Protein 4RZF (pdb70)

Structure (mmCIF, N/CA/C/O backbone):
data_4RZF
#
_entry.id   4RZF
#
_cell.length_a   74.542
_cell.length_b   76.183
_cell.length_c   128.095
_cell.angle_alpha   90.00
_cell.angle_beta   90.00
_cell.angle_gamma   90.00
#
_symmetry.space_group_name_H-M   'P 21 21 21'
#
loop_
_entity.id
_entity.type
_entity.pdbx_description
1 polymer 'Nuclear receptor subfamily 4 group A member 1'
2 non-polymer GLYCEROL
3 water water
#
loop_
_atom_site.group_PDB
_atom_site.id
_atom_site.type_symbol
_atom_site.label_atom_id
_atom_site.label_alt_id
_atom_site.label_comp_id
_atom_site.label_asym_id
_atom_site.label_entity_id
_atom_site.label_seq_id
_atom_site.pdbx_PDB_ins_code
_atom_site.Cartn_x
_atom_site.Cartn_y
_atom_site.Cartn_z
_atom_site.occupancy
_atom_site.B_iso_or_equiv
_atom_site.auth_seq_id
_atom_site.auth_comp_id
_atom_site.auth_asym_id
_atom_site.auth_atom_id
_atom_site.pdbx_PDB_model_num
ATOM 1 N N . PRO A 1 11 ? 0.627 -4.518 -60.431 1.00 98.30 30 PRO B N 1
ATOM 2 C CA . PRO A 1 11 ? 0.954 -5.510 -61.456 1.00 94.19 30 PRO B CA 1
ATOM 3 C C . PRO A 1 11 ? 1.591 -6.787 -60.911 1.00 86.03 30 PRO B C 1
ATOM 4 O O . PRO A 1 11 ? 2.822 -6.916 -60.924 1.00 88.29 30 PRO B O 1
ATOM 8 N N . ALA A 1 12 ? 0.719 -7.651 -60.387 1.00 67.07 31 ALA B N 1
ATOM 9 C CA . ALA A 1 12 ? 0.883 -9.138 -60.298 1.00 82.82 31 ALA B CA 1
ATOM 10 C C . ALA A 1 12 ? 0.799 -9.978 -61.610 1.00 85.44 31 ALA B C 1
ATOM 11 O O . ALA A 1 12 ? -0.086 -9.747 -62.423 1.00 112.32 31 ALA B O 1
ATOM 13 N N . ASN A 1 13 ? 1.678 -10.949 -61.845 1.00 77.25 32 ASN B N 1
ATOM 14 C CA . ASN A 1 13 ? 3.063 -10.948 -61.452 1.00 61.31 32 ASN B CA 1
ATOM 15 C C . ASN A 1 13 ? 3.478 -10.881 -59.963 1.00 45.30 32 ASN B C 1
ATOM 16 O O . ASN A 1 13 ? 4.382 -11.604 -59.560 1.00 44.09 32 ASN B O 1
ATOM 21 N N . LEU A 1 14 ? 2.946 -9.943 -59.217 1.00 43.91 33 LEU B N 1
ATOM 22 C CA . LEU A 1 14 ? 3.268 -9.852 -57.799 1.00 41.00 33 LEU B CA 1
ATOM 23 C C . LEU A 1 14 ? 2.789 -11.141 -57.119 1.00 41.45 33 LEU B C 1
ATOM 24 O O . LEU A 1 14 ? 3.490 -11.788 -56.387 1.00 41.49 33 LEU B O 1
ATOM 29 N N . LEU A 1 15 ? 1.593 -11.561 -57.462 1.00 40.18 34 LEU B N 1
ATOM 30 C CA . LEU A 1 15 ? 1.042 -12.777 -56.888 1.00 44.64 34 LEU B CA 1
ATOM 31 C C . LEU A 1 15 ? 1.924 -13.983 -57.150 1.00 46.54 34 LEU B C 1
ATOM 32 O O . LEU A 1 15 ? 2.257 -14.755 -56.248 1.00 44.02 34 LEU B O 1
ATOM 37 N N . THR A 1 16 ? 2.368 -14.131 -58.387 1.00 46.39 35 THR B N 1
ATOM 38 C CA . THR A 1 16 ? 3.258 -15.234 -58.742 1.00 43.50 35 THR B CA 1
ATOM 39 C C . THR A 1 16 ? 4.551 -15.152 -58.002 1.00 41.70 35 THR B C 1
ATOM 40 O O . THR A 1 16 ? 5.117 -16.174 -57.567 1.00 36.29 35 THR B O 1
ATOM 44 N N . SER A 1 17 ? 5.089 -13.950 -57.880 1.00 40.58 36 SER B N 1
ATOM 45 C CA . SER A 1 17 ? 6.332 -13.818 -57.145 1.00 40.21 36 SER B CA 1
ATOM 46 C C . SER A 1 17 ? 6.145 -14.176 -55.667 1.00 37.77 36 SER B C 1
ATOM 47 O O . SER A 1 17 ? 7.017 -14.779 -55.030 1.00 36.29 36 SER B O 1
ATOM 50 N N . LEU A 1 18 ? 5.014 -13.787 -55.118 1.00 41.12 37 LEU B N 1
ATOM 51 C CA . LEU A 1 18 ? 4.725 -14.120 -53.680 1.00 40.99 37 LEU B CA 1
ATOM 52 C C . LEU A 1 18 ? 4.574 -15.621 -53.495 1.00 39.96 37 LEU B C 1
ATOM 53 O O . LEU A 1 18 ? 4.999 -16.145 -52.492 1.00 34.39 37 LEU B O 1
ATOM 58 N N . VAL A 1 19 ? 3.915 -16.283 -54.444 1.00 38.48 38 VAL B N 1
ATOM 59 C CA . VAL A 1 19 ? 3.725 -17.730 -54.347 1.00 36.96 38 VAL B CA 1
ATOM 60 C C . VAL A 1 19 ? 5.053 -18.411 -54.416 1.00 39.96 38 VAL B C 1
ATOM 61 O O . VAL A 1 19 ? 5.349 -19.329 -53.635 1.00 38.85 38 VAL B O 1
ATOM 65 N N . ARG A 1 20 ? 5.876 -17.985 -55.351 1.00 38.03 39 ARG B N 1
ATOM 66 C CA . ARG A 1 20 ? 7.163 -18.563 -55.500 1.00 40.29 39 ARG B CA 1
ATOM 67 C C . ARG A 1 20 ? 8.014 -18.410 -54.252 1.00 38.11 39 ARG B C 1
ATOM 68 O O . ARG A 1 20 ? 8.706 -19.325 -53.814 1.00 33.44 39 ARG B O 1
ATOM 76 N N . ALA A 1 21 ? 8.024 -17.209 -53.683 1.00 34.84 40 ALA B N 1
ATOM 77 C CA . ALA A 1 21 ? 8.809 -17.014 -52.474 1.00 34.43 40 ALA B CA 1
ATOM 78 C C . ALA A 1 21 ? 8.329 -17.952 -51.366 1.00 34.93 40 ALA B C 1
ATOM 79 O O . ALA A 1 21 ? 9.107 -18.532 -50.668 1.00 32.74 40 ALA B O 1
ATOM 81 N N . HIS A 1 22 ? 7.017 -18.081 -51.229 1.00 34.93 41 HIS B N 1
ATOM 82 C CA . HIS A 1 22 ? 6.475 -18.979 -50.228 1.00 34.14 41 HIS B CA 1
ATOM 83 C C . HIS A 1 22 ? 6.875 -20.459 -50.454 1.00 33.09 41 HIS B C 1
ATOM 84 O O . HIS A 1 22 ? 7.491 -21.072 -49.611 1.00 32.13 41 HIS B O 1
ATOM 91 N N . LEU A 1 23 ? 6.618 -20.963 -51.640 1.00 33.93 42 LEU B N 1
ATOM 92 C CA . LEU A 1 23 ? 6.964 -22.364 -51.939 1.00 36.96 42 LEU B CA 1
ATOM 93 C C . LEU A 1 23 ? 8.429 -22.691 -51.852 1.00 37.51 42 LEU B C 1
ATOM 94 O O . LEU A 1 23 ? 8.805 -23.717 -51.361 1.00 34.99 42 LEU B O 1
ATOM 99 N N . ASP A 1 24 ? 9.294 -21.759 -52.209 1.00 36.74 43 ASP B N 1
ATOM 100 C CA . ASP A 1 24 ? 10.739 -22.012 -52.067 1.00 33.07 43 ASP B CA 1
ATOM 101 C C . ASP A 1 24 ? 11.227 -21.923 -50.669 1.00 39.98 43 ASP B C 1
ATOM 102 O O . ASP A 1 24 ? 12.401 -22.226 -50.424 1.00 36.08 43 ASP B O 1
ATOM 107 N N . SER A 1 25 ? 10.396 -21.433 -49.721 1.00 34.56 44 SER B N 1
ATOM 108 C CA . SER A 1 25 ? 10.876 -21.216 -48.339 1.00 35.43 44 SER B CA 1
ATOM 109 C C . SER A 1 25 ? 10.499 -22.344 -47.397 1.00 41.35 44 SER B C 1
ATOM 110 O O . SER A 1 25 ? 10.523 -22.170 -46.150 1.00 40.68 44 SER B O 1
ATOM 113 N N . GLY A 1 26 ? 10.063 -23.454 -47.934 1.00 35.77 45 GLY B N 1
ATOM 114 C CA . GLY A 1 26 ? 9.526 -24.501 -47.008 1.00 41.57 45 GLY B CA 1
ATOM 115 C C . GLY A 1 26 ? 9.817 -25.834 -47.603 1.00 37.28 45 GLY B C 1
ATOM 116 O O . GLY A 1 26 ? 10.226 -25.880 -48.748 1.00 38.33 45 GLY B O 1
ATOM 117 N N . PRO A 1 27 ? 9.715 -26.889 -46.811 1.00 33.53 46 PRO B N 1
ATOM 118 C CA . PRO A 1 27 ? 10.220 -28.162 -47.273 1.00 40.94 46 PRO B CA 1
ATOM 119 C C . PRO A 1 27 ? 9.310 -28.733 -48.334 1.00 39.30 46 PRO B C 1
ATOM 120 O O . PRO A 1 27 ? 8.104 -28.568 -48.304 1.00 38.69 46 PRO B O 1
ATOM 124 N N . SER A 1 28 ? 9.910 -29.356 -49.315 1.00 48.93 47 SER B N 1
ATOM 125 C CA . SER A 1 28 ? 9.211 -30.219 -50.230 1.00 55.95 47 SER B CA 1
ATOM 126 C C . SER A 1 28 ? 8.598 -31.428 -49.503 1.00 55.82 47 SER B C 1
ATOM 127 O O . SER A 1 28 ? 9.215 -31.927 -48.580 1.00 48.52 47 SER B O 1
ATOM 130 N N . THR A 1 29 ? 7.421 -31.872 -49.946 1.00 52.53 48 THR B N 1
ATOM 131 C CA . THR A 1 29 ? 6.749 -33.032 -49.376 1.00 57.18 48 THR B CA 1
ATOM 132 C C . THR A 1 29 ? 7.733 -34.180 -49.467 1.00 59.02 48 THR B C 1
ATOM 133 O O . THR A 1 29 ? 7.866 -34.997 -48.558 1.00 53.23 48 THR B O 1
ATOM 137 N N . ALA A 1 30 ? 8.495 -34.209 -50.537 1.00 63.10 49 ALA B N 1
ATOM 138 C CA . ALA A 1 30 ? 9.503 -35.227 -50.671 1.00 66.21 49 ALA B CA 1
ATOM 139 C C . ALA A 1 30 ? 10.559 -35.141 -49.569 1.00 57.63 49 ALA B C 1
ATOM 140 O O . ALA A 1 30 ? 11.148 -36.135 -49.211 1.00 64.98 49 ALA B O 1
ATOM 142 N N . LYS A 1 31 ? 10.812 -33.964 -49.054 1.00 49.83 50 LYS B N 1
ATOM 143 C CA . LYS A 1 31 ? 11.922 -33.752 -48.115 1.00 54.72 50 LYS B CA 1
ATOM 144 C C . LYS A 1 31 ? 11.584 -33.795 -46.588 1.00 46.39 50 LYS B C 1
ATOM 145 O O . LYS A 1 31 ? 12.386 -33.421 -45.694 1.00 49.60 50 LYS B O 1
ATOM 151 N N . LEU A 1 32 ? 10.366 -34.195 -46.305 1.00 44.15 51 LEU B N 1
ATOM 152 C CA . LEU A 1 32 ? 9.968 -34.296 -44.941 1.00 39.11 51 LEU B CA 1
ATOM 153 C C . LEU A 1 32 ? 10.837 -35.330 -44.246 1.00 42.75 51 LEU B C 1
ATOM 154 O O . LEU A 1 32 ? 11.169 -36.359 -44.852 1.00 43.47 51 LEU B O 1
ATOM 159 N N . ASP A 1 33 ? 11.256 -35.044 -43.011 1.00 35.13 52 ASP B N 1
ATOM 160 C CA . ASP A 1 33 ? 12.032 -35.949 -42.218 1.00 39.70 52 ASP B CA 1
ATOM 161 C C . ASP A 1 33 ? 11.212 -36.483 -41.063 1.00 35.44 52 ASP B C 1
ATOM 162 O O . ASP A 1 33 ? 10.956 -35.740 -40.113 1.00 35.12 52 ASP B O 1
ATOM 167 N N . TYR A 1 34 ? 10.880 -37.776 -41.125 1.00 29.65 53 TYR B N 1
ATOM 168 C CA . TYR A 1 34 ? 10.196 -38.458 -40.012 1.00 31.07 53 TYR B CA 1
ATOM 169 C C . TYR A 1 34 ? 11.055 -39.268 -39.097 1.00 33.13 53 TYR B C 1
ATOM 170 O O . TYR A 1 34 ? 10.553 -39.964 -38.269 1.00 30.15 53 TYR B O 1
ATOM 179 N N . SER A 1 35 ? 12.363 -39.138 -39.214 1.00 36.81 54 SER B N 1
ATOM 180 C CA . SER A 1 35 ? 13.295 -39.984 -38.442 1.00 41.28 54 SER B CA 1
ATOM 181 C C . SER A 1 35 ? 13.238 -39.752 -36.936 1.00 39.20 54 SER B C 1
ATOM 182 O O . SER A 1 35 ? 13.664 -40.591 -36.186 1.00 40.34 54 SER B O 1
ATOM 185 N N . LYS A 1 36 ? 12.724 -38.616 -36.479 1.00 36.72 55 LYS B N 1
ATOM 186 C CA . LYS A 1 36 ? 12.653 -38.385 -35.073 1.00 36.46 55 LYS B CA 1
ATOM 187 C C . LYS A 1 36 ? 11.254 -38.472 -34.562 1.00 39.89 55 LYS B C 1
ATOM 188 O O . LYS A 1 36 ? 11.031 -38.311 -33.363 1.00 39.48 55 LYS B O 1
ATOM 194 N N . PHE A 1 37 ? 10.287 -38.574 -35.461 1.00 36.50 56 PHE B N 1
ATOM 195 C CA . PHE A 1 37 ? 8.889 -38.519 -35.087 1.00 35.40 56 PHE B CA 1
ATOM 196 C C . PHE A 1 37 ? 8.461 -39.684 -34.230 1.00 41.39 56 PHE B C 1
ATOM 197 O O . PHE A 1 37 ? 8.727 -40.823 -34.576 1.00 35.89 56 PHE B O 1
ATOM 205 N N . GLN A 1 38 ? 7.822 -39.368 -33.097 1.00 38.02 57 GLN B N 1
ATOM 206 C CA . GLN A 1 38 ? 7.232 -40.397 -32.195 1.00 42.71 57 GLN B CA 1
ATOM 207 C C . GLN A 1 38 ? 5.942 -39.886 -31.584 1.00 45.99 57 GLN B C 1
ATOM 208 O O . GLN A 1 38 ? 5.913 -38.883 -30.884 1.00 45.06 57 GLN B O 1
ATOM 214 N N . GLU A 1 39 ? 4.900 -40.631 -31.797 1.00 43.90 58 GLU B N 1
ATOM 215 C CA . GLU A 1 39 ? 3.585 -40.344 -31.207 1.00 58.35 58 GLU B CA 1
ATOM 216 C C . GLU A 1 39 ? 3.615 -40.579 -29.699 1.00 58.83 58 GLU B C 1
ATOM 217 O O . GLU A 1 39 ? 2.955 -39.888 -28.960 1.00 53.80 58 GLU B O 1
ATOM 223 N N . LEU A 1 40 ? 4.450 -41.510 -29.250 1.00 57.51 59 LEU B N 1
ATOM 224 C CA . LEU A 1 40 ? 4.453 -41.947 -27.896 1.00 54.42 59 LEU B CA 1
ATOM 225 C C . LEU A 1 40 ? 5.692 -41.463 -27.232 1.00 63.29 59 LEU B C 1
ATOM 226 O O . LEU A 1 40 ? 6.771 -41.531 -27.808 1.00 68.26 59 LEU B O 1
ATOM 231 N N . VAL A 1 41 ? 5.548 -40.988 -26.000 1.00 65.18 60 VAL B N 1
ATOM 232 C CA . VAL A 1 41 ? 6.639 -40.385 -25.267 1.00 71.19 60 VAL B CA 1
ATOM 233 C C . VAL A 1 41 ? 6.719 -41.031 -23.877 1.00 81.19 60 VAL B C 1
ATOM 234 O O . VAL A 1 41 ? 5.705 -41.199 -23.209 1.00 70.56 60 VAL B O 1
ATOM 238 N N . LEU A 1 42 ? 7.930 -41.343 -23.417 1.00 89.26 61 LEU B N 1
ATOM 239 C CA . LEU A 1 42 ? 8.079 -42.113 -22.169 1.00 98.61 61 LEU B CA 1
ATOM 240 C C . LEU A 1 42 ? 8.865 -41.430 -21.058 1.00 104.16 61 LEU B C 1
ATOM 241 O O . LEU A 1 42 ? 10.080 -41.356 -21.067 1.00 100.16 61 LEU B O 1
ATOM 246 N N . PRO A 1 43 ? 8.161 -40.940 -20.065 1.00 112.48 62 PRO B N 1
ATOM 247 C CA . PRO A 1 43 ? 6.796 -40.416 -19.936 1.00 115.16 62 PRO B CA 1
ATOM 248 C C . PRO A 1 43 ? 6.831 -38.989 -19.407 1.00 119.52 62 PRO B C 1
ATOM 249 O O . PRO A 1 43 ? 7.802 -38.593 -18.784 1.00 114.48 62 PRO B O 1
ATOM 253 N N . HIS A 1 44 ? 5.731 -38.286 -19.626 1.00 129.93 63 HIS B N 1
ATOM 254 C CA . HIS A 1 44 ? 5.627 -36.808 -19.664 1.00 141.49 63 HIS B CA 1
ATOM 255 C C . HIS A 1 44 ? 5.760 -35.957 -18.391 1.00 145.72 63 HIS B C 1
ATOM 256 O O . HIS A 1 44 ? 6.518 -34.988 -18.319 1.00 143.64 63 HIS B O 1
ATOM 263 N N . PHE A 1 45 ? 4.906 -36.252 -17.437 1.00 135.18 64 PHE B N 1
ATOM 264 C CA . PHE A 1 45 ? 5.029 -35.657 -16.135 1.00 122.20 64 PHE B CA 1
ATOM 265 C C . PHE A 1 45 ? 6.504 -35.940 -15.737 1.00 110.96 64 PHE B C 1
ATOM 266 O O . PHE A 1 45 ? 6.998 -37.049 -15.881 1.00 108.69 64 PHE B O 1
ATOM 274 N N . GLY A 1 46 ? 7.240 -34.932 -15.303 0.50 95.43 65 GLY B N 1
ATOM 275 C CA . GLY A 1 46 ? 6.768 -33.557 -15.148 0.50 89.37 65 GLY B CA 1
ATOM 276 C C . GLY A 1 46 ? 7.464 -32.541 -16.018 0.50 83.77 65 GLY B C 1
ATOM 277 O O . GLY A 1 46 ? 7.259 -32.480 -17.241 0.50 80.36 65 GLY B O 1
ATOM 278 N N . LYS A 1 47 ? 8.347 -31.795 -15.357 1.00 81.09 66 LYS B N 1
ATOM 279 C CA . LYS A 1 47 ? 8.871 -30.503 -15.852 1.00 79.16 66 LYS B CA 1
ATOM 280 C C . LYS A 1 47 ? 9.919 -30.525 -16.983 1.00 67.99 66 LYS B C 1
ATOM 281 O O . LYS A 1 47 ? 10.652 -31.489 -17.164 1.00 75.82 66 LYS B O 1
ATOM 287 N N . GLU A 1 48 ? 9.992 -29.434 -17.728 1.00 61.73 67 GLU B N 1
ATOM 288 C CA . GLU A 1 48 ? 10.906 -29.385 -18.861 1.00 61.09 67 GLU B CA 1
ATOM 289 C C . GLU A 1 48 ? 12.327 -29.544 -18.361 1.00 55.43 67 GLU B C 1
ATOM 290 O O . GLU A 1 48 ? 12.658 -29.118 -17.283 1.00 52.58 67 GLU B O 1
ATOM 296 N N . ASP A 1 49 ? 13.151 -30.184 -19.178 1.00 56.33 68 ASP B N 1
ATOM 297 C CA . ASP A 1 49 ? 14.555 -30.338 -18.892 1.00 50.64 68 ASP B CA 1
ATOM 298 C C . ASP A 1 49 ? 15.327 -29.661 -20.011 1.00 53.55 68 ASP B C 1
ATOM 299 O O . ASP A 1 49 ? 14.731 -29.085 -20.960 1.00 46.78 68 ASP B O 1
ATOM 304 N N . ALA A 1 50 ? 16.653 -29.728 -19.906 1.00 48.24 69 ALA B N 1
ATOM 305 C CA . ALA A 1 50 ? 17.526 -28.954 -20.750 1.00 48.05 69 ALA B CA 1
ATOM 306 C C . ALA A 1 50 ? 17.431 -29.292 -22.253 1.00 49.24 69 ALA B C 1
ATOM 307 O O . ALA A 1 50 ? 17.497 -28.401 -23.085 1.00 42.08 69 ALA B O 1
ATOM 309 N N . GLY A 1 51 ? 17.227 -30.557 -22.577 1.00 44.40 70 GLY B N 1
ATOM 310 C CA . GLY A 1 51 ? 17.040 -30.950 -23.948 1.00 47.77 70 GLY B CA 1
ATOM 311 C C . GLY A 1 51 ? 15.725 -30.420 -24.547 1.00 41.41 70 GLY B C 1
ATOM 312 O O . GLY A 1 51 ? 15.685 -30.017 -25.672 1.00 40.46 70 GLY B O 1
ATOM 313 N N . ASP A 1 52 ? 14.654 -30.379 -23.773 1.00 42.50 71 ASP B N 1
ATOM 314 C CA . ASP A 1 52 ? 13.398 -29.749 -24.247 1.00 41.62 71 ASP B CA 1
ATOM 315 C C . ASP A 1 52 ? 13.596 -28.231 -24.592 1.00 34.88 71 ASP B C 1
ATOM 316 O O . ASP A 1 52 ? 13.079 -27.741 -25.568 1.00 37.34 71 ASP B O 1
ATOM 321 N N . VAL A 1 53 ? 14.314 -27.544 -23.772 1.00 34.85 72 VAL B N 1
ATOM 322 C CA . VAL A 1 53 ? 14.534 -26.129 -23.955 1.00 38.25 72 VAL B CA 1
ATOM 323 C C . VAL A 1 53 ? 15.487 -25.867 -25.109 1.00 37.69 72 VAL B C 1
ATOM 324 O O . VAL A 1 53 ? 15.268 -24.978 -25.892 1.00 34.11 72 VAL B O 1
ATOM 328 N N . GLN A 1 54 ? 16.532 -26.651 -25.230 1.00 36.98 73 GLN B N 1
ATOM 329 C CA . GLN A 1 54 ? 17.445 -26.491 -26.370 1.00 35.28 73 GLN B CA 1
ATOM 330 C C . GLN A 1 54 ? 16.692 -26.725 -27.678 1.00 33.73 73 GLN B C 1
ATOM 331 O O . GLN A 1 54 ? 16.917 -25.996 -28.640 1.00 34.56 73 GLN B O 1
ATOM 337 N N . GLN A 1 55 ? 15.810 -27.734 -27.703 1.00 35.20 74 GLN B N 1
ATOM 338 C CA . GLN A 1 55 ? 15.064 -28.020 -28.877 1.00 37.69 74 GLN B CA 1
ATOM 339 C C . GLN A 1 55 ? 14.135 -26.867 -29.193 1.00 33.97 74 GLN B C 1
ATOM 340 O O . GLN A 1 55 ? 13.985 -26.511 -30.343 1.00 31.06 74 GLN B O 1
ATOM 346 N N . PHE A 1 56 ? 13.474 -26.314 -28.165 1.00 30.71 75 PHE B N 1
ATOM 347 C CA . PHE A 1 56 ? 12.603 -25.130 -28.394 1.00 31.43 75 PHE B CA 1
ATOM 348 C C . PHE A 1 56 ? 13.360 -24.023 -29.142 1.00 33.80 75 PHE B C 1
ATOM 349 O O . PHE A 1 56 ? 12.954 -23.567 -30.208 1.00 29.66 75 PHE B O 1
ATOM 357 N N . TYR A 1 57 ? 14.512 -23.660 -28.633 1.00 32.58 76 TYR B N 1
ATOM 358 C CA . TYR A 1 57 ? 15.266 -22.603 -29.263 1.00 33.71 76 TYR B CA 1
ATOM 359 C C . TYR A 1 57 ? 15.840 -23.004 -30.594 1.00 30.46 76 TYR B C 1
ATOM 360 O O . TYR A 1 57 ? 15.900 -22.180 -31.501 1.00 29.62 76 TYR B O 1
ATOM 369 N N . ASP A 1 58 ? 16.218 -24.251 -30.742 1.00 30.55 77 ASP B N 1
ATOM 370 C CA . ASP A 1 58 ? 16.726 -24.751 -32.035 1.00 35.01 77 ASP B CA 1
ATOM 371 C C . ASP A 1 58 ? 15.645 -24.662 -33.119 1.00 37.14 77 ASP B C 1
ATOM 372 O O . ASP A 1 58 ? 15.927 -24.299 -34.254 1.00 32.71 77 ASP B O 1
ATOM 377 N N . LEU A 1 59 ? 14.413 -24.997 -32.756 1.00 33.35 78 LEU B N 1
ATOM 378 C CA . LEU A 1 59 ? 13.331 -24.978 -33.756 1.00 34.47 78 LEU B CA 1
ATOM 379 C C . LEU A 1 59 ? 13.014 -23.563 -34.131 1.00 37.50 78 LEU B C 1
ATOM 380 O O . LEU A 1 59 ? 12.808 -23.237 -35.296 1.00 36.36 78 LEU B O 1
ATOM 385 N N . LEU A 1 60 ? 12.994 -22.662 -33.140 1.00 35.45 79 LEU B N 1
ATOM 386 C CA . LEU A 1 60 ? 12.811 -21.245 -33.458 1.00 35.64 79 LEU B CA 1
ATOM 387 C C . LEU A 1 60 ? 13.919 -20.758 -34.334 1.00 32.16 79 LEU B C 1
ATOM 388 O O . LEU A 1 60 ? 13.689 -20.017 -35.304 1.00 31.39 79 LEU B O 1
ATOM 393 N N . SER A 1 61 ? 15.138 -21.060 -33.944 1.00 31.61 80 SER B N 1
ATOM 394 C CA . SER A 1 61 ? 16.338 -20.524 -34.658 1.00 33.47 80 SER B CA 1
ATOM 395 C C . SER A 1 61 ? 16.379 -21.057 -36.119 1.00 34.31 80 SER B C 1
ATOM 396 O O . SER A 1 61 ? 16.842 -20.374 -36.993 1.00 34.62 80 SER B O 1
ATOM 399 N N . GLY A 1 62 ? 15.804 -22.233 -36.348 1.00 36.10 81 GLY B N 1
ATOM 400 C CA . GLY A 1 62 ? 15.739 -22.809 -37.701 1.00 36.51 81 GLY B CA 1
ATOM 401 C C . GLY A 1 62 ? 14.962 -21.946 -38.665 1.00 41.21 81 GLY B C 1
ATOM 402 O O . GLY A 1 62 ? 15.214 -21.996 -39.858 1.00 42.27 81 GLY B O 1
ATOM 403 N N . SER A 1 63 ? 13.991 -21.158 -38.177 1.00 32.04 82 SER B N 1
ATOM 404 C CA . SER A 1 63 ? 13.203 -20.336 -39.119 1.00 35.08 82 SER B CA 1
ATOM 405 C C . SER A 1 63 ? 13.829 -18.990 -39.437 1.00 37.96 82 SER B C 1
ATOM 406 O O . SER A 1 63 ? 13.322 -18.280 -40.294 1.00 37.87 82 SER B O 1
ATOM 409 N N . LEU A 1 64 ? 14.978 -18.662 -38.814 1.00 40.34 83 LEU B N 1
ATOM 410 C CA . LEU A 1 64 ? 15.520 -17.304 -38.908 1.00 39.68 83 LEU B CA 1
ATOM 411 C C . LEU A 1 64 ? 15.949 -16.984 -40.280 1.00 41.24 83 LEU B C 1
ATOM 412 O O . LEU A 1 64 ? 15.484 -15.975 -40.905 1.00 32.35 83 LEU B O 1
ATOM 417 N N . GLU A 1 65 ? 16.898 -17.784 -40.748 1.00 33.58 84 GLU B N 1
ATOM 418 C CA . GLU A 1 65 ? 17.435 -17.593 -42.087 1.00 43.51 84 GLU B CA 1
ATOM 419 C C . GLU A 1 65 ? 16.388 -17.798 -43.137 1.00 37.82 84 GLU B C 1
ATOM 420 O O . GLU A 1 65 ? 16.363 -17.060 -44.127 1.00 37.95 84 GLU B O 1
ATOM 426 N N . VAL A 1 66 ? 15.548 -18.791 -42.928 1.00 35.11 85 VAL B N 1
ATOM 427 C CA . VAL A 1 66 ? 14.555 -19.126 -43.911 1.00 35.41 85 VAL B CA 1
ATOM 428 C C . VAL A 1 66 ? 13.595 -17.932 -44.103 1.00 34.12 85 VAL B C 1
ATOM 429 O O . VAL A 1 66 ? 13.228 -17.568 -45.225 1.00 32.25 85 VAL B O 1
ATOM 433 N N . ILE A 1 67 ? 13.139 -17.354 -43.024 1.00 31.38 86 ILE B N 1
ATOM 434 C CA . ILE A 1 67 ? 12.220 -16.244 -43.154 1.00 26.57 86 ILE B CA 1
ATOM 435 C C . ILE A 1 67 ? 12.927 -15.049 -43.739 1.00 30.75 86 ILE B C 1
ATOM 436 O O . ILE A 1 67 ? 12.350 -14.332 -44.557 1.00 34.51 86 ILE B O 1
ATOM 441 N N . ARG A 1 68 ? 14.148 -14.797 -43.356 1.00 28.39 87 ARG B N 1
ATOM 442 C CA . ARG A 1 68 ? 14.857 -13.680 -43.935 1.00 33.36 87 ARG B CA 1
ATOM 443 C C . ARG A 1 68 ? 14.975 -13.848 -45.473 1.00 33.91 87 ARG B C 1
ATOM 444 O O . ARG A 1 68 ? 14.818 -12.885 -46.240 1.00 30.73 87 ARG B O 1
ATOM 452 N N . LYS A 1 69 ? 15.341 -15.032 -45.922 1.00 34.03 88 LYS B N 1
ATOM 453 C CA . LYS A 1 69 ? 15.480 -15.263 -47.373 1.00 31.53 88 LYS B CA 1
ATOM 454 C C . LYS A 1 69 ? 14.150 -15.160 -48.103 1.00 36.46 88 LYS B C 1
ATOM 455 O O . LYS A 1 69 ? 14.110 -14.628 -49.190 1.00 33.66 88 LYS B O 1
ATOM 461 N N . TRP A 1 70 ? 13.049 -15.619 -47.467 1.00 30.48 89 TRP B N 1
ATOM 462 C CA . TRP A 1 70 ? 11.717 -15.451 -47.996 1.00 29.32 89 TRP B CA 1
ATOM 463 C C . TRP A 1 70 ? 11.400 -14.019 -48.168 1.00 31.12 89 TRP B C 1
ATOM 464 O O . TRP A 1 70 ? 11.003 -13.573 -49.229 1.00 29.18 89 TRP B O 1
ATOM 475 N N . ALA A 1 71 ? 11.618 -13.246 -47.131 1.00 30.92 90 ALA B N 1
ATOM 476 C CA . ALA A 1 71 ? 11.287 -11.818 -47.191 1.00 31.76 90 ALA B CA 1
ATOM 477 C C . ALA A 1 71 ? 11.993 -11.104 -48.385 1.00 31.47 90 ALA B C 1
ATOM 478 O O . ALA A 1 71 ? 11.439 -10.278 -49.039 1.00 30.25 90 ALA B O 1
ATOM 480 N N . GLU A 1 72 ? 13.256 -11.446 -48.583 1.00 31.29 91 GLU B N 1
ATOM 481 C CA . GLU A 1 72 ? 14.096 -10.804 -49.605 1.00 33.71 91 GLU B CA 1
ATOM 482 C C . GLU A 1 72 ? 13.549 -11.088 -51.014 1.00 35.17 91 GLU B C 1
ATOM 483 O O . GLU A 1 72 ? 13.764 -10.341 -51.901 1.00 32.18 91 GLU B O 1
ATOM 489 N N . LYS A 1 73 ? 12.712 -12.108 -51.149 1.00 34.73 92 LYS B N 1
ATOM 490 C CA . LYS A 1 73 ? 12.091 -12.395 -52.409 1.00 37.90 92 LYS B CA 1
ATOM 491 C C . LYS A 1 73 ? 10.729 -11.764 -52.568 1.00 38.11 92 LYS B C 1
ATOM 492 O O . LYS A 1 73 ? 10.091 -11.911 -53.578 1.00 33.82 92 LYS B O 1
ATOM 498 N N . ILE A 1 74 ? 10.254 -11.067 -51.551 1.00 34.72 93 ILE B N 1
ATOM 499 C CA . ILE A 1 74 ? 8.982 -10.341 -51.706 1.00 32.56 93 ILE B CA 1
ATOM 500 C C . ILE A 1 74 ? 9.290 -9.084 -52.480 1.00 32.72 93 ILE B C 1
ATOM 501 O O . ILE A 1 74 ? 10.055 -8.277 -52.020 1.00 31.33 93 ILE B O 1
ATOM 506 N N . PRO A 1 75 ? 8.650 -8.907 -53.637 1.00 35.80 94 PRO B N 1
ATOM 507 C CA . PRO A 1 75 ? 9.032 -7.745 -54.452 1.00 40.05 94 PRO B CA 1
ATOM 508 C C . PRO A 1 75 ? 8.756 -6.478 -53.715 1.00 36.88 94 PRO B C 1
ATOM 509 O O . PRO A 1 75 ? 7.635 -6.257 -53.187 1.00 35.62 94 PRO B O 1
ATOM 513 N N . GLY A 1 76 ? 9.758 -5.618 -53.724 1.00 30.03 95 GLY B N 1
ATOM 514 C CA . GLY A 1 76 ? 9.684 -4.395 -53.022 1.00 30.65 95 GLY B CA 1
ATOM 515 C C . GLY A 1 76 ? 10.252 -4.436 -51.632 1.00 27.77 95 GLY B C 1
ATOM 516 O O . GLY A 1 76 ? 10.611 -3.373 -51.069 1.00 31.30 95 GLY B O 1
ATOM 517 N N . PHE A 1 77 ? 10.322 -5.607 -50.997 1.00 30.81 96 PHE B N 1
ATOM 518 C CA . PHE A 1 77 ? 10.832 -5.618 -49.617 1.00 30.87 96 PHE B CA 1
ATOM 519 C C . PHE A 1 77 ? 12.277 -5.150 -49.576 1.00 31.78 96 PHE B C 1
ATOM 520 O O . PHE A 1 77 ? 12.626 -4.357 -48.675 1.00 27.14 96 PHE B O 1
ATOM 528 N N . ALA A 1 78 ? 13.090 -5.599 -50.534 1.00 30.59 97 ALA B N 1
ATOM 529 C CA . ALA A 1 78 ? 14.532 -5.181 -50.540 1.00 31.90 97 ALA B CA 1
ATOM 530 C C . ALA A 1 78 ? 14.722 -3.732 -51.001 1.00 32.36 97 ALA B C 1
ATOM 531 O O . ALA A 1 78 ? 15.828 -3.182 -50.931 1.00 33.32 97 ALA B O 1
ATOM 533 N N . GLU A 1 79 ? 13.633 -3.077 -51.324 1.00 29.24 98 GLU B N 1
ATOM 534 C CA . GLU A 1 79 ? 13.634 -1.633 -51.606 1.00 31.62 98 GLU B CA 1
ATOM 535 C C . GLU A 1 79 ? 13.194 -0.734 -50.454 1.00 33.06 98 GLU B C 1
ATOM 536 O O . GLU A 1 79 ? 13.189 0.485 -50.572 1.00 30.60 98 GLU B O 1
ATOM 542 N N . LEU A 1 80 ? 12.834 -1.348 -49.312 1.00 31.63 99 LEU B N 1
ATOM 543 C CA . LEU A 1 80 ? 12.668 -0.618 -48.093 1.00 28.12 99 LEU B CA 1
ATOM 544 C C . LEU A 1 80 ? 14.053 -0.349 -47.514 1.00 27.77 99 LEU B C 1
ATOM 545 O O . LEU A 1 80 ? 15.026 -1.005 -47.873 1.00 27.13 99 LEU B O 1
ATOM 550 N N . SER A 1 81 ? 14.147 0.593 -46.602 1.00 31.95 100 SER B N 1
ATOM 551 C CA . SER A 1 81 ? 15.480 0.836 -46.009 1.00 34.35 100 SER B CA 1
ATOM 552 C C . SER A 1 81 ? 15.994 -0.380 -45.286 1.00 31.85 100 SER B C 1
ATOM 553 O O . SER A 1 81 ? 15.221 -1.154 -44.752 1.00 34.29 100 SER B O 1
ATOM 556 N N . PRO A 1 82 ? 17.318 -0.574 -45.275 1.00 34.90 101 PRO B N 1
ATOM 557 C CA . PRO A 1 82 ? 17.850 -1.696 -44.542 1.00 31.75 101 PRO B CA 1
ATOM 558 C C . PRO A 1 82 ? 17.428 -1.710 -43.060 1.00 34.86 101 PRO B C 1
ATOM 559 O O . PRO A 1 82 ? 17.109 -2.773 -42.516 1.00 33.15 101 PRO B O 1
ATOM 563 N N . ALA A 1 83 ? 17.346 -0.556 -42.429 1.00 31.75 102 ALA B N 1
ATOM 564 C CA . ALA A 1 83 ? 16.867 -0.551 -41.028 1.00 31.52 102 ALA B CA 1
ATOM 565 C C . ALA A 1 83 ? 15.379 -0.953 -40.930 1.00 34.26 102 ALA B C 1
ATOM 566 O O . ALA A 1 83 ? 15.008 -1.661 -39.983 1.00 29.77 102 ALA B O 1
ATOM 568 N N . ASP A 1 84 ? 14.552 -0.529 -41.896 1.00 28.92 103 ASP B N 1
ATOM 569 C CA . ASP A 1 84 ? 13.174 -0.860 -41.869 1.00 31.15 103 ASP B CA 1
ATOM 570 C C . ASP A 1 84 ? 13.001 -2.361 -42.159 1.00 29.80 103 ASP B C 1
ATOM 571 O O . ASP A 1 84 ? 12.157 -3.021 -41.540 1.00 31.00 103 ASP B O 1
ATOM 576 N N . GLN A 1 85 ? 13.845 -2.919 -43.002 1.00 27.89 104 GLN B N 1
ATOM 577 C CA . GLN A 1 85 ? 13.830 -4.358 -43.276 1.00 29.59 104 GLN B CA 1
ATOM 578 C C . GLN A 1 85 ? 14.097 -5.141 -42.008 1.00 29.64 104 GLN B C 1
ATOM 579 O O . GLN A 1 85 ? 13.368 -6.129 -41.697 1.00 31.57 104 GLN B O 1
ATOM 585 N N . ASP A 1 86 ? 15.174 -4.787 -41.326 1.00 30.97 105 ASP B N 1
ATOM 586 C CA . ASP A 1 86 ? 15.528 -5.477 -40.097 1.00 33.23 105 ASP B CA 1
ATOM 587 C C . ASP A 1 86 ? 14.426 -5.346 -39.015 1.00 34.32 105 ASP B C 1
ATOM 588 O O . ASP A 1 86 ? 14.102 -6.282 -38.334 1.00 29.97 105 ASP B O 1
ATOM 593 N N . LEU A 1 87 ? 13.876 -4.164 -38.878 1.00 31.72 106 LEU B N 1
ATOM 594 C CA . LEU A 1 87 ? 12.829 -3.940 -37.893 1.00 35.90 106 LEU B CA 1
ATOM 595 C C . LEU A 1 87 ? 11.613 -4.819 -38.167 1.00 33.20 106 LEU B C 1
ATOM 596 O O . LEU A 1 87 ? 11.101 -5.452 -37.246 1.00 29.40 106 LEU B O 1
ATOM 601 N N . LEU A 1 88 ? 11.165 -4.823 -39.414 1.00 27.00 107 LEU B N 1
ATOM 602 C CA . LEU A 1 88 ? 9.977 -5.581 -39.835 1.00 28.26 107 LEU B CA 1
ATOM 603 C C . LEU A 1 88 ? 10.146 -7.025 -39.561 1.00 28.43 107 LEU B C 1
ATOM 604 O O . LEU A 1 88 ? 9.238 -7.679 -39.055 1.00 26.75 107 LEU B O 1
ATOM 609 N N . LEU A 1 89 ? 11.327 -7.520 -39.831 1.00 27.83 108 LEU B N 1
ATOM 610 C CA . LEU A 1 89 ? 11.634 -8.930 -39.662 1.00 29.61 108 LEU B CA 1
ATOM 611 C C . LEU A 1 89 ? 11.689 -9.292 -38.175 1.00 32.85 108 LEU B C 1
ATOM 612 O O . LEU A 1 89 ? 11.225 -10.337 -37.776 1.00 32.05 108 LEU B O 1
ATOM 617 N N . GLU A 1 90 ? 12.332 -8.468 -37.356 1.00 32.97 109 GLU B N 1
ATOM 618 C CA . GLU A 1 90 ? 12.363 -8.768 -35.916 1.00 33.89 109 GLU B CA 1
ATOM 619 C C . GLU A 1 90 ? 10.988 -8.778 -35.319 1.00 29.78 109 GLU B C 1
ATOM 620 O O . GLU A 1 90 ? 10.636 -9.706 -34.559 1.00 28.48 109 GLU B O 1
ATOM 626 N N . TRP A 1 91 ? 10.213 -7.738 -35.611 1.00 31.70 110 TRP B N 1
ATOM 627 C CA . TRP A 1 91 ? 8.895 -7.622 -34.979 1.00 30.26 110 TRP B CA 1
ATOM 628 C C . TRP A 1 91 ? 7.899 -8.645 -35.487 1.00 33.02 110 TRP B C 1
ATOM 629 O O . TRP A 1 91 ? 6.919 -8.923 -34.791 1.00 27.90 110 TRP B O 1
ATOM 640 N N . ALA A 1 92 ? 8.088 -9.184 -36.722 1.00 28.67 111 ALA B N 1
ATOM 641 C CA . ALA A 1 92 ? 7.182 -10.161 -37.245 1.00 27.95 111 ALA B CA 1
ATOM 642 C C . ALA A 1 92 ? 7.629 -11.623 -37.051 1.00 28.03 111 ALA B C 1
ATOM 643 O O . ALA A 1 92 ? 6.902 -12.572 -37.405 1.00 29.22 111 ALA B O 1
ATOM 645 N N . PHE A 1 93 ? 8.814 -11.828 -36.584 1.00 29.70 112 PHE B N 1
ATOM 646 C CA . PHE A 1 93 ? 9.403 -13.107 -36.613 1.00 27.52 112 PHE B CA 1
ATOM 647 C C . PHE A 1 93 ? 8.510 -14.180 -35.943 1.00 29.57 112 PHE B C 1
ATOM 648 O O . PHE A 1 93 ? 8.212 -15.195 -36.541 1.00 30.17 112 PHE B O 1
ATOM 656 N N . LEU A 1 94 ? 8.100 -13.946 -34.722 1.00 25.78 113 LEU B N 1
ATOM 657 C CA . LEU A 1 94 ? 7.302 -14.960 -34.024 1.00 28.45 113 LEU B CA 1
ATOM 658 C C . LEU A 1 94 ? 6.001 -15.201 -34.692 1.00 28.80 113 LEU B C 1
ATOM 659 O O . LEU A 1 94 ? 5.542 -16.336 -34.881 1.00 29.81 113 LEU B O 1
ATOM 664 N N . GLU A 1 95 ? 5.354 -14.153 -35.091 1.00 26.51 114 GLU B N 1
ATOM 665 C CA . GLU A 1 95 ? 4.130 -14.271 -35.850 1.00 27.63 114 GLU B CA 1
ATOM 666 C C . GLU A 1 95 ? 4.272 -15.114 -37.131 1.00 30.61 114 GLU B C 1
ATOM 667 O O . GLU A 1 95 ? 3.378 -15.931 -37.470 1.00 26.57 114 GLU B O 1
ATOM 673 N N . LEU A 1 96 ? 5.343 -14.879 -37.851 1.00 29.56 115 LEU B N 1
ATOM 674 C CA . LEU A 1 96 ? 5.544 -15.623 -39.117 1.00 34.25 115 LEU B CA 1
ATOM 675 C C . LEU A 1 96 ? 5.857 -17.085 -38.826 1.00 30.83 115 LEU B C 1
ATOM 676 O O . LEU A 1 96 ? 5.437 -17.990 -39.530 1.00 30.09 115 LEU B O 1
ATOM 681 N N . PHE A 1 97 ? 6.662 -17.309 -37.822 1.00 29.09 116 PHE B N 1
ATOM 682 C CA . PHE A 1 97 ? 6.986 -18.677 -37.379 1.00 31.46 116 PHE B CA 1
ATOM 683 C C . PHE A 1 97 ? 5.694 -19.462 -37.027 1.00 35.57 116 PHE B C 1
ATOM 684 O O . PHE A 1 97 ? 5.431 -20.555 -37.529 1.00 33.44 116 PHE B O 1
ATOM 692 N N . ILE A 1 98 ? 4.852 -18.838 -36.245 1.00 29.99 117 ILE B N 1
ATOM 693 C CA . ILE A 1 98 ? 3.556 -19.402 -35.854 1.00 29.26 117 ILE B CA 1
ATOM 694 C C . ILE A 1 98 ? 2.666 -19.590 -37.072 1.00 28.51 117 ILE B C 1
ATOM 695 O O . ILE A 1 98 ? 2.071 -20.660 -37.243 1.00 27.95 117 ILE B O 1
ATOM 700 N N . LEU A 1 99 ? 2.530 -18.599 -37.899 1.00 29.36 118 LEU B N 1
ATOM 701 C CA . LEU A 1 99 ? 1.560 -18.696 -38.997 1.00 29.87 118 LEU B CA 1
ATOM 702 C C . LEU A 1 99 ? 1.977 -19.792 -39.959 1.00 32.74 118 LEU B C 1
ATOM 703 O O . LEU A 1 99 ? 1.142 -20.608 -40.419 1.00 27.69 118 LEU B O 1
ATOM 708 N N . ARG A 1 100 ? 3.264 -19.786 -40.272 1.00 32.40 119 ARG B N 1
ATOM 709 C CA . ARG A 1 100 ? 3.830 -20.753 -41.219 1.00 33.17 119 ARG B CA 1
ATOM 710 C C . ARG A 1 100 ? 3.793 -22.168 -40.636 1.00 32.69 119 ARG B C 1
ATOM 711 O O . ARG A 1 100 ? 3.530 -23.133 -41.359 1.00 30.68 119 ARG B O 1
ATOM 719 N N . LEU A 1 101 ? 4.020 -22.291 -39.363 1.00 33.65 120 LEU B N 1
ATOM 720 C CA . LEU A 1 101 ? 3.954 -23.571 -38.708 1.00 31.07 120 LEU B CA 1
ATOM 721 C C . LEU A 1 101 ? 2.518 -24.063 -38.677 1.00 36.90 120 LEU B C 1
ATOM 722 O O . LEU A 1 101 ? 2.268 -25.239 -38.981 1.00 37.06 120 LEU B O 1
ATOM 727 N N . ALA A 1 102 ? 1.561 -23.188 -38.369 1.00 34.46 121 ALA B 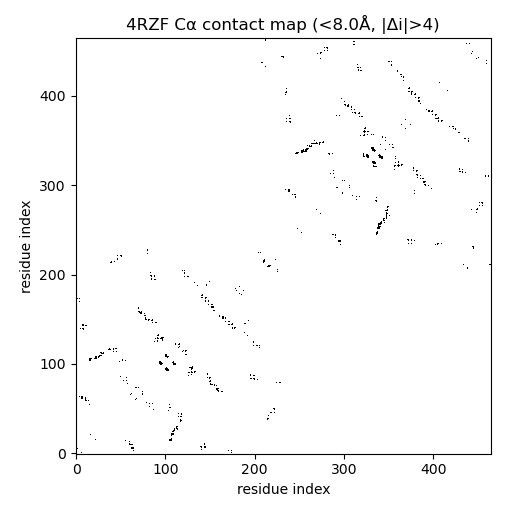N 1
ATOM 728 C CA . ALA A 1 102 ? 0.154 -23.555 -38.323 1.00 34.13 121 ALA B CA 1
ATOM 729 C C . ALA A 1 102 ? -0.381 -24.050 -39.704 1.00 34.62 121 ALA B C 1
ATOM 730 O O . ALA A 1 102 ? -1.083 -25.043 -39.791 1.00 31.09 121 ALA B O 1
ATOM 732 N N . TYR A 1 103 ? 0.016 -23.366 -40.756 1.00 32.43 122 TYR B N 1
ATOM 733 C CA . TYR A 1 103 ? -0.409 -23.709 -42.117 1.00 33.83 122 TYR B CA 1
ATOM 734 C C . TYR A 1 103 ? 0.204 -25.011 -42.636 1.00 36.31 122 TYR B C 1
ATOM 735 O O . TYR A 1 103 ? -0.506 -25.814 -43.261 1.00 40.70 122 TYR B O 1
ATOM 744 N N . ARG A 1 104 ? 1.467 -25.232 -42.280 1.00 36.33 123 ARG B N 1
ATOM 745 C CA . ARG A 1 104 ? 2.253 -26.391 -42.681 1.00 38.37 123 ARG B CA 1
ATOM 746 C C . ARG A 1 104 ? 1.853 -27.648 -41.905 1.00 37.91 123 ARG B C 1
ATOM 747 O O . ARG A 1 104 ? 2.007 -28.744 -42.414 1.00 38.72 123 ARG B O 1
ATOM 755 N N . SER A 1 105 ? 1.372 -27.503 -40.682 1.00 34.92 124 SER B N 1
ATOM 756 C CA . SER A 1 105 ? 1.160 -28.611 -39.788 1.00 33.49 124 SER B CA 1
ATOM 757 C C . SER A 1 105 ? -0.176 -29.337 -39.998 1.00 33.56 124 SER B C 1
ATOM 758 O O . SER A 1 105 ? -1.039 -28.894 -40.754 1.00 35.78 124 SER B O 1
ATOM 761 N N . LYS A 1 106 ? -0.342 -30.450 -39.301 1.00 33.20 125 LYS B N 1
ATOM 762 C CA . LYS A 1 106 ? -1.591 -31.262 -39.425 1.00 38.14 125 LYS B CA 1
ATOM 763 C C . LYS A 1 106 ? -2.135 -31.465 -38.035 1.00 34.72 125 LYS B C 1
ATOM 764 O O . LYS A 1 106 ? -1.853 -32.452 -37.339 1.00 35.92 125 LYS B O 1
ATOM 770 N N . PRO A 1 107 ? -2.960 -30.520 -37.598 1.00 36.12 126 PRO B N 1
ATOM 771 C CA . PRO A 1 107 ? -3.400 -30.526 -36.238 1.00 42.70 126 PRO B CA 1
ATOM 772 C C . PRO A 1 107 ? -4.337 -31.705 -35.930 1.00 45.01 126 PRO B C 1
ATOM 773 O O . PRO A 1 107 ? -4.417 -32.206 -34.755 1.00 37.87 126 PRO B O 1
ATOM 777 N N . GLY A 1 108 ? -5.011 -32.186 -36.978 1.00 48.34 127 GLY B N 1
ATOM 778 C CA . GLY A 1 108 ? -5.904 -33.338 -36.791 1.00 48.00 127 GLY B CA 1
ATOM 779 C C . GLY A 1 108 ? -5.107 -34.514 -36.275 1.00 47.67 127 GLY B C 1
ATOM 780 O O . GLY A 1 108 ? -5.641 -35.327 -35.562 1.00 50.45 127 GLY B O 1
ATOM 781 N N . GLU A 1 109 ? -3.819 -34.599 -36.611 1.00 49.80 128 GLU B N 1
ATOM 782 C CA . GLU A 1 109 ? -2.987 -35.716 -36.150 1.00 46.26 128 GLU B CA 1
ATOM 783 C C . GLU A 1 109 ? -2.000 -35.312 -35.056 1.00 46.38 128 GLU B C 1
ATOM 784 O O . GLU A 1 109 ? -1.128 -36.079 -34.650 1.00 38.35 128 GLU B O 1
ATOM 790 N N . GLY A 1 110 ? -2.087 -34.087 -34.577 1.00 45.47 129 GLY B N 1
ATOM 791 C CA . GLY A 1 110 ? -1.086 -33.634 -33.595 1.00 39.87 129 GLY B CA 1
ATOM 792 C C . GLY A 1 110 ? 0.324 -33.507 -34.224 1.00 42.62 129 GLY B C 1
ATOM 793 O O . GLY A 1 110 ? 1.285 -33.559 -33.507 1.00 43.59 129 GLY B O 1
ATOM 794 N N . LYS A 1 111 ? 0.435 -33.361 -35.553 1.00 42.38 130 LYS B N 1
ATOM 795 C CA . LYS A 1 111 ? 1.739 -33.344 -36.201 1.00 43.98 130 LYS B CA 1
ATOM 796 C C . LYS A 1 111 ? 2.226 -31.936 -36.497 1.00 33.72 130 LYS B C 1
ATOM 797 O O . LYS A 1 111 ? 1.604 -31.249 -37.244 1.00 35.85 130 LYS B O 1
ATOM 803 N N . LEU A 1 112 ? 3.405 -31.595 -35.999 1.00 34.55 131 LEU B N 1
ATOM 804 C CA . LEU A 1 112 ? 4.054 -30.318 -36.298 1.00 32.63 131 LEU B CA 1
ATOM 805 C C . LEU A 1 112 ? 5.067 -30.527 -37.375 1.00 29.71 131 LEU B C 1
ATOM 806 O O . LEU A 1 112 ? 5.918 -31.407 -37.293 1.00 30.24 131 LEU B O 1
ATOM 811 N N . ILE A 1 113 ? 4.973 -29.747 -38.421 1.00 27.72 132 ILE B N 1
ATOM 812 C CA . ILE A 1 113 ? 5.969 -29.826 -39.486 1.00 29.39 132 ILE B CA 1
ATOM 813 C C . ILE A 1 113 ? 6.767 -28.497 -39.525 1.00 27.86 132 ILE B C 1
ATOM 814 O O . ILE A 1 113 ? 6.213 -27.427 -39.821 1.00 29.33 132 ILE B O 1
ATOM 819 N N . PHE A 1 114 ? 8.034 -28.557 -39.201 1.00 33.52 133 PHE B N 1
ATOM 820 C CA . PHE A 1 114 ? 8.879 -27.338 -39.207 1.00 29.17 133 PHE B CA 1
ATOM 821 C C . PHE A 1 114 ? 9.524 -27.007 -40.542 1.00 36.03 133 PHE B C 1
ATOM 822 O O . PHE A 1 114 ? 9.512 -27.827 -41.489 1.00 35.67 133 PHE B O 1
ATOM 830 N N . CYS A 1 115 ? 10.075 -25.788 -40.683 1.00 37.20 134 CYS B N 1
ATOM 831 C CA . CYS A 1 115 ? 10.524 -25.354 -42.006 1.00 34.87 134 CYS B CA 1
ATOM 832 C C . CYS A 1 115 ? 11.695 -26.151 -42.503 1.00 34.81 134 CYS B C 1
ATOM 833 O O . CYS A 1 115 ? 11.886 -26.196 -43.698 1.00 36.77 134 CYS B O 1
ATOM 836 N N . SER A 1 116 ? 12.443 -26.818 -41.645 1.00 38.29 135 SER B N 1
ATOM 837 C CA . SER A 1 116 ? 13.534 -27.708 -42.119 1.00 37.75 135 SER B CA 1
ATOM 838 C C . SER A 1 116 ? 12.986 -28.978 -42.737 1.00 45.41 135 SER B C 1
ATOM 839 O O . SER A 1 116 ? 13.727 -29.690 -43.379 1.00 42.36 135 SER B O 1
ATOM 842 N N . GLY A 1 117 ? 11.695 -29.253 -42.557 1.00 43.31 136 GLY B N 1
ATOM 843 C CA . GLY A 1 117 ? 11.148 -30.532 -42.942 1.00 43.39 136 GLY B CA 1
ATOM 844 C C . GLY A 1 117 ? 11.001 -31.493 -41.772 1.00 41.30 136 GLY B C 1
ATOM 845 O O . GLY A 1 117 ? 10.412 -32.601 -41.898 1.00 38.14 136 GLY B O 1
ATOM 846 N N . LEU A 1 118 ? 11.571 -31.128 -40.635 1.00 36.32 137 LEU B N 1
ATOM 847 C CA . LEU A 1 118 ? 11.516 -31.987 -39.474 1.00 34.72 137 LEU B CA 1
ATOM 848 C C . LEU A 1 118 ? 10.044 -32.128 -39.039 1.00 36.14 137 LEU B C 1
ATOM 849 O O . LEU A 1 118 ? 9.318 -31.109 -38.889 1.00 36.29 137 LEU B O 1
ATOM 854 N N . VAL A 1 119 ? 9.610 -33.360 -38.781 1.00 32.80 138 VAL B N 1
ATOM 855 C CA . VAL A 1 119 ? 8.268 -33.610 -38.282 1.00 28.41 138 VAL B CA 1
ATOM 856 C C . VAL A 1 119 ? 8.289 -34.151 -36.846 1.00 27.65 138 VAL B C 1
ATOM 857 O O . VAL A 1 119 ? 8.972 -35.121 -36.521 1.00 34.70 138 VAL B O 1
ATOM 861 N N . LEU A 1 120 ? 7.605 -33.469 -35.960 1.00 29.13 139 LEU B N 1
ATOM 862 C CA . LEU A 1 120 ? 7.514 -33.871 -34.544 1.00 32.33 139 LEU B CA 1
ATOM 863 C C . LEU A 1 120 ? 6.037 -33.917 -34.126 1.00 33.33 139 LEU B C 1
ATOM 864 O O . LEU A 1 120 ? 5.179 -33.151 -34.593 1.00 31.89 139 LEU B O 1
ATOM 869 N N . HIS A 1 121 ? 5.721 -34.840 -33.214 1.00 33.03 140 HIS B N 1
ATOM 870 C CA . HIS A 1 121 ? 4.412 -34.890 -32.622 1.00 32.14 140 HIS B CA 1
ATOM 871 C C . HIS A 1 121 ? 4.301 -33.844 -31.521 1.00 33.77 140 HIS B C 1
ATOM 872 O O . HIS A 1 121 ? 5.287 -33.508 -30.868 1.00 34.15 140 HIS B O 1
ATOM 879 N N . ARG A 1 122 ? 3.085 -33.368 -31.298 1.00 36.66 141 ARG B N 1
ATOM 880 C CA . ARG A 1 122 ? 2.881 -32.383 -30.249 1.00 43.79 141 ARG B CA 1
ATOM 881 C C . ARG A 1 122 ? 3.412 -32.772 -28.887 1.00 46.29 141 ARG B C 1
ATOM 882 O O . ARG A 1 122 ? 3.996 -31.954 -28.177 1.00 36.65 141 ARG B O 1
ATOM 890 N N . LEU A 1 123 ? 3.315 -34.052 -28.550 1.00 37.03 142 LEU B N 1
ATOM 891 C CA . LEU A 1 123 ? 3.837 -34.520 -27.294 1.00 40.07 142 LEU B CA 1
ATOM 892 C C . LEU A 1 123 ? 5.330 -34.420 -27.240 1.00 36.44 142 LEU B C 1
ATOM 893 O O . LEU A 1 123 ? 5.881 -34.372 -26.190 1.00 42.01 142 LEU B O 1
ATOM 898 N N . GLN A 1 124 ? 6.020 -34.429 -28.372 1.00 33.12 143 GLN B N 1
ATOM 899 C CA . GLN A 1 124 ? 7.458 -34.281 -28.315 1.00 35.71 143 GLN B CA 1
ATOM 900 C C . GLN A 1 124 ? 7.852 -32.803 -28.139 1.00 36.51 143 GLN B C 1
ATOM 901 O O . GLN A 1 124 ? 9.011 -32.497 -27.838 1.00 38.16 143 GLN B O 1
ATOM 907 N N . CYS A 1 125 ? 6.920 -31.906 -28.372 1.00 35.20 144 CYS B N 1
ATOM 908 C CA . CYS A 1 125 ? 7.158 -30.467 -28.248 1.00 40.41 144 CYS B CA 1
ATOM 909 C C . CYS A 1 125 ? 6.623 -29.848 -26.979 1.00 41.75 144 CYS B C 1
ATOM 910 O O . CYS A 1 125 ? 7.063 -28.755 -26.593 1.00 40.80 144 CYS B O 1
ATOM 913 N N . ALA A 1 126 ? 5.682 -30.493 -26.345 1.00 40.79 145 ALA B N 1
ATOM 914 C CA . ALA A 1 126 ? 4.910 -29.828 -25.327 1.00 39.20 145 ALA B CA 1
ATOM 915 C C . ALA A 1 126 ? 5.724 -29.350 -24.145 1.00 37.79 145 ALA B C 1
ATOM 916 O O . ALA A 1 126 ? 5.447 -28.286 -23.575 1.00 34.14 145 ALA B O 1
ATOM 918 N N . ARG A 1 127 ? 6.722 -30.116 -23.760 1.00 39.14 146 ARG B N 1
ATOM 919 C CA . ARG A 1 127 ? 7.537 -29.759 -22.638 1.00 39.36 146 ARG B CA 1
ATOM 920 C C . ARG A 1 127 ? 8.329 -28.499 -22.913 1.00 43.99 146 ARG B C 1
ATOM 921 O O . ARG A 1 127 ? 8.377 -27.603 -22.051 1.00 39.92 146 ARG B O 1
ATOM 929 N N . GLY A 1 128 ? 8.940 -28.393 -24.091 1.00 37.28 147 GLY B N 1
ATOM 930 C CA . GLY A 1 128 ? 9.664 -27.207 -24.445 1.00 37.29 147 GLY B CA 1
ATOM 931 C C . GLY A 1 128 ? 8.786 -25.961 -24.684 1.00 38.76 147 GLY B C 1
ATOM 932 O O . GLY A 1 128 ? 9.100 -24.884 -24.173 1.00 30.71 147 GLY B O 1
ATOM 933 N N . PHE A 1 129 ? 7.708 -26.137 -25.428 1.00 34.14 148 PHE B N 1
ATOM 934 C CA . PHE A 1 129 ? 6.783 -25.055 -25.817 1.00 34.19 148 PHE B CA 1
ATOM 935 C C . PHE A 1 129 ? 5.805 -24.607 -24.765 1.00 36.55 148 PHE B C 1
ATOM 936 O O . PHE A 1 129 ? 5.370 -23.482 -24.803 1.00 31.50 148 PHE B O 1
ATOM 944 N N . GLY A 1 130 ? 5.438 -25.493 -23.837 1.00 36.38 149 GLY B N 1
ATOM 945 C CA . GLY A 1 130 ? 4.326 -25.295 -22.918 1.00 33.39 149 GLY B CA 1
ATOM 946 C C . GLY A 1 130 ? 3.011 -25.275 -23.612 1.00 33.13 149 GLY B C 1
ATOM 947 O O . GLY A 1 130 ? 2.918 -25.721 -24.765 1.00 33.51 149 GLY B O 1
ATOM 948 N N . ASP A 1 131 ? 2.032 -24.623 -22.979 1.00 37.59 150 ASP B N 1
ATOM 949 C CA . ASP A 1 131 ? 0.627 -24.456 -23.490 1.00 43.65 150 ASP B CA 1
ATOM 950 C C . ASP A 1 131 ? 0.597 -23.762 -24.816 1.00 35.25 150 ASP B C 1
ATOM 951 O O . ASP A 1 131 ? -0.315 -23.942 -25.586 1.00 37.73 150 ASP B O 1
ATOM 956 N N . TRP A 1 132 ? 1.639 -23.019 -25.126 1.00 33.61 151 TRP B N 1
ATOM 957 C CA . TRP A 1 132 ? 1.655 -22.298 -26.408 1.00 32.49 151 TRP B CA 1
ATOM 958 C C . TRP A 1 132 ? 1.466 -23.244 -27.600 1.00 29.23 151 TRP B C 1
ATOM 959 O O . TRP A 1 132 ? 0.753 -22.909 -28.559 1.00 33.75 151 TRP B O 1
ATOM 970 N N . ILE A 1 133 ? 2.028 -24.437 -27.550 1.00 34.67 152 ILE B N 1
ATOM 971 C CA . ILE A 1 133 ? 1.909 -25.331 -28.701 1.00 32.56 152 ILE B CA 1
ATOM 972 C C . ILE A 1 133 ? 0.452 -25.768 -28.941 1.00 32.10 152 ILE B C 1
ATOM 973 O O . ILE A 1 133 ? 0.032 -25.899 -30.092 1.00 31.09 152 ILE B O 1
ATOM 978 N N . ASP A 1 134 ? -0.279 -25.924 -27.874 1.00 32.77 153 ASP B N 1
ATOM 979 C CA . ASP A 1 134 ? -1.697 -26.221 -27.999 1.00 37.53 153 ASP B CA 1
ATOM 980 C C . ASP A 1 134 ? -2.425 -25.034 -28.588 1.00 35.28 153 ASP B C 1
ATOM 981 O O . ASP A 1 134 ? -3.323 -25.223 -29.389 1.00 34.66 153 ASP B O 1
ATOM 986 N N . SER A 1 135 ? -2.016 -23.825 -28.186 1.00 34.11 154 SER B N 1
ATOM 987 C CA . SER A 1 135 ? -2.672 -22.662 -28.757 1.00 34.68 154 SER B CA 1
ATOM 988 C C . SER A 1 135 ? -2.361 -22.565 -30.234 1.00 31.86 154 SER B C 1
ATOM 989 O O . SER A 1 135 ? -3.233 -22.202 -31.045 1.00 32.25 154 SER B O 1
ATOM 992 N N . ILE A 1 136 ? -1.129 -22.860 -30.597 1.00 34.21 155 ILE B N 1
ATOM 993 C CA . ILE A 1 136 ? -0.757 -22.831 -31.968 1.00 31.69 155 ILE B CA 1
ATOM 994 C C . ILE A 1 136 ? -1.579 -23.876 -32.751 1.00 31.29 155 ILE B C 1
ATOM 995 O O . ILE A 1 136 ? -1.989 -23.606 -33.835 1.00 29.73 155 ILE B O 1
ATOM 1000 N N . LEU A 1 137 ? -1.767 -25.071 -32.177 1.00 33.72 156 LEU B N 1
ATOM 1001 C CA . LEU A 1 137 ? -2.515 -26.122 -32.867 1.00 33.88 156 LEU B CA 1
ATOM 1002 C C . LEU A 1 137 ? -3.990 -25.754 -32.956 1.00 34.66 156 LEU B C 1
ATOM 1003 O O . LEU A 1 137 ? -4.584 -26.006 -33.958 1.00 34.05 156 LEU B O 1
ATOM 1008 N N . ALA A 1 138 ? -4.535 -25.067 -31.969 1.00 35.18 157 ALA B N 1
ATOM 1009 C CA . ALA A 1 138 ? -5.883 -24.563 -32.102 1.00 39.25 157 ALA B CA 1
ATOM 1010 C C . ALA A 1 138 ? -5.978 -23.569 -33.260 1.00 35.37 157 ALA B C 1
ATOM 1011 O O . ALA A 1 138 ? -6.895 -23.602 -34.046 1.00 35.08 157 ALA B O 1
ATOM 1013 N N . PHE A 1 139 ? -5.002 -22.676 -33.382 1.00 35.51 158 PHE B N 1
ATOM 1014 C CA . PHE A 1 139 ? -4.989 -21.723 -34.488 1.00 28.39 158 PHE B CA 1
ATOM 1015 C C . PHE A 1 139 ? -4.834 -22.444 -35.825 1.00 29.74 158 PHE B C 1
ATOM 1016 O O . PHE A 1 139 ? -5.528 -22.155 -36.780 1.00 31.90 158 PHE B O 1
ATOM 1024 N N . SER A 1 140 ? -3.999 -23.468 -35.847 1.00 30.04 159 SER B N 1
ATOM 1025 C CA . SER A 1 140 ? -3.814 -24.255 -37.046 1.00 34.36 159 SER B CA 1
ATOM 1026 C C . SER A 1 140 ? -5.115 -24.948 -37.519 1.00 37.81 159 SER B C 1
ATOM 1027 O O . SER A 1 140 ? -5.448 -24.958 -38.712 1.00 32.67 159 SER B O 1
ATOM 1030 N N . ARG A 1 141 ? -5.872 -25.462 -36.575 1.00 35.57 160 ARG B N 1
ATOM 1031 C CA . ARG A 1 141 ? -7.159 -26.082 -36.943 1.00 38.72 160 ARG B CA 1
ATOM 1032 C C . ARG A 1 141 ? -8.112 -25.014 -37.480 1.00 40.55 160 ARG B C 1
ATOM 1033 O O . ARG A 1 141 ? -8.767 -25.186 -38.492 1.00 32.50 160 ARG B O 1
ATOM 1041 N N . SER A 1 142 ? -8.116 -23.857 -36.848 1.00 38.44 161 SER B N 1
ATOM 1042 C CA . SER A 1 142 ? -8.951 -22.796 -37.337 1.00 42.82 161 SER B CA 1
ATOM 1043 C C . SER A 1 142 ? -8.549 -22.312 -38.756 1.00 43.88 161 SER B C 1
ATOM 1044 O O . SER A 1 142 ? -9.367 -22.057 -39.628 1.00 40.44 161 SER B O 1
ATOM 1047 N N . LEU A 1 143 ? -7.263 -22.159 -38.960 1.00 37.29 162 LEU B N 1
ATOM 1048 C CA . LEU A 1 143 ? -6.735 -21.691 -40.243 1.00 36.40 162 LEU B CA 1
ATOM 1049 C C . LEU A 1 143 ? -7.108 -22.758 -41.263 1.00 36.82 162 LEU B C 1
ATOM 1050 O O . LEU A 1 143 ? -7.538 -22.441 -42.340 1.00 37.05 162 LEU B O 1
ATOM 1055 N N . HIS A 1 144 ? -6.895 -24.024 -40.930 1.00 39.62 163 HIS B N 1
ATOM 1056 C CA . HIS A 1 144 ? -7.175 -25.092 -41.910 1.00 40.65 163 HIS B CA 1
ATOM 1057 C C . HIS A 1 144 ? -8.646 -25.063 -42.320 1.00 45.45 163 HIS B C 1
ATOM 1058 O O . HIS A 1 144 ? -8.973 -25.245 -43.464 1.00 47.78 163 HIS B O 1
ATOM 1065 N N . SER A 1 145 ? -9.542 -24.769 -41.403 1.00 46.70 164 SER B N 1
ATOM 1066 C CA . SER A 1 145 ? -10.964 -24.817 -41.738 1.00 48.53 164 SER B CA 1
ATOM 1067 C C . SER A 1 145 ? -11.334 -23.743 -42.736 1.00 47.13 164 SER B C 1
ATOM 1068 O O . SER A 1 145 ? -12.370 -23.818 -43.379 1.00 44.61 164 SER B O 1
ATOM 1071 N N . LEU A 1 146 ? -10.546 -22.686 -42.775 1.00 39.81 165 LEU B N 1
ATOM 1072 C CA . LEU A 1 146 ? -10.753 -21.612 -43.750 1.00 40.37 165 LEU B CA 1
ATOM 1073 C C . LEU A 1 146 ? -10.388 -22.049 -45.158 1.00 37.64 165 LEU B C 1
ATOM 1074 O O . LEU A 1 146 ? -10.727 -21.363 -46.105 1.00 41.95 165 LEU B O 1
ATOM 1079 N N . LEU A 1 147 ? -9.640 -23.129 -45.302 1.00 39.20 166 LEU B N 1
ATOM 1080 C CA . LEU A 1 147 ? -9.215 -23.605 -46.566 1.00 46.59 166 LEU B CA 1
ATOM 1081 C C . LEU A 1 147 ? -8.543 -22.488 -47.334 1.00 46.43 166 LEU B C 1
ATOM 1082 O O . LEU A 1 147 ? -8.903 -22.186 -48.455 1.00 40.95 166 LEU B O 1
ATOM 1087 N N . VAL A 1 148 ? -7.501 -21.917 -46.740 1.00 45.43 167 VAL B N 1
ATOM 1088 C CA . VAL A 1 148 ? -6.778 -20.859 -47.382 1.00 40.88 167 VAL B CA 1
ATOM 1089 C C . VAL A 1 148 ? -5.884 -21.462 -48.463 1.00 39.96 167 VAL B C 1
ATOM 1090 O O . VAL A 1 148 ? -5.065 -22.314 -48.151 1.00 37.13 167 VAL B O 1
ATOM 1094 N N . ASP A 1 149 ? -6.010 -20.995 -49.714 1.00 42.29 168 ASP B N 1
ATOM 1095 C CA . ASP A 1 149 ? -5.234 -21.558 -50.800 1.00 40.83 168 ASP B CA 1
ATOM 1096 C C . ASP A 1 149 ? -3.854 -20.941 -50.794 1.00 40.65 168 ASP B C 1
ATOM 1097 O O . ASP A 1 149 ? -3.607 -19.992 -50.063 1.00 41.69 168 ASP B O 1
ATOM 1102 N N . VAL A 1 150 ? -2.937 -21.497 -51.553 1.00 36.13 169 VAL B N 1
ATOM 1103 C CA . VAL A 1 150 ? -1.534 -21.096 -51.457 1.00 39.57 169 VAL B CA 1
ATOM 1104 C C . VAL A 1 150 ? -1.333 -19.649 -51.826 1.00 42.21 169 VAL B C 1
ATOM 1105 O O . VAL A 1 150 ? -0.607 -18.950 -51.159 1.00 38.34 169 VAL B O 1
ATOM 1109 N N . PRO A 1 151 ? -2.009 -19.189 -52.889 1.00 41.73 170 PRO B N 1
ATOM 1110 C CA . PRO A 1 151 ? -1.814 -17.800 -53.237 1.00 41.24 170 PRO B CA 1
ATOM 1111 C C . PRO A 1 151 ? -2.329 -16.854 -52.178 1.00 38.60 170 PRO B C 1
ATOM 1112 O O . PRO A 1 151 ? -1.663 -15.843 -51.881 1.00 36.47 170 PRO B O 1
ATOM 1116 N N . ALA A 1 152 ? -3.484 -17.146 -51.595 1.00 38.22 171 ALA B N 1
ATOM 1117 C CA . ALA A 1 152 ? -3.959 -16.317 -50.510 1.00 34.92 171 ALA B CA 1
ATOM 1118 C C . ALA A 1 152 ? -3.006 -16.326 -49.326 1.00 36.71 171 ALA B C 1
ATOM 1119 O O . ALA A 1 152 ? -2.741 -15.290 -48.740 1.00 35.60 171 ALA B O 1
ATOM 1121 N N . PHE A 1 153 ? -2.473 -17.488 -48.998 1.00 34.36 172 PHE B N 1
ATOM 1122 C CA . PHE A 1 153 ? -1.524 -17.596 -47.889 1.00 39.39 172 PHE B CA 1
ATOM 1123 C C . PHE A 1 153 ? -0.229 -16.865 -48.149 1.00 38.31 172 PHE B C 1
ATOM 1124 O O . PHE A 1 153 ? 0.338 -16.258 -47.257 1.00 30.57 172 PHE B O 1
ATOM 1132 N N . ALA A 1 154 ? 0.230 -16.935 -49.378 1.00 32.66 173 ALA B N 1
ATOM 1133 C CA . ALA A 1 154 ? 1.454 -16.227 -49.788 1.00 33.73 173 ALA B CA 1
ATOM 1134 C C . ALA A 1 154 ? 1.273 -14.764 -49.575 1.00 31.02 173 ALA B C 1
ATOM 1135 O O . ALA A 1 154 ? 2.226 -14.079 -49.201 1.00 36.51 173 ALA B O 1
ATOM 1137 N N . CYS A 1 155 ? 0.080 -14.245 -49.844 1.00 33.99 174 CYS B N 1
ATOM 1138 C CA . CYS A 1 155 ? -0.208 -12.826 -49.559 1.00 35.13 174 CYS B CA 1
ATOM 1139 C C . CYS A 1 155 ? -0.342 -12.548 -48.041 1.00 35.17 174 CYS B C 1
ATOM 1140 O O . CYS A 1 155 ? 0.173 -11.550 -47.522 1.00 29.56 174 CYS B O 1
ATOM 1143 N N . LEU A 1 156 ? -1.108 -13.382 -47.350 1.00 34.06 175 LEU B N 1
ATOM 1144 C CA . LEU A 1 156 ? -1.345 -13.150 -45.918 1.00 35.93 175 LEU B CA 1
ATOM 1145 C C . LEU A 1 156 ? -0.066 -13.063 -45.139 1.00 32.91 175 LEU B C 1
ATOM 1146 O O . LEU A 1 156 ? 0.116 -12.174 -44.329 1.00 33.36 175 LEU B O 1
ATOM 1151 N N . SER A 1 157 ? 0.808 -14.041 -45.352 1.00 30.05 176 SER B N 1
ATOM 1152 C CA . SER A 1 157 ? 2.096 -14.068 -44.662 1.00 28.81 176 SER B CA 1
ATOM 1153 C C . SER A 1 157 ? 2.901 -12.819 -44.938 1.00 30.23 176 SER B C 1
ATOM 1154 O O . SER A 1 157 ? 3.496 -12.234 -44.031 1.00 28.05 176 SER B O 1
ATOM 1157 N N . ALA A 1 158 ? 2.877 -12.347 -46.193 1.00 31.79 177 ALA B N 1
ATOM 1158 C CA . ALA A 1 158 ? 3.602 -11.165 -46.502 1.00 29.20 177 ALA B CA 1
ATOM 1159 C C . ALA A 1 158 ? 3.042 -9.937 -45.772 1.00 34.46 177 ALA B C 1
ATOM 1160 O O . ALA A 1 158 ? 3.803 -9.075 -45.343 1.00 33.65 177 ALA B O 1
ATOM 1162 N N . LEU A 1 159 ? 1.723 -9.928 -45.588 1.00 32.24 178 LEU B N 1
ATOM 1163 C CA . LEU A 1 159 ? 1.057 -8.838 -44.891 1.00 33.52 178 LEU B CA 1
ATOM 1164 C C . LEU A 1 159 ? 1.410 -8.840 -43.416 1.00 32.54 178 LEU B C 1
ATOM 1165 O O . LEU A 1 159 ? 1.397 -7.788 -42.760 1.00 31.68 178 LEU B O 1
ATOM 1170 N N . VAL A 1 160 ? 1.711 -10.023 -42.866 1.00 31.75 179 VAL B N 1
ATOM 1171 C CA . VAL A 1 160 ? 2.160 -10.094 -41.499 1.00 29.37 179 VAL B CA 1
ATOM 1172 C C . VAL A 1 160 ? 3.475 -9.384 -41.333 1.00 29.91 179 VAL B C 1
ATOM 1173 O O . VAL A 1 160 ? 3.688 -8.694 -40.360 1.00 27.10 179 VAL B O 1
ATOM 1177 N N . LEU A 1 161 ? 4.364 -9.521 -42.296 1.00 30.35 180 LEU B N 1
ATOM 1178 C CA . LEU A 1 161 ? 5.666 -8.908 -42.223 1.00 30.41 180 LEU B CA 1
ATOM 1179 C C . LEU A 1 161 ? 5.604 -7.385 -42.548 1.00 29.57 180 LEU B C 1
ATOM 1180 O O . LEU A 1 161 ? 6.277 -6.595 -41.879 1.00 32.83 180 LEU B O 1
ATOM 1185 N N . ILE A 1 162 ? 4.837 -7.018 -43.551 1.00 29.20 181 ILE B N 1
ATOM 1186 C CA . ILE A 1 162 ? 4.888 -5.669 -44.119 1.00 30.95 181 ILE B CA 1
ATOM 1187 C C . ILE A 1 162 ? 3.707 -4.925 -43.535 1.00 28.12 181 ILE B C 1
ATOM 1188 O O . ILE A 1 162 ? 2.556 -5.031 -43.999 1.00 30.51 181 ILE B O 1
ATOM 1193 N N . THR A 1 163 ? 3.976 -4.302 -42.415 1.00 29.94 182 THR B N 1
ATOM 1194 C CA . THR A 1 163 ? 2.930 -3.759 -41.608 1.00 32.78 182 THR B CA 1
ATOM 1195 C C . THR A 1 163 ? 3.481 -2.629 -40.775 1.00 30.14 182 THR B C 1
ATOM 1196 O O . THR A 1 163 ? 4.672 -2.538 -40.549 1.00 27.46 182 THR B O 1
ATOM 1200 N N . ASP A 1 164 ? 2.620 -1.762 -40.303 1.00 32.88 183 ASP B N 1
ATOM 1201 C CA . ASP A 1 164 ? 3.137 -0.660 -39.448 1.00 34.29 183 ASP B CA 1
ATOM 1202 C C . ASP A 1 164 ? 3.777 -1.153 -38.180 1.00 35.59 183 ASP B C 1
ATOM 1203 O O . ASP A 1 164 ? 3.232 -2.081 -37.534 1.00 35.08 183 ASP B O 1
ATOM 1208 N N . ARG A 1 165 ? 4.939 -0.581 -37.847 1.00 34.54 184 ARG B N 1
ATOM 1209 C CA . ARG A 1 165 ? 5.648 -0.820 -36.597 1.00 31.22 184 ARG B CA 1
ATOM 1210 C C . ARG A 1 165 ? 6.144 0.497 -36.116 1.00 34.92 184 ARG B C 1
ATOM 1211 O O . ARG A 1 165 ? 6.510 1.386 -36.921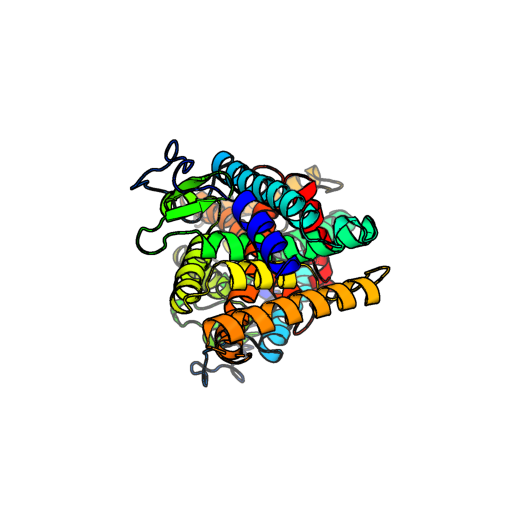 1.00 31.25 184 ARG B O 1
ATOM 1219 N N . HIS A 1 166 ? 6.290 0.587 -34.813 1.00 33.60 185 HIS B N 1
ATOM 1220 C CA . HIS A 1 166 ? 6.825 1.796 -34.218 1.00 39.67 185 HIS B CA 1
ATOM 1221 C C . HIS A 1 166 ? 8.307 1.946 -34.576 1.00 42.82 185 HIS B C 1
ATOM 1222 O O . HIS A 1 166 ? 9.079 1.009 -34.458 1.00 37.66 185 HIS B O 1
ATOM 1229 N N . GLY A 1 167 ? 8.707 3.138 -35.013 1.00 38.80 186 GLY B N 1
ATOM 1230 C CA . GLY A 1 167 ? 10.105 3.366 -35.316 1.00 35.55 186 GLY B CA 1
ATOM 1231 C C . GLY A 1 167 ? 10.541 3.088 -36.764 1.00 34.16 186 GLY B C 1
ATOM 1232 O O . GLY A 1 167 ? 11.731 3.085 -37.077 1.00 35.72 186 GLY B O 1
ATOM 1233 N N . LEU A 1 168 ? 9.614 2.807 -37.652 1.00 32.72 187 LEU B N 1
ATOM 1234 C CA . LEU A 1 168 ? 9.976 2.733 -39.087 1.00 34.59 187 LEU B CA 1
ATOM 1235 C C . LEU A 1 168 ? 10.493 4.110 -39.586 1.00 40.86 187 LEU B C 1
ATOM 1236 O O . LEU A 1 168 ? 10.004 5.148 -39.171 1.00 36.34 187 LEU B O 1
ATOM 1241 N N . GLN A 1 169 ? 11.496 4.083 -40.441 1.00 39.06 188 GLN B N 1
ATOM 1242 C CA . GLN A 1 169 ? 12.011 5.282 -41.107 1.00 35.84 188 GLN B CA 1
ATOM 1243 C C . GLN A 1 169 ? 11.099 5.733 -42.163 1.00 37.85 188 GLN B C 1
ATOM 1244 O O . GLN A 1 169 ? 10.933 6.935 -42.354 1.00 41.03 188 GLN B O 1
ATOM 1250 N N . GLU A 1 170 ? 10.513 4.823 -42.933 1.00 32.47 189 GLU B N 1
ATOM 1251 C CA . GLU A 1 170 ? 9.675 5.203 -44.030 1.00 32.78 189 GLU B CA 1
ATOM 1252 C C . GLU A 1 170 ? 8.332 4.541 -43.959 1.00 31.15 189 GLU B C 1
ATOM 1253 O O . GLU A 1 170 ? 7.961 3.697 -44.791 1.00 33.75 189 GLU B O 1
ATOM 1259 N N . PRO A 1 171 ? 7.538 4.909 -42.949 1.00 39.94 190 PRO B N 1
ATOM 1260 C CA . PRO A 1 171 ? 6.267 4.231 -42.741 1.00 35.38 190 PRO B CA 1
ATOM 1261 C C . PRO A 1 171 ? 5.290 4.297 -43.888 1.00 38.26 190 PRO B C 1
ATOM 1262 O O . PRO A 1 171 ? 4.576 3.328 -44.125 1.00 36.77 190 PRO B O 1
ATOM 1266 N N . ARG A 1 172 ? 5.262 5.378 -44.632 1.00 35.84 191 ARG B N 1
ATOM 1267 C CA . ARG A 1 172 ? 4.404 5.421 -45.795 1.00 36.51 191 ARG B CA 1
ATOM 1268 C C . ARG A 1 172 ? 4.835 4.456 -46.881 1.00 30.36 191 ARG B C 1
ATOM 1269 O O . ARG A 1 172 ? 3.999 3.954 -47.600 1.00 35.90 191 ARG B O 1
ATOM 1277 N N . ARG A 1 173 ? 6.124 4.236 -47.056 1.00 32.64 192 ARG B N 1
ATOM 1278 C CA . ARG A 1 173 ? 6.563 3.247 -48.095 1.00 32.12 192 ARG B CA 1
ATOM 1279 C C . ARG A 1 173 ? 6.194 1.810 -47.644 1.00 34.11 192 ARG B C 1
ATOM 1280 O O . ARG A 1 173 ? 5.828 0.996 -48.444 1.00 29.27 192 ARG B O 1
ATOM 1288 N N . VAL A 1 174 ? 6.237 1.546 -46.333 1.00 32.91 193 VAL B N 1
ATOM 1289 C CA . VAL A 1 174 ? 5.727 0.284 -45.827 1.00 32.46 193 VAL B CA 1
ATOM 1290 C C . VAL A 1 174 ? 4.309 0.146 -46.117 1.00 33.07 193 VAL B C 1
ATOM 1291 O O . VAL A 1 174 ? 3.865 -0.878 -46.656 1.00 33.96 193 VAL B O 1
ATOM 1295 N N . GLU A 1 175 ? 3.575 1.221 -45.852 1.00 35.81 194 GLU B N 1
ATOM 1296 C CA . GLU A 1 175 ? 2.181 1.237 -46.149 1.00 34.13 194 GLU B CA 1
ATOM 1297 C C . GLU A 1 175 ? 1.892 1.082 -47.601 1.00 36.73 194 GLU B C 1
ATOM 1298 O O . GLU A 1 175 ? 0.972 0.357 -47.951 1.00 31.98 194 GLU B O 1
ATOM 1304 N N . GLU A 1 176 ? 2.669 1.668 -48.503 1.00 35.80 195 GLU B N 1
ATOM 1305 C CA . GLU A 1 176 ? 2.393 1.437 -49.941 1.00 35.78 195 GLU B CA 1
ATOM 1306 C C . GLU A 1 176 ? 2.565 0.008 -50.343 1.00 31.84 195 GLU B C 1
ATOM 1307 O O . GLU A 1 176 ? 1.799 -0.536 -51.110 1.00 32.99 195 GLU B O 1
ATOM 1313 N N . LEU A 1 177 ? 3.593 -0.633 -49.860 1.00 34.04 196 LEU B N 1
ATOM 1314 C CA . LEU A 1 177 ? 3.853 -2.009 -50.254 1.00 32.06 196 LEU B CA 1
ATOM 1315 C C . LEU A 1 177 ? 2.786 -2.922 -49.662 1.00 33.00 196 LEU B C 1
ATOM 1316 O O . LEU A 1 177 ? 2.311 -3.849 -50.299 1.00 33.06 196 LEU B O 1
ATOM 1321 N N . GLN A 1 178 ? 2.365 -2.624 -48.438 1.00 34.17 197 GLN B N 1
ATOM 1322 C CA . GLN A 1 178 ? 1.289 -3.415 -47.797 1.00 31.80 197 GLN B CA 1
ATOM 1323 C C . GLN A 1 178 ? 0.022 -3.303 -48.638 1.00 34.87 197 GLN B C 1
ATOM 1324 O O . GLN A 1 178 ? -0.664 -4.273 -48.855 1.00 32.25 197 GLN B O 1
ATOM 1330 N N . ASN A 1 179 ? -0.260 -2.080 -49.089 1.00 39.61 198 ASN B N 1
ATOM 1331 C CA . ASN A 1 179 ? -1.383 -1.765 -49.987 1.00 43.70 198 ASN B CA 1
ATOM 1332 C C . ASN A 1 179 ? -1.397 -2.590 -51.183 1.00 41.51 198 ASN B C 1
ATOM 1333 O O . ASN A 1 179 ? -2.420 -3.164 -51.533 1.00 36.16 198 ASN B O 1
ATOM 1338 N N . ARG A 1 180 ? -0.236 -2.654 -51.784 1.00 40.78 199 ARG B N 1
ATOM 1339 C CA . ARG A 1 180 ? -0.091 -3.422 -52.997 1.00 38.57 199 ARG B CA 1
ATOM 1340 C C . ARG A 1 180 ? -0.400 -4.844 -52.708 1.00 35.72 199 ARG B C 1
ATOM 1341 O O . ARG A 1 180 ? -1.068 -5.534 -53.501 1.00 35.06 199 ARG B O 1
ATOM 1349 N N . ILE A 1 181 ? 0.093 -5.355 -51.581 1.00 31.88 200 ILE B N 1
ATOM 1350 C CA . ILE A 1 181 ? -0.107 -6.753 -51.341 1.00 32.54 200 ILE B CA 1
ATOM 1351 C C . ILE A 1 181 ? -1.544 -7.076 -50.996 1.00 30.99 200 ILE B C 1
ATOM 1352 O O . ILE A 1 181 ? -2.080 -8.119 -51.398 1.00 37.55 200 ILE B O 1
ATOM 1357 N N . ALA A 1 182 ? -2.153 -6.222 -50.205 1.00 40.16 201 ALA B N 1
ATOM 1358 C CA . ALA A 1 182 ? -3.574 -6.374 -49.832 1.00 38.15 201 ALA B CA 1
ATOM 1359 C C . ALA A 1 182 ? -4.435 -6.342 -51.075 1.00 41.87 201 ALA B C 1
ATOM 1360 O O . ALA A 1 182 ? -5.432 -7.099 -51.173 1.00 41.25 201 ALA B O 1
ATOM 1362 N N . SER A 1 183 ? -4.104 -5.462 -52.030 1.00 42.36 202 SER B N 1
ATOM 1363 C CA . SER A 1 183 ? -4.921 -5.396 -53.281 1.00 41.10 202 SER B CA 1
ATOM 1364 C C . SER A 1 183 ? -4.820 -6.655 -54.050 1.00 41.09 202 SER B C 1
ATOM 1365 O O . SER A 1 183 ? -5.807 -7.190 -54.579 1.00 34.90 202 SER B O 1
ATOM 1368 N N . CYS A 1 184 ? -3.589 -7.131 -54.146 1.00 40.97 203 CYS B N 1
ATOM 1369 C CA . CYS A 1 184 ? -3.329 -8.379 -54.800 1.00 45.42 203 CYS B CA 1
ATOM 1370 C C . CYS A 1 184 ? -4.184 -9.500 -54.177 1.00 45.03 203 CYS B C 1
ATOM 137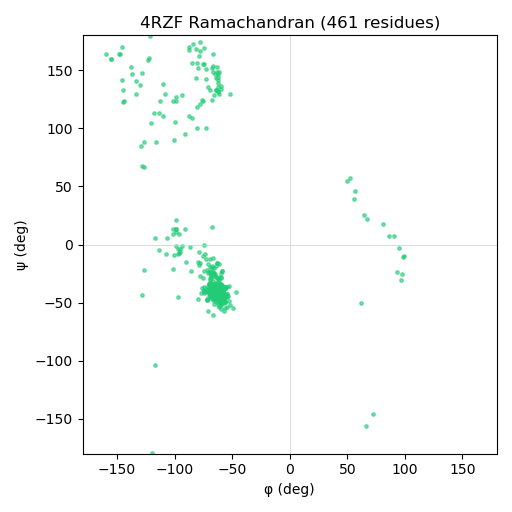1 O O . CYS A 1 184 ? -4.774 -10.308 -54.868 1.00 41.32 203 CYS B O 1
ATOM 1374 N N . LEU A 1 185 ? -4.231 -9.537 -52.852 1.00 45.28 204 LEU B N 1
ATOM 1375 C CA . LEU A 1 185 ? -4.979 -10.546 -52.159 1.00 39.41 204 LEU B CA 1
ATOM 1376 C C . LEU A 1 185 ? -6.490 -10.409 -52.399 1.00 42.72 204 LEU B C 1
ATOM 1377 O O . LEU A 1 185 ? -7.169 -11.392 -52.644 1.00 45.39 204 LEU B O 1
ATOM 1382 N N . LYS A 1 186 ? -7.007 -9.207 -52.264 1.00 43.84 205 LYS B N 1
ATOM 1383 C CA . LYS A 1 186 ? -8.426 -8.969 -52.451 1.00 48.81 205 LYS B CA 1
ATOM 1384 C C . LYS A 1 186 ? -8.885 -9.453 -53.849 1.00 52.84 205 LYS B C 1
ATOM 1385 O O . LYS A 1 186 ? -9.897 -10.088 -53.991 1.00 48.11 205 LYS B O 1
ATOM 1391 N N . GLU A 1 187 ? -8.096 -9.128 -54.855 1.00 53.50 206 GLU B N 1
ATOM 1392 C CA . GLU A 1 187 ? -8.397 -9.460 -56.224 1.00 60.83 206 GLU B CA 1
ATOM 1393 C C . GLU A 1 187 ? -8.351 -10.961 -56.378 1.00 61.65 206 GLU B C 1
ATOM 1394 O O . GLU A 1 187 ? -9.226 -11.524 -57.005 1.00 54.70 206 GLU B O 1
ATOM 1400 N N . HIS A 1 188 ? -7.326 -11.601 -55.812 1.00 50.10 207 HIS B N 1
ATOM 1401 C CA . HIS A 1 188 ? -7.223 -13.024 -55.880 1.00 47.41 207 HIS B CA 1
ATOM 1402 C C . HIS A 1 188 ? -8.441 -13.673 -55.287 1.00 50.02 207 HIS B C 1
ATOM 1403 O O . HIS A 1 188 ? -8.951 -14.656 -55.829 1.00 60.30 207 HIS B O 1
ATOM 1410 N N . VAL A 1 189 ? -8.882 -13.185 -54.152 1.00 48.19 208 VAL B N 1
ATOM 1411 C CA . VAL A 1 189 ? -10.007 -13.801 -53.503 1.00 57.18 208 VAL B CA 1
ATOM 1412 C C . VAL A 1 189 ? -11.286 -13.569 -54.294 1.00 63.46 208 VAL B C 1
ATOM 1413 O O . VAL A 1 189 ? -12.168 -14.418 -54.257 1.00 66.07 208 VAL B O 1
ATOM 1417 N N . ALA A 1 190 ? -11.417 -12.421 -54.957 1.00 60.15 209 ALA B N 1
ATOM 1418 C CA . ALA A 1 190 ? -12.609 -12.198 -55.781 1.00 67.83 209 ALA B CA 1
ATOM 1419 C C . ALA A 1 190 ? -12.600 -13.200 -56.929 1.00 68.71 209 ALA B C 1
ATOM 1420 O O . ALA A 1 190 ? -13.600 -13.858 -57.195 1.00 72.14 209 ALA B O 1
ATOM 1422 N N . ALA A 1 191 ? -11.429 -13.349 -57.547 1.00 66.19 210 ALA B N 1
ATOM 1423 C CA . ALA A 1 191 ? -11.226 -14.181 -58.737 1.00 67.42 210 ALA B CA 1
ATOM 1424 C C . ALA A 1 191 ? -11.590 -15.635 -58.483 1.00 75.96 210 ALA B C 1
ATOM 1425 O O . ALA A 1 191 ? -11.879 -16.384 -59.416 1.00 67.47 210 ALA B O 1
ATOM 1427 N N . VAL A 1 192 ? -11.527 -16.045 -57.222 1.00 83.90 211 VAL B N 1
ATOM 1428 C CA . VAL A 1 192 ? -11.806 -17.424 -56.886 1.00 87.46 211 VAL B CA 1
ATOM 1429 C C . VAL A 1 192 ? -12.865 -17.554 -55.821 1.00 81.70 211 VAL B C 1
ATOM 1430 O O . VAL A 1 192 ? -14.034 -17.625 -56.154 1.00 84.69 211 VAL B O 1
ATOM 1434 N N . ALA A 1 199 ? -15.209 -11.000 -49.785 1.00 85.25 218 ALA B N 1
ATOM 1435 C CA . ALA A 1 199 ? -15.352 -9.937 -48.779 1.00 89.72 218 ALA B CA 1
ATOM 1436 C C . ALA A 1 199 ? -15.688 -10.501 -47.412 1.00 92.47 218 ALA B C 1
ATOM 1437 O O . ALA A 1 199 ? -15.152 -10.048 -46.415 1.00 83.69 218 ALA B O 1
ATOM 1439 N N . SER A 1 200 ? -16.628 -11.438 -47.377 1.00 98.93 219 SER B N 1
ATOM 1440 C CA . SER A 1 200 ? -16.897 -12.212 -46.176 1.00 94.00 219 SER B CA 1
ATOM 1441 C C . SER A 1 200 ? -15.682 -13.102 -45.977 1.00 86.62 219 SER B C 1
ATOM 1442 O O . SER A 1 200 ? -15.179 -13.236 -44.859 1.00 84.89 219 SER B O 1
ATOM 1445 N N . CYS A 1 201 ? -15.207 -13.697 -47.070 1.00 79.38 220 CYS B N 1
ATOM 1446 C CA . CYS A 1 201 ? -14.018 -14.551 -46.982 1.00 78.99 220 CYS B CA 1
ATOM 1447 C C . CYS A 1 201 ? -12.806 -13.705 -46.689 1.00 71.46 220 CYS B C 1
ATOM 1448 O O . CYS A 1 201 ? -11.956 -14.112 -45.922 1.00 74.45 220 CYS B O 1
ATOM 1451 N N . LEU A 1 202 ? -12.724 -12.538 -47.315 1.00 69.39 221 LEU B N 1
ATOM 1452 C CA . LEU A 1 202 ? -11.575 -11.688 -47.118 1.00 65.68 221 LEU B CA 1
ATOM 1453 C C . LEU A 1 202 ? -11.475 -11.252 -45.661 1.00 62.20 221 LEU B C 1
ATOM 1454 O O . LEU A 1 202 ? -10.434 -11.392 -45.012 1.00 60.85 221 LEU B O 1
ATOM 1459 N N . SER A 1 203 ? -12.554 -10.718 -45.140 1.00 56.91 222 SER B N 1
ATOM 1460 C CA . SER A 1 203 ? -12.515 -10.226 -43.776 1.00 65.14 222 SER B CA 1
ATOM 1461 C C . SER A 1 203 ? -12.231 -11.414 -42.858 1.00 54.64 222 SER B C 1
ATOM 1462 O O . SER A 1 203 ? -11.565 -11.263 -41.868 1.00 54.46 222 SER B O 1
ATOM 1465 N N . ARG A 1 204 ? -12.702 -12.588 -43.219 1.00 50.00 223 ARG B N 1
ATOM 1466 C CA . ARG A 1 204 ? -12.423 -13.761 -42.437 1.00 57.00 223 ARG B CA 1
ATOM 1467 C C . ARG A 1 204 ? -10.940 -14.140 -42.435 1.00 53.86 223 ARG B C 1
ATOM 1468 O O . ARG A 1 204 ? -10.387 -14.503 -41.403 1.00 48.74 223 ARG B O 1
ATOM 1476 N N . LEU A 1 205 ? -10.307 -14.084 -43.597 1.00 46.49 224 LEU B N 1
ATOM 1477 C CA . LEU A 1 205 ? -8.883 -14.349 -43.646 1.00 48.56 224 LEU B CA 1
ATOM 1478 C C . LEU A 1 205 ? -8.135 -13.322 -42.821 1.00 53.05 224 LEU B C 1
ATOM 1479 O O . LEU A 1 205 ? -7.269 -13.654 -42.038 1.00 47.35 224 LEU B O 1
ATOM 1484 N N . LEU A 1 206 ? -8.478 -12.061 -43.040 1.00 39.31 225 LEU B N 1
ATOM 1485 C CA . LEU A 1 206 ? -7.813 -10.999 -42.383 1.00 46.24 225 LEU B CA 1
ATOM 1486 C C . LEU A 1 206 ? -8.010 -11.000 -40.873 1.00 41.31 225 LEU B C 1
ATOM 1487 O O . LEU A 1 206 ? -7.169 -10.519 -40.137 1.00 39.87 225 LEU B O 1
ATOM 1492 N N . GLY A 1 207 ? -9.121 -11.547 -40.403 1.00 41.84 226 GLY B N 1
ATOM 1493 C CA . GLY A 1 207 ? -9.387 -11.688 -38.972 1.00 42.44 226 GLY B CA 1
ATOM 1494 C C . GLY A 1 207 ? -8.419 -12.674 -38.305 1.00 47.38 226 GLY B C 1
ATOM 1495 O O . GLY A 1 207 ? -8.264 -12.718 -37.085 1.00 43.01 226 GLY B O 1
ATOM 1496 N N . LYS A 1 208 ? -7.675 -13.423 -39.091 1.00 41.25 227 LYS B N 1
ATOM 1497 C CA . LYS A 1 208 ? -6.649 -14.247 -38.477 1.00 45.88 227 LYS B CA 1
ATOM 1498 C C . LYS A 1 208 ? -5.451 -13.414 -37.960 1.00 41.97 227 LYS B C 1
ATOM 1499 O O . LYS A 1 208 ? -4.711 -13.878 -37.131 1.00 45.02 227 LYS B O 1
ATOM 1505 N N . LEU A 1 209 ? -5.234 -12.216 -38.460 1.00 42.73 228 LEU B N 1
ATOM 1506 C CA . LEU A 1 209 ? -4.041 -11.440 -38.084 1.00 36.87 228 LEU B CA 1
ATOM 1507 C C . LEU A 1 209 ? -4.025 -11.000 -36.583 1.00 37.55 228 LEU B C 1
ATOM 1508 O O . LEU A 1 209 ? -3.021 -11.142 -35.882 1.00 35.30 228 LEU B O 1
ATOM 1513 N N . PRO A 1 210 ? -5.142 -10.524 -36.061 1.00 41.48 229 PRO B N 1
ATOM 1514 C CA . PRO A 1 210 ? -5.159 -10.220 -34.611 1.00 42.25 229 PRO B CA 1
ATOM 1515 C C . PRO A 1 210 ? -4.986 -11.437 -33.742 1.00 38.25 229 PRO B C 1
ATOM 1516 O O . PRO A 1 210 ? -4.438 -11.335 -32.675 1.00 32.48 229 PRO B O 1
ATOM 1520 N N . GLU A 1 211 ? -5.501 -12.565 -34.174 1.00 35.94 230 GLU B N 1
ATOM 1521 C CA . GLU A 1 211 ? -5.352 -13.775 -33.398 1.00 39.22 230 GLU B CA 1
ATOM 1522 C C . GLU A 1 211 ? -3.877 -14.111 -33.379 1.00 30.05 230 GLU B C 1
ATOM 1523 O O . GLU A 1 211 ? -3.325 -14.544 -32.384 1.00 30.66 230 GLU B O 1
ATOM 1529 N N . LEU A 1 212 ? -3.229 -13.899 -34.494 1.00 33.08 231 LEU B N 1
ATOM 1530 C CA . LEU A 1 212 ? -1.822 -14.180 -34.600 1.00 35.37 231 LEU B CA 1
ATOM 1531 C C . LEU A 1 212 ? -0.994 -13.301 -33.648 1.00 29.19 231 LEU B C 1
ATOM 1532 O O . LEU A 1 212 ? -0.017 -13.801 -33.098 1.00 30.95 231 LEU B O 1
ATOM 1537 N N . ARG A 1 213 ? -1.389 -12.040 -33.465 1.00 29.49 232 ARG B N 1
ATOM 1538 C CA . ARG A 1 213 ? -0.640 -11.154 -32.546 1.00 30.85 232 ARG B CA 1
ATOM 1539 C C . ARG A 1 213 ? -0.807 -11.666 -31.113 1.00 28.94 232 ARG B C 1
ATOM 1540 O O . ARG A 1 213 ? 0.120 -11.693 -30.375 1.00 34.35 232 ARG B O 1
ATOM 1548 N N . THR A 1 214 ? -1.997 -12.147 -30.760 1.00 34.55 233 THR B N 1
ATOM 1549 C CA . THR A 1 214 ? -2.190 -12.773 -29.453 1.00 34.47 233 THR B CA 1
ATOM 1550 C C . THR A 1 214 ? -1.330 -13.938 -29.271 1.00 31.75 233 THR B C 1
ATOM 1551 O O . THR A 1 214 ? -0.744 -14.124 -28.224 1.00 30.35 233 THR B O 1
ATOM 1555 N N . LEU A 1 215 ? -1.191 -14.768 -30.300 1.00 31.50 234 LEU B N 1
ATOM 1556 C CA . LEU A 1 215 ? -0.256 -15.895 -30.171 1.00 29.99 234 LEU B CA 1
ATOM 1557 C C . LEU A 1 215 ? 1.228 -15.510 -30.077 1.00 28.37 234 LEU B C 1
ATOM 1558 O O . LEU A 1 215 ? 1.964 -16.124 -29.404 1.00 34.97 234 LEU B O 1
ATOM 1563 N N . CYS A 1 216 ? 1.647 -14.472 -30.741 1.00 25.17 235 CYS B N 1
ATOM 1564 C CA . CYS A 1 216 ? 2.972 -13.974 -30.602 1.00 29.49 235 CYS B CA 1
ATOM 1565 C C . CYS A 1 216 ? 3.220 -13.620 -29.153 1.00 31.58 235 CYS B C 1
ATOM 1566 O O . CYS A 1 216 ? 4.272 -13.913 -28.601 1.00 29.74 235 CYS B O 1
ATOM 1569 N N . THR A 1 217 ? 2.248 -12.964 -28.532 1.00 31.24 236 THR B N 1
ATOM 1570 C CA . THR A 1 217 ? 2.346 -12.621 -27.093 1.00 30.94 236 THR B CA 1
ATOM 1571 C C . THR A 1 217 ? 2.560 -13.816 -26.234 1.00 29.69 236 THR B C 1
ATOM 1572 O O . THR A 1 217 ? 3.384 -13.777 -25.343 1.00 30.92 236 THR B O 1
ATOM 1576 N N . GLN A 1 218 ? 1.834 -14.885 -26.490 1.00 29.35 237 GLN B N 1
ATOM 1577 C CA . GLN A 1 218 ? 2.032 -16.113 -25.717 1.00 31.95 237 GLN B CA 1
ATOM 1578 C C . GLN A 1 218 ? 3.414 -16.715 -25.892 1.00 28.49 237 GLN B C 1
ATOM 1579 O O . GLN A 1 218 ? 3.983 -17.273 -24.956 1.00 28.15 237 GLN B O 1
ATOM 1585 N N . GLY A 1 219 ? 3.986 -16.469 -27.038 1.00 30.11 238 GLY B N 1
ATOM 1586 C CA . GLY A 1 219 ? 5.391 -16.844 -27.335 1.00 29.78 238 GLY B CA 1
ATOM 1587 C C . GLY A 1 219 ? 6.370 -16.064 -26.532 1.00 27.03 238 GLY B C 1
ATOM 1588 O O . GLY A 1 219 ? 7.308 -16.611 -25.967 1.00 27.41 238 GLY B O 1
ATOM 1589 N N . LEU A 1 220 ? 6.152 -14.777 -26.455 1.00 29.10 239 LEU B N 1
ATOM 1590 C CA . LEU A 1 220 ? 7.025 -13.930 -25.639 1.00 30.00 239 LEU B CA 1
ATOM 1591 C C . LEU A 1 220 ? 6.898 -14.348 -24.146 1.00 28.92 239 LEU B C 1
ATOM 1592 O O . LEU A 1 220 ? 7.901 -14.419 -23.441 1.00 25.39 239 LEU B O 1
ATOM 1597 N N . GLN A 1 221 ? 5.686 -14.719 -23.755 1.00 27.40 240 GLN B N 1
ATOM 1598 C CA . GLN A 1 221 ? 5.518 -15.220 -22.378 1.00 31.10 240 GLN B CA 1
ATOM 1599 C C . GLN A 1 221 ? 6.315 -16.456 -22.149 1.00 27.05 240 GLN B C 1
ATOM 1600 O O . GLN A 1 221 ? 6.861 -16.637 -21.055 1.00 28.71 240 GLN B O 1
ATOM 1606 N N . ARG A 1 222 ? 6.313 -17.364 -23.114 1.00 29.28 241 ARG B N 1
ATOM 1607 C CA . ARG A 1 222 ? 7.096 -18.596 -22.958 1.00 28.43 241 ARG B CA 1
ATOM 1608 C C . ARG A 1 222 ? 8.545 -18.352 -22.847 1.00 29.10 241 ARG B C 1
ATOM 1609 O O . ARG A 1 222 ? 9.235 -18.950 -22.021 1.00 29.54 241 ARG B O 1
ATOM 1617 N N . ILE A 1 223 ? 9.060 -17.444 -23.670 1.00 29.30 242 ILE B N 1
ATOM 1618 C CA . ILE A 1 223 ? 10.494 -17.176 -23.634 1.00 25.06 242 ILE B CA 1
ATOM 1619 C C . ILE A 1 223 ? 10.817 -16.508 -22.319 1.00 29.25 242 ILE B C 1
ATOM 1620 O O . ILE A 1 223 ? 11.851 -16.769 -21.734 1.00 32.24 242 ILE B O 1
ATOM 1625 N N . PHE A 1 224 ? 9.945 -15.614 -21.844 1.00 29.61 243 PHE B N 1
ATOM 1626 C CA . PHE A 1 224 ? 10.205 -14.950 -20.567 1.00 29.92 243 PHE B CA 1
ATOM 1627 C C . PHE A 1 224 ? 10.337 -16.001 -19.450 1.00 30.77 243 PHE B C 1
ATOM 1628 O O . PHE A 1 224 ? 11.273 -15.975 -18.672 1.00 33.84 243 PHE B O 1
ATOM 1636 N N . TYR A 1 225 ? 9.430 -16.970 -19.443 1.00 28.41 244 TYR B N 1
ATOM 1637 C CA . TYR A 1 225 ? 9.475 -18.016 -18.437 1.00 30.66 244 TYR B CA 1
ATOM 1638 C C . TYR A 1 225 ? 10.748 -18.844 -18.532 1.00 31.79 244 TYR B C 1
ATOM 1639 O O . TYR A 1 225 ? 11.407 -19.141 -17.527 1.00 32.38 244 TYR B O 1
ATOM 1648 N N . LEU A 1 226 ? 11.105 -19.208 -19.743 1.00 29.31 245 LEU B N 1
ATOM 1649 C CA . LEU A 1 226 ? 12.307 -19.964 -19.921 1.00 31.12 245 LEU B CA 1
ATOM 1650 C C . LEU A 1 226 ? 13.530 -19.172 -19.507 1.00 31.91 245 LEU B C 1
ATOM 1651 O O . LEU A 1 226 ? 14.486 -19.735 -18.955 1.00 34.24 245 LEU B O 1
ATOM 1656 N N . LYS A 1 227 ? 13.548 -17.892 -19.809 1.00 30.16 246 LYS B N 1
ATOM 1657 C CA . LYS A 1 227 ? 14.703 -17.105 -19.409 1.00 31.88 246 LYS B CA 1
ATOM 1658 C C . LYS A 1 227 ? 14.763 -17.037 -17.855 1.00 38.43 246 LYS B C 1
ATOM 1659 O O . LYS A 1 227 ? 15.809 -17.001 -17.270 1.00 36.11 246 LYS B O 1
ATOM 1665 N N . LEU A 1 228 ? 13.611 -16.957 -17.209 1.00 41.72 247 LEU B N 1
ATOM 1666 C CA . LEU A 1 228 ? 13.558 -16.987 -15.769 1.00 42.27 247 LEU B CA 1
ATOM 1667 C C . LEU A 1 228 ? 14.088 -18.279 -15.268 1.00 46.73 247 LEU B C 1
ATOM 1668 O O . LEU A 1 228 ? 14.905 -18.301 -14.374 1.00 50.20 247 LEU B O 1
ATOM 1673 N N . GLU A 1 229 ? 13.616 -19.358 -15.856 1.00 41.33 248 GLU B N 1
ATOM 1674 C CA . GLU A 1 229 ? 14.017 -20.653 -15.384 1.00 49.59 248 GLU B CA 1
ATOM 1675 C C . GLU A 1 229 ? 15.519 -20.845 -15.621 1.00 49.18 248 GLU B C 1
ATOM 1676 O O . GLU A 1 229 ? 16.203 -21.450 -14.823 1.00 38.50 248 GLU B O 1
ATOM 1682 N N . ASP A 1 230 ? 16.006 -20.367 -16.758 1.00 47.39 249 ASP B N 1
ATOM 1683 C CA . ASP A 1 230 ? 17.414 -20.453 -17.137 1.00 48.46 249 ASP B CA 1
ATOM 1684 C C . ASP A 1 230 ? 18.102 -21.849 -17.179 1.00 50.86 249 ASP B C 1
ATOM 1685 O O . ASP A 1 230 ? 19.265 -21.976 -16.854 1.00 46.39 249 ASP B O 1
ATOM 1690 N N . LEU A 1 231 ? 17.419 -22.882 -17.644 1.00 59.34 250 LEU B N 1
ATOM 1691 C CA . LEU A 1 231 ? 18.094 -24.179 -17.874 1.00 54.94 250 LEU B CA 1
ATOM 1692 C C . LEU A 1 231 ? 19.075 -24.080 -19.054 1.00 52.19 250 LEU B C 1
ATOM 1693 O O . LEU A 1 231 ? 20.156 -24.648 -19.042 1.00 45.52 250 LEU B O 1
ATOM 1698 N N . VAL A 1 232 ? 18.641 -23.393 -20.105 1.00 43.76 251 VAL B N 1
ATOM 1699 C CA . VAL A 1 232 ? 19.485 -23.114 -21.236 1.00 47.87 251 VAL B CA 1
ATOM 1700 C C . VAL A 1 232 ? 19.071 -21.731 -21.699 1.00 43.90 251 VAL B C 1
ATOM 1701 O O . VAL A 1 232 ? 17.903 -21.440 -21.800 1.00 35.57 251 VAL B O 1
ATOM 1705 N N . PRO A 1 233 ? 20.031 -20.888 -21.947 1.00 37.39 252 PRO B N 1
ATOM 1706 C CA . PRO A 1 233 ? 19.698 -19.524 -22.255 1.00 41.69 252 PRO B CA 1
ATOM 1707 C C . PRO A 1 233 ? 19.292 -19.476 -23.705 1.00 40.67 252 PRO B C 1
ATOM 1708 O O . PRO A 1 233 ? 19.675 -20.355 -24.488 1.00 40.40 252 PRO B O 1
ATOM 1712 N N . PRO A 1 234 ? 18.507 -18.483 -24.064 1.00 36.02 253 PRO B N 1
ATOM 1713 C CA . PRO A 1 234 ? 18.241 -18.301 -25.447 1.00 37.91 253 PRO B CA 1
ATOM 1714 C C . PRO A 1 234 ? 19.484 -17.927 -26.240 1.00 41.30 253 PRO B C 1
ATOM 1715 O O . PRO A 1 234 ? 20.361 -17.234 -25.735 1.00 38.32 253 PRO B O 1
ATOM 1719 N N . PRO A 1 235 ? 19.558 -18.368 -27.495 1.00 38.61 254 PRO B N 1
ATOM 1720 C CA . PRO A 1 235 ? 20.637 -17.914 -28.352 1.00 41.65 254 PRO B CA 1
ATOM 1721 C C . PRO A 1 235 ? 20.529 -16.433 -28.664 1.00 39.15 254 PRO B C 1
ATOM 1722 O O . PRO A 1 235 ? 19.438 -15.873 -28.652 1.00 37.26 254 PRO B O 1
ATOM 1726 N N . PRO A 1 236 ? 21.667 -15.792 -28.948 1.00 38.18 255 PRO B N 1
ATOM 1727 C CA . PRO A 1 236 ? 21.707 -14.353 -28.974 1.00 37.76 255 PRO B CA 1
ATOM 1728 C C . PRO A 1 236 ? 20.708 -13.729 -29.920 1.00 35.47 255 PRO B C 1
ATOM 1729 O O . PRO A 1 236 ? 20.155 -12.677 -29.588 1.00 33.44 255 PRO B O 1
ATOM 1733 N N . ILE A 1 237 ? 20.486 -14.332 -31.087 1.00 32.68 256 ILE B N 1
ATOM 1734 C CA . ILE A 1 237 ? 19.588 -13.703 -32.030 1.00 31.34 256 ILE B CA 1
ATOM 1735 C C . ILE A 1 237 ? 18.129 -13.733 -31.474 1.00 27.47 256 ILE B C 1
ATOM 1736 O O . ILE A 1 237 ? 17.376 -12.797 -31.677 1.00 29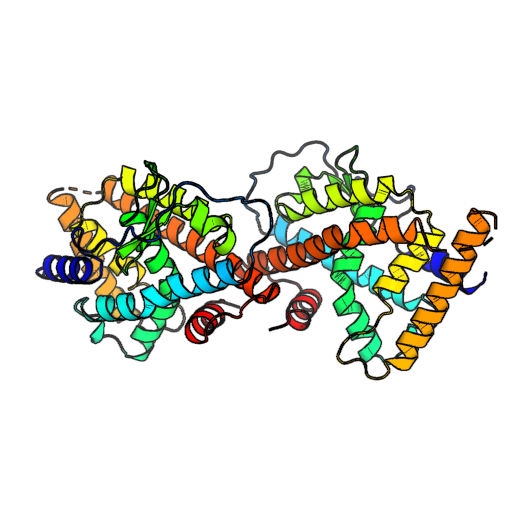.49 256 ILE B O 1
ATOM 1741 N N . ILE A 1 238 ? 17.751 -14.843 -30.911 1.00 30.16 257 ILE B N 1
ATOM 1742 C CA . ILE A 1 238 ? 16.380 -14.968 -30.316 1.00 31.26 257 ILE B CA 1
ATOM 1743 C C . ILE A 1 238 ? 16.265 -14.050 -29.107 1.00 30.19 257 ILE B C 1
ATOM 1744 O O . ILE A 1 238 ? 15.317 -13.319 -28.980 1.00 29.95 257 ILE B O 1
ATOM 1749 N N . ASP A 1 239 ? 17.299 -14.003 -28.296 1.00 33.38 258 ASP B N 1
ATOM 1750 C CA . ASP A 1 239 ? 17.295 -13.053 -27.170 1.00 32.79 258 ASP B CA 1
ATOM 1751 C C . ASP A 1 239 ? 17.158 -11.618 -27.606 1.00 35.75 258 ASP B C 1
ATOM 1752 O O . ASP A 1 239 ? 16.436 -10.820 -27.011 1.00 32.98 258 ASP B O 1
ATOM 1757 N N . LYS A 1 240 ? 17.781 -11.281 -28.729 1.00 35.38 259 LYS B N 1
ATOM 1758 C CA . LYS A 1 240 ? 17.656 -9.942 -29.253 1.00 35.75 259 LYS B CA 1
ATOM 1759 C C . LYS A 1 240 ? 16.271 -9.617 -29.738 1.00 30.60 259 LYS B C 1
ATOM 1760 O O . LYS A 1 240 ? 15.744 -8.512 -29.517 1.00 30.29 259 LYS B O 1
ATOM 1766 N N . ILE A 1 241 ? 15.666 -10.555 -30.444 1.00 32.25 260 ILE B N 1
ATOM 1767 C CA . ILE A 1 241 ? 14.296 -10.321 -30.905 1.00 29.61 260 ILE B CA 1
ATOM 1768 C C . ILE A 1 241 ? 13.410 -10.157 -29.677 1.00 29.81 260 ILE B C 1
ATOM 1769 O O . ILE A 1 241 ? 12.569 -9.264 -29.599 1.00 28.59 260 ILE B O 1
ATOM 1774 N N . PHE A 1 242 ? 13.628 -11.005 -28.691 1.00 28.09 261 PHE B N 1
ATOM 1775 C CA . PHE A 1 242 ? 12.791 -10.891 -27.505 1.00 29.05 261 PHE B CA 1
ATOM 1776 C C . PHE A 1 242 ? 12.946 -9.508 -26.867 1.00 31.73 261 PHE B C 1
ATOM 1777 O O . PHE A 1 242 ? 11.985 -8.820 -26.636 1.00 29.20 261 PHE B O 1
ATOM 1785 N N . MET A 1 243 ? 14.175 -9.089 -26.601 1.00 33.09 262 MET B N 1
ATOM 1786 C CA . MET A 1 243 ? 14.353 -7.799 -25.921 1.00 35.05 262 MET B CA 1
ATOM 1787 C C . MET A 1 243 ? 13.909 -6.663 -26.774 1.00 35.23 262 MET B C 1
ATOM 1788 O O . MET A 1 243 ? 13.252 -5.732 -26.291 1.00 32.81 262 MET B O 1
ATOM 1793 N N . ASP A 1 244 ? 14.195 -6.722 -28.083 1.00 33.40 263 ASP B N 1
ATOM 1794 C CA . ASP A 1 244 ? 13.841 -5.585 -28.934 1.00 34.02 263 ASP B CA 1
ATOM 1795 C C . ASP A 1 244 ? 12.376 -5.425 -29.091 1.00 30.83 263 ASP B C 1
ATOM 1796 O O . ASP A 1 244 ? 11.904 -4.339 -29.357 1.00 28.98 263 ASP B O 1
ATOM 1801 N N . THR A 1 245 ? 11.601 -6.501 -28.958 1.00 31.73 264 THR B N 1
ATOM 1802 C CA . THR A 1 245 ? 10.195 -6.398 -29.219 1.00 27.75 264 THR B CA 1
ATOM 1803 C C . THR A 1 245 ? 9.354 -6.236 -27.948 1.00 33.70 264 THR B C 1
ATOM 1804 O O . THR A 1 245 ? 8.143 -6.314 -27.987 1.00 30.97 264 THR B O 1
ATOM 1808 N N . LEU A 1 246 ? 9.969 -5.939 -26.839 1.00 39.63 265 LEU B N 1
ATOM 1809 C CA . LEU A 1 246 ? 9.142 -5.568 -25.689 1.00 44.96 265 LEU B CA 1
ATOM 1810 C C . LEU A 1 246 ? 8.853 -4.055 -25.712 1.00 52.98 265 LEU B C 1
ATOM 1811 O O . LEU A 1 246 ? 9.737 -3.284 -25.488 1.00 43.00 265 LEU B O 1
ATOM 1816 N N . PRO A 1 247 ? 7.604 -3.662 -25.966 1.00 55.20 266 PRO B N 1
ATOM 1817 C CA . PRO A 1 247 ? 7.278 -2.257 -26.166 1.00 70.27 266 PRO B CA 1
ATOM 1818 C C . PRO A 1 247 ? 7.427 -1.408 -24.917 1.00 75.86 266 PRO B C 1
ATOM 1819 O O . PRO A 1 247 ? 6.946 -0.285 -24.943 1.00 63.45 266 PRO B O 1
ATOM 1823 N N . PHE A 1 248 ? 8.124 -1.959 -23.904 1.00 71.21 267 PHE B N 1
ATOM 1824 C CA . PHE A 1 248 ? 8.440 -1.356 -22.617 1.00 65.22 267 PHE B CA 1
ATOM 1825 C C . PHE A 1 248 ? 9.859 -1.754 -22.183 1.00 58.28 267 PHE B C 1
ATOM 1826 O O . PHE A 1 248 ? 10.751 -1.958 -23.014 1.00 63.74 267 PHE B O 1
ATOM 1834 N N . ALA B 1 12 ? 10.983 -14.604 26.290 1.00 97.23 31 ALA A N 1
ATOM 1835 C CA . ALA B 1 12 ? 11.296 -14.659 24.839 1.00 84.69 31 ALA A CA 1
ATOM 1836 C C . ALA B 1 12 ? 11.094 -13.248 24.233 1.00 73.10 31 ALA A C 1
ATOM 1837 O O . ALA B 1 12 ? 10.067 -12.961 23.610 1.00 56.46 31 ALA A O 1
ATOM 1839 N N . ASN B 1 13 ? 12.068 -12.352 24.447 1.00 62.91 32 ASN A N 1
ATOM 1840 C CA . ASN B 1 13 ? 11.807 -10.987 23.998 1.00 52.51 32 ASN A CA 1
ATOM 1841 C C . ASN B 1 13 ? 11.885 -10.719 22.459 1.00 40.20 32 ASN A C 1
ATOM 1842 O O . ASN B 1 13 ? 11.115 -9.940 21.919 1.00 34.22 32 ASN A O 1
ATOM 1847 N N . LEU B 1 14 ? 12.797 -11.359 21.765 1.00 38.90 33 LEU A N 1
ATOM 1848 C CA . LEU B 1 14 ? 12.768 -11.284 20.269 1.00 37.01 33 LEU A CA 1
ATOM 1849 C C . LEU B 1 14 ? 11.434 -11.920 19.763 1.00 35.71 33 LEU A C 1
ATOM 1850 O O . LEU B 1 14 ? 10.759 -11.361 18.896 1.00 35.13 33 LEU A O 1
ATOM 1855 N N . LEU B 1 15 ? 11.034 -13.029 20.344 1.00 31.40 34 LEU A N 1
ATOM 1856 C CA . LEU B 1 15 ? 9.825 -13.688 19.898 1.00 34.99 34 LEU A CA 1
ATOM 1857 C C . LEU B 1 15 ? 8.630 -12.783 20.036 1.00 43.09 34 LEU A C 1
ATOM 1858 O O . LEU B 1 15 ? 7.828 -12.633 19.108 1.00 35.11 34 LEU A O 1
ATOM 1863 N N . THR B 1 16 ? 8.556 -12.102 21.178 1.00 40.81 35 THR A N 1
ATOM 1864 C CA . THR B 1 16 ? 7.455 -11.230 21.430 1.00 37.19 35 THR A CA 1
ATOM 1865 C C . THR B 1 16 ? 7.429 -10.114 20.450 1.00 33.63 35 THR A C 1
ATOM 1866 O O . THR B 1 16 ? 6.346 -9.688 19.967 1.00 37.60 35 THR A O 1
ATOM 1870 N N . SER B 1 17 ? 8.587 -9.573 20.139 1.00 31.07 36 SER A N 1
ATOM 1871 C CA . SER B 1 17 ? 8.635 -8.477 19.214 1.00 31.68 36 SER A CA 1
ATOM 1872 C C . SER B 1 17 ? 8.205 -8.914 17.788 1.00 29.58 36 SER A C 1
ATOM 1873 O O . SER B 1 17 ? 7.578 -8.173 17.083 1.00 33.49 36 SER A O 1
ATOM 1876 N N . LEU B 1 18 ? 8.641 -10.083 17.406 1.00 34.85 37 LEU A N 1
ATOM 1877 C CA . LEU B 1 18 ? 8.271 -10.652 16.107 1.00 35.45 37 LEU A CA 1
ATOM 1878 C C . LEU B 1 18 ? 6.800 -10.893 16.015 1.00 34.07 37 LEU A C 1
ATOM 1879 O O . LEU B 1 18 ? 6.182 -10.625 14.967 1.00 32.53 37 LEU A O 1
ATOM 1884 N N . VAL B 1 19 ? 6.209 -11.411 17.079 1.00 34.05 38 VAL A N 1
ATOM 1885 C CA . VAL B 1 19 ? 4.770 -11.668 17.085 1.00 28.55 38 VAL A CA 1
ATOM 1886 C C . VAL B 1 19 ? 4.043 -10.389 16.976 1.00 32.20 38 VAL A C 1
ATOM 1887 O O . VAL B 1 19 ? 3.087 -10.260 16.182 1.00 35.64 38 VAL A O 1
ATOM 1891 N N . ARG B 1 20 ? 4.481 -9.395 17.746 1.00 35.10 39 ARG A N 1
ATOM 1892 C CA . ARG B 1 20 ? 3.828 -8.122 17.724 1.00 36.60 39 ARG A CA 1
ATOM 1893 C C . ARG B 1 20 ? 3.919 -7.500 16.337 1.00 37.88 39 ARG A C 1
ATOM 1894 O O . ARG B 1 20 ? 2.962 -6.905 15.818 1.00 37.72 39 ARG A O 1
ATOM 1902 N N . ALA B 1 21 ? 5.087 -7.561 15.740 1.00 36.25 40 ALA A N 1
ATOM 1903 C CA . ALA B 1 21 ? 5.233 -6.986 14.393 1.00 37.60 40 ALA A CA 1
ATOM 1904 C C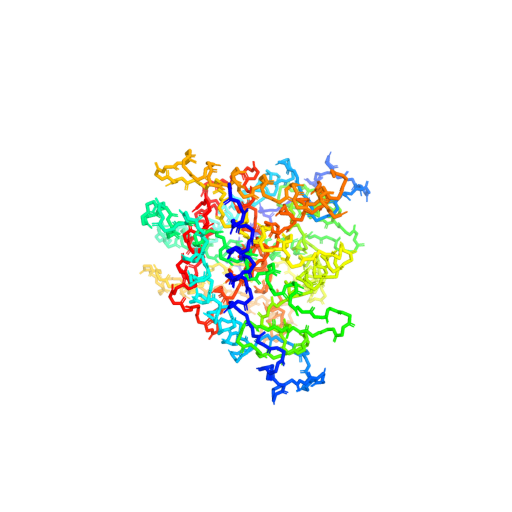 . ALA B 1 21 ? 4.290 -7.686 13.396 1.00 31.84 40 ALA A C 1
ATOM 1905 O O . ALA B 1 21 ? 3.651 -7.061 12.608 1.00 32.57 40 ALA A O 1
ATOM 1907 N N . HIS B 1 22 ? 4.213 -8.979 13.483 1.00 31.88 41 HIS A N 1
ATOM 1908 C CA . HIS B 1 22 ? 3.282 -9.721 12.629 1.00 32.94 41 HIS A CA 1
ATOM 1909 C C . HIS B 1 22 ? 1.803 -9.313 12.821 1.00 36.15 41 HIS A C 1
ATOM 1910 O O . HIS B 1 22 ? 1.115 -8.946 11.874 1.00 36.08 41 HIS A O 1
ATOM 1917 N N . LEU B 1 23 ? 1.323 -9.389 14.049 1.00 39.18 42 LEU A N 1
ATOM 1918 C CA . LEU B 1 23 ? -0.081 -9.055 14.315 1.00 31.14 42 LEU A CA 1
ATOM 1919 C C . LEU B 1 23 ? -0.455 -7.649 13.973 1.00 38.02 42 LEU A C 1
ATOM 1920 O O . LEU B 1 23 ? -1.555 -7.376 13.536 1.00 40.30 42 LEU A O 1
ATOM 1925 N N . ASP B 1 24 ? 0.448 -6.714 14.132 1.00 34.11 43 ASP A N 1
ATOM 1926 C CA . ASP B 1 24 ? 0.139 -5.326 13.797 1.00 34.34 43 ASP A CA 1
ATOM 1927 C C . ASP B 1 24 ? 0.212 -5.072 12.307 1.00 40.54 43 ASP A C 1
ATOM 1928 O O . ASP B 1 24 ? -0.126 -3.990 11.891 1.00 36.20 43 ASP A O 1
ATOM 1933 N N . SER B 1 25 ? 0.658 -6.038 11.500 1.00 39.79 44 SER A N 1
ATOM 1934 C CA . SER B 1 25 ? 0.810 -5.789 10.055 1.00 34.97 44 SER A CA 1
ATOM 1935 C C . SER B 1 25 ? -0.338 -6.369 9.271 1.00 39.53 44 SER A C 1
ATOM 1936 O O . SER B 1 25 ? -0.235 -6.581 8.063 1.00 37.01 44 SER A O 1
ATOM 1939 N N . GLY B 1 26 ? -1.404 -6.740 9.969 1.00 39.19 45 GLY A N 1
ATOM 1940 C CA . GLY B 1 26 ? -2.486 -7.456 9.345 1.00 40.11 45 GLY A CA 1
ATOM 1941 C C . GLY B 1 26 ? -3.790 -7.072 10.024 1.00 42.99 45 GLY A C 1
ATOM 1942 O O . GLY B 1 26 ? -3.786 -6.527 11.111 1.00 43.16 45 GLY A O 1
ATOM 1943 N N . PRO B 1 27 ? -4.908 -7.357 9.403 1.00 44.59 46 PRO A N 1
ATOM 1944 C CA . PRO B 1 27 ? -6.195 -6.995 10.022 1.00 49.00 46 PRO A CA 1
ATOM 1945 C C . PRO B 1 27 ? -6.633 -8.006 11.069 1.00 50.54 46 PRO A C 1
ATOM 1946 O O . PRO B 1 27 ? -6.409 -9.189 10.916 1.00 53.26 46 PRO A O 1
ATOM 1950 N N . SER B 1 28 ? -7.239 -7.538 12.129 1.00 54.60 47 SER A N 1
ATOM 1951 C CA . SER B 1 28 ? -7.977 -8.417 13.050 1.00 60.66 47 SER A CA 1
ATOM 1952 C C . SER B 1 28 ? -9.294 -8.824 12.402 1.00 60.05 47 SER A C 1
ATOM 1953 O O . SER B 1 28 ? -9.742 -8.211 11.422 1.00 54.88 47 SER A O 1
ATOM 1956 N N . THR B 1 29 ? -9.970 -9.785 12.991 1.00 68.52 48 THR A N 1
ATOM 1957 C CA . THR B 1 29 ? -11.316 -10.043 12.542 1.00 80.43 48 THR A CA 1
ATOM 1958 C C . THR B 1 29 ? -12.194 -8.821 12.716 1.00 85.63 48 THR A C 1
ATOM 1959 O O . THR B 1 29 ? -13.119 -8.602 11.952 1.00 91.98 48 THR A O 1
ATOM 1963 N N . ALA B 1 30 ? -11.859 -7.985 13.681 1.00 95.99 49 ALA A N 1
ATOM 1964 C CA . ALA B 1 30 ? -12.669 -6.815 13.882 1.00 95.95 49 ALA A CA 1
ATOM 1965 C C . ALA B 1 30 ? -12.708 -6.003 12.616 1.00 82.76 49 ALA A C 1
ATOM 1966 O O . ALA B 1 30 ? -13.760 -5.599 12.172 1.00 83.34 49 ALA A O 1
ATOM 1968 N N . LYS B 1 31 ? -11.544 -5.780 12.046 1.00 68.19 50 LYS A N 1
ATOM 1969 C CA . LYS B 1 31 ? -11.389 -4.768 11.045 1.00 62.93 50 LYS A CA 1
ATOM 1970 C C . LYS B 1 31 ? -11.412 -5.345 9.595 1.00 59.39 50 LYS A C 1
ATOM 1971 O O . LYS B 1 31 ? -10.901 -4.701 8.638 1.00 58.33 50 LYS A O 1
ATOM 1977 N N . LEU B 1 32 ? -11.978 -6.548 9.423 1.00 62.61 51 LEU A N 1
ATOM 1978 C CA . LEU B 1 32 ? -12.173 -7.143 8.056 1.00 52.23 51 LEU A CA 1
ATOM 1979 C C . LEU B 1 32 ? -13.191 -6.367 7.270 1.00 51.67 51 LEU A C 1
ATOM 1980 O O . LEU B 1 32 ? -14.342 -6.214 7.711 1.00 47.00 51 LEU A O 1
ATOM 1985 N N . ASP B 1 33 ? -12.789 -5.901 6.093 1.00 45.79 52 ASP A N 1
ATOM 1986 C CA . ASP B 1 33 ? -13.613 -5.013 5.271 1.00 40.36 52 ASP A CA 1
ATOM 1987 C C . ASP B 1 33 ? -14.298 -5.810 4.165 1.00 43.54 52 ASP A C 1
ATOM 1988 O O . ASP B 1 33 ? -13.625 -6.253 3.205 1.00 38.06 52 ASP A O 1
ATOM 1993 N N . TYR B 1 34 ? -15.604 -6.029 4.340 1.00 38.33 53 TYR A N 1
ATOM 1994 C CA . TYR B 1 34 ? -16.478 -6.689 3.388 1.00 38.53 53 TYR A CA 1
ATOM 1995 C C . TYR B 1 34 ? -17.140 -5.735 2.438 1.00 38.08 53 TYR A C 1
ATOM 1996 O O . TYR B 1 34 ? -18.034 -6.158 1.689 1.00 40.75 53 TYR A O 1
ATOM 2005 N N . SER B 1 35 ? -16.680 -4.498 2.371 1.00 40.30 54 SER A N 1
ATOM 2006 C CA . SER B 1 35 ? -17.385 -3.478 1.558 1.00 43.80 54 SER A CA 1
ATOM 2007 C C . SER B 1 35 ? -17.311 -3.676 0.034 1.00 48.81 54 SER A C 1
ATOM 2008 O O . SER B 1 35 ? -18.137 -3.138 -0.683 1.00 42.97 54 SER A O 1
ATOM 2011 N N . LYS B 1 36 ? -16.357 -4.451 -0.477 1.00 36.93 55 LYS A N 1
ATOM 2012 C CA . LYS B 1 36 ? -16.346 -4.733 -1.910 1.00 35.25 55 LYS A CA 1
ATOM 2013 C C . LYS B 1 36 ? -16.625 -6.197 -2.204 1.00 34.17 55 LYS A C 1
ATOM 2014 O O . LYS B 1 36 ? -16.608 -6.615 -3.345 1.00 35.56 55 LYS A O 1
ATOM 2020 N N . PHE B 1 37 ? -16.730 -7.008 -1.170 1.00 36.10 56 PHE A N 1
ATOM 2021 C CA . PHE B 1 37 ? -16.877 -8.440 -1.329 1.00 33.04 56 PHE A CA 1
ATOM 2022 C C . PHE B 1 37 ? -18.161 -8.805 -2.019 1.00 38.31 56 PHE A C 1
ATOM 2023 O O . PHE B 1 37 ? -19.220 -8.299 -1.638 1.00 34.98 56 PHE A O 1
ATOM 2031 N N . GLN B 1 38 ? -18.074 -9.686 -3.010 1.00 33.79 57 GLN A N 1
ATOM 2032 C CA . GLN B 1 38 ? -19.239 -10.255 -3.606 1.00 37.45 57 GLN A CA 1
ATOM 2033 C C . GLN B 1 38 ? -19.119 -11.745 -3.752 1.00 39.33 57 GLN A C 1
ATOM 2034 O O . GLN B 1 38 ? -18.159 -12.253 -4.287 1.00 33.46 57 GLN A O 1
ATOM 2040 N N . GLU B 1 39 ? -20.159 -12.430 -3.282 1.00 37.78 58 GLU A N 1
ATOM 2041 C CA . GLU B 1 39 ? -20.164 -13.885 -3.192 1.00 35.47 58 GLU A CA 1
ATOM 2042 C C . GLU B 1 39 ? -20.186 -14.530 -4.550 1.00 29.09 58 GLU A C 1
ATOM 2043 O O . GLU B 1 39 ? -19.607 -15.615 -4.709 1.00 35.19 58 GLU A O 1
ATOM 2049 N N . LEU B 1 40 ? -20.764 -13.865 -5.532 1.00 32.79 59 LEU A N 1
ATOM 2050 C CA . LEU B 1 40 ? -20.743 -14.365 -6.854 1.00 31.60 59 LEU A CA 1
ATOM 2051 C C . LEU B 1 40 ? -20.631 -13.199 -7.789 1.00 33.54 59 LEU A C 1
ATOM 2052 O O . LEU B 1 40 ? -21.492 -12.323 -7.815 1.00 37.40 59 LEU A O 1
ATOM 2057 N N . VAL B 1 41 ? -19.602 -13.209 -8.614 1.00 29.26 60 VAL A N 1
ATOM 2058 C CA . VAL B 1 41 ? -19.530 -12.311 -9.757 1.00 32.61 60 VAL A CA 1
ATOM 2059 C C . VAL B 1 41 ? -19.355 -13.190 -11.025 1.00 36.56 60 VAL A C 1
ATOM 2060 O O . VAL B 1 41 ? -18.978 -14.356 -10.933 1.00 36.05 60 VAL A O 1
ATOM 2064 N N . LEU B 1 42 ? -19.683 -12.664 -12.205 1.00 35.82 61 LEU A N 1
ATOM 2065 C CA . LEU B 1 42 ? -19.630 -13.467 -13.405 1.00 33.48 61 LEU A CA 1
ATOM 2066 C C . LEU B 1 42 ? -18.579 -12.855 -14.296 1.00 39.84 61 LEU A C 1
ATOM 2067 O O . LEU B 1 42 ? -18.904 -12.042 -15.165 1.00 36.05 61 LEU A O 1
ATOM 2072 N N . PRO B 1 43 ? -17.320 -13.263 -14.135 1.00 37.08 62 PRO A N 1
ATOM 2073 C CA . PRO B 1 43 ? -16.321 -12.564 -14.954 1.00 42.09 62 PRO A CA 1
ATOM 2074 C C . PRO B 1 43 ? -16.163 -13.136 -16.355 1.00 41.59 62 PRO A C 1
ATOM 2075 O O . PRO B 1 43 ? -16.446 -14.305 -16.586 1.00 37.69 62 PRO A O 1
ATOM 2079 N N . HIS B 1 44 ? -15.690 -12.321 -17.280 1.00 40.24 63 HIS A N 1
ATOM 2080 C CA . HIS B 1 44 ? -15.179 -12.869 -18.507 1.00 44.02 63 HIS A CA 1
ATOM 2081 C C . HIS B 1 44 ? -13.730 -13.370 -18.254 1.00 41.13 63 HIS A C 1
ATOM 2082 O O . HIS B 1 44 ? -12.760 -12.568 -18.228 1.00 38.54 63 HIS A O 1
ATOM 2089 N N . PHE B 1 45 ? -13.558 -14.673 -18.056 1.00 36.42 64 PHE A N 1
ATOM 2090 C CA . PHE B 1 45 ? -12.225 -15.207 -17.736 1.00 34.85 64 PHE A CA 1
ATOM 2091 C C . PHE B 1 45 ? -11.210 -14.990 -18.870 1.00 34.48 64 PHE A C 1
ATOM 2092 O O . PHE B 1 45 ? -11.621 -15.039 -20.024 1.00 39.75 64 PHE A O 1
ATOM 2100 N N . GLY B 1 46 ? -9.932 -14.811 -18.533 0.50 26.34 65 GLY A N 1
ATOM 2101 C CA . GLY B 1 46 ? -8.866 -14.772 -19.556 0.50 26.71 65 GLY A CA 1
ATOM 2102 C C . GLY B 1 46 ? -8.657 -13.379 -20.156 0.50 27.74 65 GLY A C 1
ATOM 2103 O O . GLY B 1 46 ? -7.886 -13.204 -21.061 0.50 22.26 65 GLY A O 1
ATOM 2104 N N . LYS B 1 47 ? -9.322 -12.377 -19.600 1.00 34.40 66 LYS A N 1
ATOM 2105 C CA . LYS B 1 47 ? -9.167 -11.036 -19.991 1.00 38.05 66 LYS A CA 1
ATOM 2106 C C . LYS B 1 47 ? -9.333 -10.149 -18.756 1.00 37.44 66 LYS A C 1
ATOM 2107 O O . LYS B 1 47 ? -9.715 -10.583 -17.667 1.00 36.62 66 LYS A O 1
ATOM 2113 N N . GLU B 1 48 ? -9.007 -8.888 -18.957 1.00 31.89 67 GLU A N 1
ATOM 2114 C CA . GLU B 1 48 ? -9.044 -7.913 -17.872 1.00 31.85 67 GLU A CA 1
ATOM 2115 C C . GLU B 1 48 ? -9.227 -6.531 -18.452 1.00 33.66 67 GLU A C 1
ATOM 2116 O O . GLU B 1 48 ? -8.929 -6.313 -19.612 1.00 31.10 67 GLU A O 1
ATOM 2122 N N . ASP B 1 49 ? -9.690 -5.628 -17.631 1.00 32.25 68 ASP A N 1
ATOM 2123 C CA . ASP B 1 49 ? -9.792 -4.245 -17.987 1.00 35.10 68 ASP A CA 1
ATOM 2124 C C . ASP B 1 49 ? -8.968 -3.385 -17.019 1.00 33.83 68 ASP A C 1
ATOM 2125 O O . ASP B 1 49 ? -8.331 -3.891 -16.031 1.00 28.68 68 ASP A O 1
ATOM 2130 N N . ALA B 1 50 ? -8.979 -2.087 -17.274 1.00 29.31 69 ALA A N 1
ATOM 2131 C CA . ALA B 1 50 ? -8.070 -1.208 -16.583 1.00 31.63 69 ALA A CA 1
ATOM 2132 C C . ALA B 1 50 ? -8.288 -1.223 -15.083 1.00 31.48 69 ALA A C 1
ATOM 2133 O O . ALA B 1 50 ? -7.327 -1.147 -14.316 1.00 28.10 69 ALA A O 1
ATOM 2135 N N . GLY B 1 51 ? -9.519 -1.334 -14.665 1.00 28.57 70 GLY A N 1
ATOM 2136 C CA . GLY B 1 51 ? -9.830 -1.317 -13.245 1.00 33.10 70 GLY A CA 1
ATOM 2137 C C . GLY B 1 51 ? -9.367 -2.626 -12.579 1.00 31.85 70 GLY A C 1
ATOM 2138 O O . GLY B 1 51 ? -8.863 -2.590 -11.496 1.00 32.09 70 GLY A O 1
ATOM 2139 N N . ASP B 1 52 ? -9.468 -3.749 -13.254 1.00 32.52 71 ASP A N 1
ATOM 2140 C CA . ASP B 1 52 ? -8.919 -4.985 -12.708 1.00 27.77 71 ASP A CA 1
ATOM 2141 C C . ASP B 1 52 ? -7.408 -4.825 -12.518 1.00 29.40 71 ASP A C 1
ATOM 2142 O O . ASP B 1 52 ? -6.838 -5.263 -11.505 1.00 29.54 71 ASP A O 1
ATOM 2147 N N . VAL B 1 53 ? -6.720 -4.269 -13.500 1.00 27.78 72 VAL A N 1
ATOM 2148 C CA . VAL B 1 53 ? -5.255 -4.174 -13.472 1.00 27.72 72 VAL A CA 1
ATOM 2149 C C . VAL B 1 53 ? -4.800 -3.175 -12.414 1.00 28.94 72 VAL A C 1
ATOM 2150 O O . VAL B 1 53 ? -3.858 -3.428 -11.647 1.00 25.09 72 VAL A O 1
ATOM 2154 N N . GLN B 1 54 ? -5.519 -2.071 -12.290 1.00 28.72 73 GLN A N 1
ATOM 2155 C CA . GLN B 1 54 ? -5.122 -1.064 -11.297 1.00 30.28 73 GLN A CA 1
ATOM 2156 C C . GLN B 1 54 ? -5.275 -1.647 -9.892 1.00 28.09 73 GLN A C 1
ATOM 2157 O O . GLN B 1 54 ? -4.509 -1.328 -8.984 1.00 27.50 73 GLN A O 1
ATOM 2163 N N . GLN B 1 55 ? -6.377 -2.394 -9.690 1.00 30.09 74 GLN A N 1
ATOM 2164 C CA . GLN B 1 55 ? -6.612 -2.995 -8.385 1.00 28.70 74 GLN A CA 1
ATOM 2165 C C . GLN B 1 55 ? -5.525 -4.032 -8.056 1.00 27.03 74 GLN A C 1
ATOM 2166 O O . GLN B 1 55 ? -5.088 -4.128 -6.929 1.00 30.83 74 GLN A O 1
ATOM 2172 N N . PHE B 1 56 ? -5.138 -4.853 -9.043 1.00 27.66 75 PHE A N 1
ATOM 2173 C CA . PHE B 1 56 ? -4.024 -5.732 -8.915 1.00 24.39 75 PHE A CA 1
ATOM 2174 C C . PHE B 1 56 ? -2.818 -5.002 -8.392 1.00 26.84 75 PHE A C 1
ATOM 2175 O O . PHE B 1 56 ? -2.248 -5.352 -7.345 1.00 27.62 75 PHE A O 1
ATOM 2183 N N . TYR B 1 57 ? -2.434 -3.942 -9.058 1.00 25.72 76 TYR A N 1
ATOM 2184 C CA . TYR B 1 57 ? -1.308 -3.181 -8.598 1.00 26.90 76 TYR A CA 1
ATOM 2185 C C . TYR B 1 57 ? -1.467 -2.463 -7.274 1.00 27.81 76 TYR A C 1
ATOM 2186 O O . TYR B 1 57 ? -0.511 -2.393 -6.512 1.00 31.67 76 TYR A O 1
ATOM 2195 N N . ASP B 1 58 ? -2.638 -1.944 -6.989 1.00 26.19 77 ASP A N 1
ATOM 2196 C CA . ASP B 1 58 ? -2.936 -1.321 -5.748 1.00 27.73 77 ASP A CA 1
ATOM 2197 C C . ASP B 1 58 ? -2.785 -2.287 -4.587 1.00 29.02 77 ASP A C 1
ATOM 2198 O O . ASP B 1 58 ? -2.285 -1.934 -3.536 1.00 31.21 77 ASP A O 1
ATOM 2203 N N . LEU B 1 59 ? -3.216 -3.510 -4.789 1.00 26.45 78 LEU A N 1
ATOM 2204 C CA . LEU B 1 59 ? -3.090 -4.526 -3.758 1.00 24.99 78 LEU A CA 1
ATOM 2205 C C . LEU B 1 59 ? -1.612 -4.892 -3.567 1.00 27.36 78 LEU A C 1
ATOM 2206 O O . LEU B 1 59 ? -1.182 -5.070 -2.439 1.00 26.51 78 LEU A O 1
ATOM 2211 N N . LEU B 1 60 ? -0.851 -5.027 -4.632 1.00 27.11 79 LEU A N 1
ATOM 2212 C CA . LEU B 1 60 ? 0.575 -5.237 -4.462 1.00 30.53 79 LEU A CA 1
ATOM 2213 C C . LEU B 1 60 ? 1.232 -4.053 -3.765 1.00 28.19 79 LEU A C 1
ATOM 2214 O O . LEU B 1 60 ? 2.022 -4.267 -2.822 1.00 26.94 79 LEU A O 1
ATOM 2219 N N . SER B 1 61 ? 0.880 -2.838 -4.187 1.00 28.52 80 SER A N 1
ATOM 2220 C CA . SER B 1 61 ? 1.465 -1.638 -3.575 1.00 29.51 80 SER A CA 1
ATOM 2221 C C . SER B 1 61 ? 1.158 -1.563 -2.086 1.00 29.60 80 SER A C 1
ATOM 2222 O O . SER B 1 61 ? 2.012 -1.221 -1.270 1.00 29.65 80 SER A O 1
ATOM 2225 N N . GLY B 1 62 ? -0.088 -1.762 -1.757 1.00 29.09 81 GLY A N 1
ATOM 2226 C CA . GLY B 1 62 ? -0.514 -1.710 -0.363 1.00 31.22 81 GLY A CA 1
ATOM 2227 C C . GLY B 1 62 ? 0.178 -2.740 0.518 1.00 31.86 81 GLY A C 1
ATOM 2228 O O . GLY B 1 62 ? 0.552 -2.444 1.662 1.00 30.10 81 GLY A O 1
ATOM 2229 N N . SER B 1 63 ? 0.412 -3.929 -0.014 1.00 28.11 82 SER A N 1
ATOM 2230 C CA . SER B 1 63 ? 1.149 -4.932 0.701 1.00 29.40 82 SER A CA 1
ATOM 2231 C C . SER B 1 63 ? 2.611 -4.575 0.927 1.00 29.67 82 SER A C 1
ATOM 2232 O O . SER B 1 63 ? 3.170 -4.831 1.995 1.00 28.56 82 SER A O 1
ATOM 2235 N N . LEU B 1 64 ? 3.244 -4.024 -0.078 1.00 27.77 83 LEU A N 1
ATOM 2236 C CA . LEU B 1 64 ? 4.662 -3.629 0.067 1.00 27.07 83 LEU A CA 1
ATOM 2237 C C . LEU B 1 64 ? 4.812 -2.592 1.186 1.00 29.83 83 LEU A C 1
ATOM 2238 O O . LEU B 1 64 ? 5.691 -2.709 1.990 1.00 29.11 83 LEU A O 1
ATOM 2243 N N . GLU B 1 65 ? 3.892 -1.652 1.278 1.00 29.74 84 GLU A N 1
ATOM 2244 C CA . GLU B 1 65 ? 3.956 -0.630 2.351 1.00 34.71 84 GLU A CA 1
ATOM 2245 C C . GLU B 1 65 ? 3.795 -1.208 3.738 1.00 31.75 84 GLU A C 1
ATOM 2246 O O . GLU B 1 65 ? 4.542 -0.868 4.644 1.00 29.70 84 GLU A O 1
ATOM 2252 N N . VAL B 1 66 ? 2.868 -2.130 3.896 1.00 27.72 85 VAL A N 1
ATOM 2253 C CA . VAL B 1 66 ? 2.702 -2.845 5.083 1.00 26.35 85 VAL A CA 1
ATOM 2254 C C . VAL B 1 66 ? 3.900 -3.732 5.447 1.00 34.43 85 VAL A C 1
ATOM 2255 O O . VAL B 1 66 ? 4.316 -3.810 6.604 1.00 28.69 85 VAL A O 1
ATOM 2259 N N . ILE B 1 67 ? 4.448 -4.396 4.481 1.00 29.26 86 ILE A N 1
ATOM 2260 C CA . ILE B 1 67 ? 5.591 -5.225 4.722 1.00 25.92 86 ILE A CA 1
ATOM 2261 C C . ILE B 1 67 ? 6.770 -4.368 5.127 1.00 30.35 86 ILE A C 1
ATOM 2262 O O . ILE B 1 67 ? 7.514 -4.756 5.942 1.00 30.28 86 ILE A O 1
ATOM 2267 N N . ARG B 1 68 ? 6.952 -3.227 4.532 1.00 32.58 87 ARG A N 1
ATOM 2268 C CA . ARG B 1 68 ? 8.076 -2.353 4.866 1.00 33.92 87 ARG A CA 1
ATOM 2269 C C . ARG B 1 68 ? 7.919 -1.899 6.322 1.00 33.53 87 ARG A C 1
ATOM 2270 O O . ARG B 1 68 ? 8.843 -1.959 7.075 1.00 30.25 87 ARG A O 1
ATOM 2278 N N . LYS B 1 69 ? 6.710 -1.544 6.741 1.00 33.89 88 LYS A N 1
ATOM 2279 C CA . LYS B 1 69 ? 6.490 -1.233 8.150 1.00 31.22 88 LYS A CA 1
ATOM 2280 C C . LYS B 1 69 ? 6.676 -2.392 9.132 1.00 33.14 88 LYS A C 1
ATOM 2281 O O . LYS B 1 69 ? 7.201 -2.242 10.281 1.00 32.20 88 LYS A O 1
ATOM 2287 N N . TRP B 1 70 ? 6.274 -3.566 8.710 1.00 27.88 89 TRP A N 1
ATOM 2288 C CA . TRP B 1 70 ? 6.504 -4.794 9.469 1.00 32.21 89 TRP A CA 1
ATOM 2289 C C . TRP B 1 70 ? 8.011 -5.008 9.637 1.00 30.97 89 TRP A C 1
ATOM 2290 O O . TRP B 1 70 ? 8.512 -5.254 10.723 1.00 30.18 89 TRP A O 1
ATOM 2301 N N . ALA B 1 71 ? 8.743 -4.907 8.545 1.00 29.28 90 ALA A N 1
ATOM 2302 C CA . ALA B 1 71 ? 10.155 -5.194 8.559 1.00 31.02 90 ALA A CA 1
ATOM 2303 C C . ALA B 1 71 ? 10.885 -4.249 9.558 1.00 35.76 90 ALA A C 1
ATOM 2304 O O . ALA B 1 71 ? 11.796 -4.692 10.276 1.00 26.27 90 ALA A O 1
ATOM 2306 N N . GLU B 1 72 ? 10.455 -2.988 9.576 1.00 29.35 91 GLU A N 1
ATOM 2307 C CA . GLU B 1 72 ? 11.057 -1.929 10.422 1.00 30.24 91 GLU A CA 1
ATOM 2308 C C . GLU B 1 72 ? 10.874 -2.272 11.905 1.00 28.81 91 GLU A C 1
ATOM 2309 O O . GLU B 1 72 ? 11.610 -1.836 12.712 1.00 30.96 91 GLU A O 1
ATOM 2315 N N . LYS B 1 73 ? 10.004 -3.194 12.234 1.00 27.94 92 LYS A N 1
ATOM 2316 C CA . LYS B 1 73 ? 9.771 -3.639 13.558 1.00 29.51 92 LYS A CA 1
ATOM 2317 C C . LYS B 1 73 ? 10.530 -4.858 13.942 1.00 31.77 92 LYS A C 1
ATOM 2318 O O . LYS B 1 73 ? 10.501 -5.267 15.095 1.00 32.89 92 LYS A O 1
ATOM 2324 N N . ILE B 1 74 ? 11.225 -5.480 13.004 1.00 30.37 93 ILE A N 1
ATOM 2325 C CA . ILE B 1 74 ? 12.000 -6.672 13.333 1.00 28.69 93 ILE A CA 1
ATOM 2326 C C . ILE B 1 74 ? 13.295 -6.183 13.945 1.00 30.68 93 ILE A C 1
ATOM 2327 O O . ILE B 1 74 ? 14.032 -5.466 13.305 1.00 32.56 93 ILE A O 1
ATOM 2332 N N . PRO B 1 75 ? 13.552 -6.536 15.194 1.00 30.63 94 PRO A N 1
ATOM 2333 C CA . PRO B 1 75 ? 14.669 -5.866 15.881 1.00 30.76 94 PRO A CA 1
ATOM 2334 C C . PRO B 1 75 ? 15.960 -6.166 15.146 1.00 31.68 94 PRO A C 1
ATOM 2335 O O . PRO B 1 75 ? 16.180 -7.309 14.736 1.00 34.10 94 PRO A O 1
ATOM 2339 N N . GLY B 1 76 ? 16.724 -5.116 14.885 1.00 30.92 95 GLY A N 1
ATOM 2340 C CA . GLY B 1 76 ? 17.944 -5.193 14.138 1.00 29.60 95 GLY A CA 1
ATOM 2341 C C . GLY B 1 76 ? 17.807 -4.829 12.689 1.00 29.11 95 GLY A C 1
ATOM 2342 O O . GLY B 1 76 ? 18.746 -4.345 12.076 1.00 30.77 95 GLY A O 1
ATOM 2343 N N . PHE B 1 77 ? 16.611 -4.979 12.121 1.00 29.38 96 PHE A N 1
ATOM 2344 C CA . PHE B 1 77 ? 16.472 -4.651 10.703 1.00 28.55 96 PHE A CA 1
ATOM 2345 C C . PHE B 1 77 ? 16.694 -3.198 10.336 1.00 32.54 96 PHE A C 1
ATOM 2346 O O . PHE B 1 77 ? 17.397 -2.897 9.337 1.00 30.56 96 PHE A O 1
ATOM 2354 N N . ALA B 1 78 ? 16.126 -2.286 11.136 1.00 33.54 97 ALA A N 1
ATOM 2355 C CA . ALA B 1 78 ? 16.222 -0.878 10.825 1.00 32.82 97 ALA A CA 1
ATOM 2356 C C . ALA B 1 78 ? 17.603 -0.326 10.971 1.00 32.65 97 ALA A C 1
ATOM 2357 O O . ALA B 1 78 ? 17.867 0.726 10.451 1.00 31.06 97 ALA A O 1
ATOM 2359 N N . GLU B 1 79 ? 18.510 -1.060 11.585 1.00 30.13 98 GLU A N 1
ATOM 2360 C CA . GLU B 1 79 ? 19.877 -0.646 11.648 1.00 31.45 98 GLU A CA 1
ATOM 2361 C C . GLU B 1 79 ? 20.796 -1.193 10.596 1.00 33.53 98 GLU A C 1
ATOM 2362 O O . GLU B 1 79 ? 21.988 -0.807 10.522 1.00 30.91 98 GLU A O 1
ATOM 2368 N N . LEU B 1 80 ? 20.293 -2.076 9.740 1.00 32.16 99 LEU A N 1
ATOM 2369 C CA . LEU B 1 80 ? 21.046 -2.479 8.559 1.00 29.55 99 LEU A CA 1
ATOM 2370 C C . LEU B 1 80 ? 21.182 -1.291 7.633 1.00 30.03 99 LEU A C 1
ATOM 2371 O O . LEU B 1 80 ? 20.447 -0.304 7.769 1.00 29.02 99 LEU A O 1
ATOM 2376 N N . SER B 1 81 ? 22.095 -1.342 6.676 1.00 37.04 100 SER A N 1
ATOM 2377 C CA . SER B 1 81 ? 22.241 -0.197 5.767 1.00 33.23 100 SER A CA 1
ATOM 2378 C C . SER B 1 81 ? 20.978 0.010 4.974 1.00 40.39 100 SER A C 1
ATOM 2379 O O . SER B 1 81 ? 20.231 -0.951 4.710 1.00 30.59 100 SER A O 1
ATOM 2382 N N . PRO B 1 82 ? 20.736 1.254 4.554 1.00 37.85 101 PRO A N 1
ATOM 2383 C CA . PRO B 1 82 ? 19.530 1.483 3.829 1.00 39.38 101 PRO A CA 1
ATOM 2384 C C . PRO B 1 82 ? 19.524 0.704 2.547 1.00 34.67 101 PRO A C 1
ATOM 2385 O O . PRO B 1 82 ? 18.484 0.140 2.171 1.00 31.33 101 PRO A O 1
ATOM 2389 N N . ALA B 1 83 ? 20.672 0.571 1.920 1.00 31.85 102 ALA A N 1
ATOM 2390 C CA . ALA B 1 83 ? 20.681 -0.227 0.742 1.00 31.47 102 ALA A CA 1
ATOM 2391 C C . ALA B 1 83 ? 20.297 -1.680 1.060 1.00 28.07 102 ALA A C 1
ATOM 2392 O O . ALA B 1 83 ? 19.617 -2.339 0.240 1.00 29.01 102 ALA A O 1
ATOM 2394 N N . ASP B 1 84 ? 20.828 -2.223 2.150 1.00 30.58 103 ASP A N 1
ATOM 2395 C CA . ASP B 1 84 ? 20.598 -3.650 2.462 1.00 28.03 103 ASP A CA 1
ATOM 2396 C C . ASP B 1 84 ? 19.137 -3.850 2.825 1.00 29.89 103 ASP A C 1
ATOM 2397 O O . ASP B 1 84 ? 18.538 -4.855 2.462 1.00 28.32 103 ASP A O 1
ATOM 2402 N N . GLN B 1 85 ? 18.553 -2.904 3.528 1.00 28.44 104 GLN A N 1
ATOM 2403 C CA . GLN B 1 85 ? 17.136 -2.977 3.835 1.00 28.77 104 GLN A CA 1
ATOM 2404 C C . GLN B 1 85 ? 16.305 -3.055 2.545 1.00 27.77 104 GLN A C 1
ATOM 2405 O O . GLN B 1 85 ? 15.398 -3.913 2.420 1.00 26.64 104 GLN A O 1
ATOM 2411 N N . ASP B 1 86 ? 16.595 -2.179 1.597 1.00 27.13 105 ASP A N 1
ATOM 2412 C CA . ASP B 1 86 ? 15.899 -2.150 0.347 1.00 28.56 105 ASP A CA 1
ATOM 2413 C C . ASP B 1 86 ? 16.089 -3.429 -0.486 1.00 25.83 105 ASP A C 1
ATOM 2414 O O . ASP B 1 86 ? 15.123 -3.983 -1.025 1.00 26.46 105 ASP A O 1
ATOM 2419 N N . LEU B 1 87 ? 17.313 -3.941 -0.512 1.00 27.46 106 LEU A N 1
ATOM 2420 C CA . LEU B 1 87 ? 17.578 -5.133 -1.227 1.00 28.09 106 LEU A CA 1
ATOM 2421 C C . LEU B 1 87 ? 16.818 -6.315 -0.680 1.00 30.16 106 LEU A C 1
ATOM 2422 O O . LEU B 1 87 ? 16.223 -7.099 -1.466 1.00 27.15 106 LEU A O 1
ATOM 2427 N N . LEU B 1 88 ? 16.823 -6.463 0.639 1.00 27.97 107 LEU A N 1
ATOM 2428 C CA . LEU B 1 88 ? 16.116 -7.598 1.285 1.00 26.22 107 LEU A CA 1
ATOM 2429 C C . LEU B 1 88 ? 14.659 -7.529 0.990 1.00 25.98 107 LEU A C 1
ATOM 2430 O O . LEU B 1 88 ? 14.007 -8.537 0.690 1.00 24.46 107 LEU A O 1
ATOM 2435 N N . LEU B 1 89 ? 14.114 -6.347 1.089 1.00 26.07 108 LEU A N 1
ATOM 2436 C CA . LEU B 1 89 ? 12.704 -6.158 0.918 1.00 27.35 108 LEU A CA 1
ATOM 2437 C C . LEU B 1 89 ? 12.294 -6.453 -0.522 1.00 26.14 108 LEU A C 1
ATOM 2438 O O . LEU B 1 89 ? 11.301 -7.130 -0.775 1.00 28.94 108 LEU A O 1
ATOM 2443 N N . GLU B 1 90 ? 13.053 -5.969 -1.482 1.00 28.18 109 GLU A N 1
ATOM 2444 C CA . GLU B 1 90 ? 12.675 -6.239 -2.851 1.00 28.57 109 GLU A CA 1
ATOM 2445 C C . GLU B 1 90 ? 12.760 -7.698 -3.244 1.00 29.80 109 GLU A C 1
ATOM 2446 O O . GLU B 1 90 ? 11.849 -8.177 -3.896 1.00 26.15 109 GLU A O 1
ATOM 2452 N N . TRP B 1 91 ? 13.811 -8.415 -2.800 1.00 29.95 110 TRP A N 1
ATOM 2453 C CA . TRP B 1 91 ? 13.969 -9.783 -3.179 1.00 30.37 110 TRP A CA 1
ATOM 2454 C C . TRP B 1 91 ? 12.976 -10.682 -2.421 1.00 29.56 110 TRP A C 1
ATOM 2455 O O . TRP B 1 91 ? 12.736 -11.774 -2.858 1.00 27.41 110 TRP A O 1
ATOM 2466 N N . ALA B 1 92 ? 12.477 -10.265 -1.269 1.00 24.34 111 ALA A N 1
ATOM 2467 C CA . ALA B 1 92 ? 11.514 -11.044 -0.533 1.00 24.68 111 ALA A CA 1
ATOM 2468 C C . ALA B 1 92 ? 10.045 -10.644 -0.756 1.00 24.87 111 ALA A C 1
ATOM 2469 O O . ALA B 1 92 ? 9.128 -11.323 -0.303 1.00 26.67 111 ALA A O 1
ATOM 2471 N N . PHE B 1 93 ? 9.801 -9.538 -1.460 1.00 25.35 112 PHE A N 1
ATOM 2472 C CA . PHE B 1 93 ? 8.487 -8.987 -1.480 1.00 25.81 112 PHE A CA 1
ATOM 2473 C C . PHE B 1 93 ? 7.397 -9.956 -1.980 1.00 28.42 112 PHE A C 1
ATOM 2474 O O . PHE B 1 93 ? 6.439 -10.202 -1.300 1.00 28.37 112 PHE A O 1
ATOM 2482 N N . LEU B 1 94 ? 7.550 -10.478 -3.169 1.00 27.23 113 LEU A N 1
ATOM 2483 C CA . LEU B 1 94 ? 6.511 -11.314 -3.717 1.00 27.22 113 LEU A CA 1
ATOM 2484 C C . LEU B 1 94 ? 6.303 -12.564 -2.907 1.00 26.71 113 LEU A C 1
ATOM 2485 O O . LEU B 1 94 ? 5.183 -12.970 -2.625 1.00 27.83 113 LEU A O 1
ATOM 2490 N N . GLU B 1 95 ? 7.393 -13.159 -2.453 1.00 25.83 114 GLU A N 1
ATOM 2491 C CA . GLU B 1 95 ? 7.267 -14.307 -1.506 1.00 25.47 114 GLU A CA 1
ATOM 2492 C C . GLU B 1 95 ? 6.522 -14.016 -0.244 1.00 24.87 114 GLU A C 1
ATOM 2493 O O . GLU B 1 95 ? 5.657 -14.825 0.192 1.00 27.49 114 GLU A O 1
ATOM 2499 N N . LEU B 1 96 ? 6.761 -12.873 0.324 1.00 26.32 115 LEU A N 1
ATOM 2500 C CA . LEU B 1 96 ? 6.048 -12.479 1.527 1.00 26.07 115 LEU A CA 1
ATOM 2501 C C . LEU B 1 96 ? 4.582 -12.134 1.231 1.00 30.87 115 LEU A C 1
ATOM 2502 O O . LEU B 1 96 ? 3.681 -12.419 1.994 1.00 25.24 115 LEU A O 1
ATOM 2507 N N . PHE B 1 97 ? 4.361 -11.487 0.126 1.00 28.33 116 PHE A N 1
ATOM 2508 C CA . PHE B 1 97 ? 2.966 -11.146 -0.241 1.00 27.21 116 PHE A CA 1
ATOM 2509 C C . PHE B 1 97 ? 2.141 -12.458 -0.356 1.00 26.67 116 PHE A C 1
ATOM 2510 O O . PHE B 1 97 ? 1.082 -12.628 0.241 1.00 27.11 116 PHE A O 1
ATOM 2518 N N . ILE B 1 98 ? 2.706 -13.427 -1.027 1.00 25.38 117 ILE A N 1
ATOM 2519 C CA . ILE B 1 98 ? 2.072 -14.705 -1.214 1.00 23.59 117 ILE A CA 1
ATOM 2520 C C . ILE B 1 98 ? 1.905 -15.453 0.108 1.00 27.05 117 ILE A C 1
ATOM 2521 O O . ILE B 1 98 ? 0.865 -15.984 0.403 1.00 26.08 117 ILE A O 1
ATOM 2526 N N . LEU B 1 99 ? 2.989 -15.567 0.863 1.00 26.38 118 LEU A N 1
ATOM 2527 C CA . LEU B 1 99 ? 2.965 -16.346 2.094 1.00 28.37 118 LEU A CA 1
ATOM 2528 C C . LEU B 1 99 ? 1.972 -15.782 3.104 1.00 25.22 118 LEU A C 1
ATOM 2529 O O . LEU B 1 99 ? 1.202 -16.526 3.654 1.00 28.22 118 LEU A O 1
ATOM 2534 N N . ARG B 1 100 ? 2.037 -14.468 3.350 1.00 27.14 119 ARG A N 1
ATOM 2535 C CA . ARG B 1 100 ? 1.088 -13.786 4.199 1.00 24.85 119 ARG A CA 1
ATOM 2536 C C . ARG B 1 100 ? -0.354 -13.866 3.712 1.00 31.17 119 ARG A C 1
ATOM 2537 O O . ARG B 1 100 ? -1.276 -14.030 4.500 1.00 29.71 119 ARG A O 1
ATOM 2545 N N . LEU B 1 101 ? -0.585 -13.714 2.413 1.00 28.52 120 LEU A N 1
ATOM 2546 C CA . LEU B 1 101 ? -1.908 -13.779 1.879 1.00 28.48 120 LEU A CA 1
ATOM 2547 C C . LEU B 1 101 ? -2.493 -15.195 2.031 1.00 29.28 120 LEU A C 1
ATOM 2548 O O . LEU B 1 101 ? -3.598 -15.361 2.436 1.00 26.51 120 LEU A O 1
ATOM 2553 N N . ALA B 1 102 ? -1.684 -16.197 1.768 1.00 26.61 121 ALA A N 1
ATOM 2554 C CA . ALA B 1 102 ? -2.066 -17.549 1.949 1.00 29.05 121 ALA A CA 1
ATOM 2555 C C . ALA B 1 102 ? -2.359 -17.871 3.403 1.00 31.41 121 ALA A C 1
ATOM 2556 O O . ALA B 1 102 ? -3.332 -18.590 3.696 1.00 30.09 121 ALA A O 1
ATOM 2558 N N . TYR B 1 103 ? -1.545 -17.380 4.321 1.00 31.52 122 TYR A N 1
ATOM 2559 C CA . TYR B 1 103 ? -1.729 -17.689 5.740 1.00 29.47 122 TYR A CA 1
ATOM 2560 C C . TYR B 1 103 ? -3.021 -17.061 6.235 1.00 32.80 122 TYR A C 1
ATOM 2561 O O . TYR B 1 103 ? -3.725 -17.658 7.048 1.00 27.60 122 TYR A O 1
ATOM 2570 N N . ARG B 1 104 ? -3.354 -15.888 5.751 1.00 32.90 123 ARG A N 1
ATOM 2571 C CA . ARG B 1 104 ? -4.557 -15.281 6.236 1.00 33.14 123 ARG A CA 1
ATOM 2572 C C . ARG B 1 104 ? -5.872 -15.556 5.528 1.00 34.52 123 ARG A C 1
ATOM 2573 O O . ARG B 1 104 ? -6.910 -15.213 6.045 1.00 29.76 123 ARG A O 1
ATOM 2581 N N . SER B 1 105 ? -5.821 -16.103 4.320 1.00 29.10 124 SER A N 1
ATOM 2582 C CA . SER B 1 105 ? -7.000 -16.271 3.522 1.00 31.40 124 SER A CA 1
ATOM 2583 C C . SER B 1 105 ? -7.841 -17.488 4.004 1.00 30.37 124 SER A C 1
ATOM 2584 O O . SER B 1 105 ? -7.423 -18.259 4.890 1.00 27.43 124 SER A O 1
ATOM 2587 N N . LYS B 1 106 ? -9.017 -17.649 3.407 1.00 28.62 125 LYS A N 1
ATOM 2588 C CA . LYS B 1 106 ? -9.931 -18.760 3.809 1.00 28.59 125 LYS A CA 1
ATOM 2589 C C . LYS B 1 106 ? -10.367 -19.519 2.577 1.00 27.10 125 LYS A C 1
ATOM 2590 O O . LYS B 1 106 ? -11.398 -19.217 1.922 1.00 26.59 125 LYS A O 1
ATOM 2596 N N . PRO B 1 107 ? -9.541 -20.444 2.177 1.00 27.28 126 PRO A N 1
ATOM 2597 C CA . PRO B 1 107 ? -9.720 -21.090 0.906 1.00 30.11 126 PRO A CA 1
ATOM 2598 C C . PRO B 1 107 ? -10.950 -21.986 0.882 1.00 29.82 126 PRO A C 1
ATOM 2599 O O . PRO B 1 107 ? -11.516 -22.296 -0.209 1.00 30.42 126 PRO A O 1
ATOM 2603 N N . GLY B 1 108 ? -11.356 -22.428 2.056 1.00 26.80 127 GLY A N 1
ATOM 2604 C CA . GLY B 1 108 ? -12.590 -23.177 2.196 1.00 27.03 127 GLY A CA 1
ATOM 2605 C C . GLY B 1 108 ? -13.849 -22.336 1.809 1.00 30.47 127 GLY A C 1
ATOM 2606 O O . GLY B 1 108 ? -14.976 -22.864 1.664 1.00 28.68 127 GLY A O 1
ATOM 2607 N N . GLU B 1 109 ? -13.700 -21.030 1.725 1.00 28.49 128 GLU A N 1
ATOM 2608 C CA . GLU B 1 109 ? -14.795 -20.153 1.289 1.00 31.08 128 GLU A CA 1
ATOM 2609 C C . GLU B 1 109 ? -14.496 -19.394 -0.012 1.00 28.71 128 GLU A C 1
ATOM 2610 O O . GLU B 1 109 ? -15.213 -18.490 -0.411 1.00 29.57 128 GLU A O 1
ATOM 2616 N N . GLY B 1 110 ? -13.398 -19.696 -0.599 1.00 28.23 129 GLY A N 1
ATOM 2617 C CA . GLY B 1 110 ? -12.915 -18.912 -1.727 1.00 31.59 129 GLY A CA 1
ATOM 2618 C C . GLY B 1 110 ? -12.565 -17.479 -1.416 1.00 27.67 129 GLY A C 1
ATOM 2619 O O . GLY B 1 110 ? -12.604 -16.630 -2.308 1.00 28.04 129 GLY A O 1
ATOM 2620 N N . LYS B 1 111 ? -12.228 -17.191 -0.169 1.00 28.60 130 LYS A N 1
ATOM 2621 C CA . LYS B 1 111 ? -11.986 -15.826 0.241 1.00 26.82 130 LYS A CA 1
ATOM 2622 C C . LYS B 1 111 ? -10.512 -15.463 0.359 1.00 27.85 130 LYS A C 1
ATOM 2623 O O . LYS B 1 111 ? -9.755 -16.099 1.114 1.00 26.26 130 LYS A O 1
ATOM 2629 N N . LEU B 1 112 ? -10.116 -14.433 -0.367 1.00 26.79 131 LEU A N 1
ATOM 2630 C CA . LEU B 1 112 ? -8.760 -13.831 -0.232 1.00 24.48 131 LEU A CA 1
ATOM 2631 C C . LEU B 1 112 ? -8.877 -12.679 0.750 1.00 27.47 131 LEU A C 1
ATOM 2632 O O . LEU B 1 112 ? -9.806 -11.826 0.634 1.00 26.16 131 LEU A O 1
ATOM 2637 N N . ILE B 1 113 ? -8.023 -12.669 1.744 1.00 28.23 132 ILE A N 1
ATOM 2638 C CA . ILE B 1 113 ? -8.035 -11.562 2.714 1.00 27.33 132 ILE A CA 1
ATOM 2639 C C . ILE B 1 113 ? -6.698 -10.842 2.657 1.00 28.57 132 ILE A C 1
ATOM 2640 O O . ILE B 1 113 ? -5.644 -11.437 2.969 1.00 29.04 132 ILE A O 1
ATOM 2645 N N . PHE B 1 114 ? -6.728 -9.612 2.201 1.00 30.18 133 PHE A N 1
ATOM 2646 C CA . PHE B 1 114 ? -5.507 -8.829 2.006 1.00 31.51 133 PHE A CA 1
ATOM 2647 C C . PHE B 1 114 ? -5.106 -8.086 3.276 1.00 35.52 133 PHE A C 1
ATOM 2648 O O . PHE B 1 114 ? -5.890 -7.980 4.243 1.00 31.89 133 PHE A O 1
ATOM 2656 N N . CYS B 1 115 ? -3.900 -7.500 3.275 1.00 37.37 134 CYS A N 1
ATOM 2657 C CA . CYS B 1 115 ? -3.406 -6.915 4.516 1.00 31.57 134 CYS A CA 1
ATOM 2658 C C . CYS B 1 115 ? -4.183 -5.731 5.058 1.00 34.64 134 CYS A C 1
ATOM 2659 O O . CYS B 1 115 ? -4.154 -5.504 6.242 1.00 36.15 134 CYS A O 1
ATOM 2662 N N . SER B 1 116 ? -4.873 -4.988 4.215 1.00 38.88 135 SER A N 1
ATOM 2663 C CA . SER B 1 116 ? -5.755 -3.902 4.654 1.00 36.85 135 SER A CA 1
ATOM 2664 C C . SER B 1 116 ? -7.040 -4.371 5.288 1.00 45.33 135 SER A C 1
ATOM 2665 O O . SER B 1 116 ? -7.801 -3.549 5.771 1.00 47.74 135 SER A O 1
ATOM 2668 N N . GLY B 1 117 ? -7.332 -5.676 5.250 1.00 38.33 136 GLY A N 1
ATOM 2669 C CA . GLY B 1 117 ? -8.612 -6.186 5.727 1.00 37.80 136 GLY A CA 1
ATOM 2670 C C . GLY B 1 117 ? -9.614 -6.425 4.600 1.00 34.20 136 GLY A C 1
ATOM 2671 O O . GLY B 1 117 ? -10.654 -7.037 4.800 1.00 34.09 136 GLY A O 1
ATOM 2672 N N . LEU B 1 118 ? -9.298 -5.946 3.417 1.00 33.13 137 LEU A N 1
ATOM 2673 C CA . LEU B 1 118 ? -10.168 -6.124 2.308 1.00 34.75 137 LEU A CA 1
ATOM 2674 C C . LEU B 1 118 ? -10.351 -7.625 2.003 1.00 33.12 137 LEU A C 1
ATOM 2675 O O . LEU B 1 118 ? -9.349 -8.364 1.869 1.00 31.38 137 LEU A O 1
ATOM 2680 N N . VAL B 1 119 ? -11.605 -8.043 1.886 1.00 30.28 138 VAL A N 1
ATOM 2681 C CA . VAL B 1 119 ? -11.948 -9.363 1.505 1.00 29.03 138 VAL A CA 1
ATOM 2682 C C . VAL B 1 119 ? -12.517 -9.372 0.085 1.00 31.66 138 VAL A C 1
ATOM 2683 O O . VAL B 1 119 ? -13.456 -8.642 -0.237 1.00 28.75 138 VAL A O 1
ATOM 2687 N N . LEU B 1 120 ? -11.976 -10.249 -0.753 1.00 29.03 139 LEU A N 1
ATOM 2688 C CA . LEU B 1 120 ? -12.452 -10.439 -2.122 1.00 27.54 139 LEU A CA 1
ATOM 2689 C C . LEU B 1 120 ? -12.596 -11.883 -2.400 1.00 25.79 139 LEU A C 1
ATOM 2690 O O . LEU B 1 120 ? -11.779 -12.693 -1.940 1.00 29.13 139 LEU A O 1
ATOM 2695 N N . HIS B 1 121 ? -13.658 -12.238 -3.122 1.00 26.35 140 HIS A N 1
ATOM 2696 C CA . HIS B 1 121 ? -13.862 -13.620 -3.539 1.00 27.68 140 HIS A CA 1
ATOM 2697 C C . HIS B 1 121 ? -12.876 -13.990 -4.640 1.00 28.09 140 HIS A C 1
ATOM 2698 O O . HIS B 1 121 ? -12.466 -13.105 -5.389 1.00 30.07 140 HIS A O 1
ATOM 2705 N N . ARG B 1 122 ? -12.494 -15.270 -4.728 1.00 25.07 141 ARG A N 1
ATOM 2706 C CA . ARG B 1 122 ? -11.663 -15.723 -5.823 1.00 27.16 141 ARG A CA 1
ATOM 2707 C C . ARG B 1 122 ? -12.115 -15.234 -7.222 1.00 27.73 141 ARG A C 1
ATOM 2708 O O . ARG B 1 122 ? -11.327 -14.798 -8.034 1.00 27.22 141 ARG A O 1
ATOM 2716 N N . LEU B 1 123 ? -13.419 -15.245 -7.459 1.00 28.65 142 LEU A N 1
ATOM 2717 C CA . LEU B 1 123 ? -13.984 -14.810 -8.753 1.00 26.93 142 LEU A CA 1
ATOM 2718 C C . LEU B 1 123 ? -13.784 -13.343 -9.013 1.00 25.98 142 LEU A C 1
ATOM 2719 O O . LEU B 1 123 ? -13.541 -12.966 -10.130 1.00 28.39 142 LEU A O 1
ATOM 2724 N N . GLN B 1 124 ? -13.677 -12.565 -7.959 1.00 29.02 143 GLN A N 1
ATOM 2725 C CA . GLN B 1 124 ? -13.407 -11.164 -8.051 1.00 27.80 143 GLN A CA 1
ATOM 2726 C C . GLN B 1 124 ? -11.927 -10.843 -8.314 1.00 30.19 143 GLN A C 1
ATOM 2727 O O . GLN B 1 124 ? -11.596 -9.740 -8.794 1.00 29.25 143 GLN A O 1
ATOM 2733 N N . CYS B 1 125 ? -11.053 -11.795 -8.070 1.00 30.28 144 CYS A N 1
ATOM 2734 C CA . CYS B 1 125 ? -9.621 -11.620 -8.299 1.00 29.02 144 CYS A CA 1
ATOM 2735 C C . CYS B 1 125 ? -9.170 -12.259 -9.600 1.00 32.47 144 CYS A C 1
ATOM 2736 O O . CYS B 1 125 ? -8.053 -12.038 -10.054 1.00 27.72 144 CYS A O 1
ATOM 2739 N N . ALA B 1 126 ? -10.053 -13.027 -10.236 1.00 27.53 145 ALA A N 1
ATOM 2740 C CA . ALA B 1 126 ? -9.656 -13.803 -11.379 1.00 30.27 145 ALA A CA 1
ATOM 2741 C C . ALA B 1 126 ? -9.160 -12.948 -12.546 1.00 31.89 145 ALA A C 1
ATOM 2742 O O . ALA B 1 126 ? -8.173 -13.290 -13.190 1.00 25.95 145 ALA A O 1
ATOM 2744 N N . ARG B 1 127 ? -9.825 -11.849 -12.795 1.00 27.62 146 ARG A N 1
ATOM 2745 C CA . ARG B 1 127 ? -9.452 -11.051 -13.971 1.00 30.60 146 ARG A CA 1
ATOM 2746 C C . ARG B 1 127 ? -8.111 -10.330 -13.783 1.00 31.77 146 ARG A C 1
ATOM 2747 O O . ARG B 1 127 ? -7.269 -10.407 -14.645 1.00 32.07 146 ARG A O 1
ATOM 2755 N N . GLY B 1 128 ? -7.923 -9.682 -12.666 1.00 28.32 147 GLY A N 1
ATOM 2756 C CA . GLY B 1 128 ? -6.656 -9.027 -12.373 1.00 31.89 147 GLY A CA 1
ATOM 2757 C C . GLY B 1 128 ? -5.490 -9.971 -12.221 1.00 30.80 147 GLY A C 1
ATOM 2758 O O . GLY B 1 128 ? -4.430 -9.732 -12.806 1.00 27.25 147 GLY A O 1
ATOM 2759 N N . PHE B 1 129 ? -5.680 -11.015 -11.417 1.00 27.73 148 PHE A N 1
ATOM 2760 C CA . PHE B 1 129 ? -4.576 -11.912 -11.025 1.00 28.83 148 PHE A CA 1
ATOM 2761 C C . PHE B 1 129 ? -4.301 -13.053 -12.012 1.00 31.36 148 PHE A C 1
ATOM 2762 O O . PHE B 1 129 ? -3.193 -13.538 -12.052 1.00 32.42 148 PHE A O 1
ATOM 2770 N N . GLY B 1 130 ? -5.286 -13.422 -12.810 1.00 28.60 149 GLY A N 1
ATOM 2771 C CA . GLY B 1 130 ? -5.219 -14.612 -13.684 1.00 32.99 149 GLY A CA 1
ATOM 2772 C C . GLY B 1 130 ? -5.329 -15.878 -12.813 1.00 36.70 149 GLY A C 1
ATOM 2773 O O . GLY B 1 130 ? -5.871 -15.856 -11.694 1.00 38.76 149 GLY A O 1
ATOM 2774 N N . ASP B 1 131 ? -4.630 -16.904 -13.254 1.00 31.42 150 ASP A N 1
ATOM 2775 C CA . ASP B 1 131 ? -4.548 -18.236 -12.562 1.00 34.85 150 ASP A CA 1
ATOM 2776 C C . ASP B 1 131 ? -3.832 -18.131 -11.272 1.00 31.48 150 ASP A C 1
ATOM 2777 O O . ASP B 1 131 ? -3.986 -18.997 -10.428 1.00 30.60 150 ASP A O 1
ATOM 2782 N N . TRP B 1 132 ? -2.979 -17.134 -11.132 1.00 32.27 151 TRP A N 1
ATOM 2783 C CA . TRP B 1 132 ? -2.117 -16.990 -9.981 1.00 31.21 151 TRP A CA 1
ATOM 2784 C C . TRP B 1 132 ? -2.864 -17.026 -8.640 1.00 28.32 151 TRP A C 1
ATOM 2785 O O . TRP B 1 132 ? -2.459 -17.706 -7.702 1.00 25.84 151 TRP A O 1
ATOM 2796 N N . ILE B 1 133 ? -3.980 -16.312 -8.587 1.00 27.28 152 ILE A N 1
ATOM 2797 C CA . ILE B 1 133 ? -4.795 -16.336 -7.379 1.00 27.61 152 ILE A CA 1
ATOM 2798 C C . ILE B 1 133 ? -5.384 -17.679 -7.048 1.00 26.60 152 ILE A C 1
ATOM 2799 O O . ILE B 1 133 ? -5.481 -18.044 -5.862 1.00 25.80 152 ILE A O 1
ATOM 2804 N N . ASP B 1 134 ? -5.775 -18.460 -8.048 1.00 30.00 153 ASP A N 1
ATOM 2805 C CA . ASP B 1 134 ? -6.304 -19.820 -7.747 1.00 30.25 153 ASP A CA 1
ATOM 2806 C C . ASP B 1 134 ? -5.144 -20.660 -7.200 1.00 30.09 153 ASP A C 1
ATOM 2807 O O . ASP B 1 134 ? -5.307 -21.459 -6.286 1.00 28.44 153 ASP A O 1
ATOM 2812 N N . SER B 1 135 ? -3.958 -20.442 -7.739 1.00 29.86 154 SER A N 1
ATOM 2813 C CA . SER B 1 135 ? -2.732 -21.158 -7.219 1.00 25.30 154 SER A CA 1
ATOM 2814 C C . SER B 1 135 ? -2.348 -20.738 -5.806 1.00 28.23 154 SER A C 1
ATOM 2815 O O . SER B 1 135 ? -1.928 -21.563 -5.003 1.00 27.58 154 SER A O 1
ATOM 2818 N N . ILE B 1 136 ? -2.525 -19.475 -5.480 1.00 28.44 155 ILE A N 1
ATOM 2819 C CA . ILE B 1 136 ? -2.229 -18.994 -4.133 1.00 24.90 155 ILE A CA 1
ATOM 2820 C C . ILE B 1 136 ? -3.224 -19.597 -3.173 1.00 28.39 155 ILE A C 1
ATOM 2821 O O . ILE B 1 136 ? -2.822 -20.010 -2.104 1.00 29.91 155 ILE A O 1
ATOM 2826 N N . LEU B 1 137 ? -4.498 -19.707 -3.543 1.00 24.92 156 LEU A N 1
ATOM 2827 C CA . LEU B 1 137 ? -5.450 -20.340 -2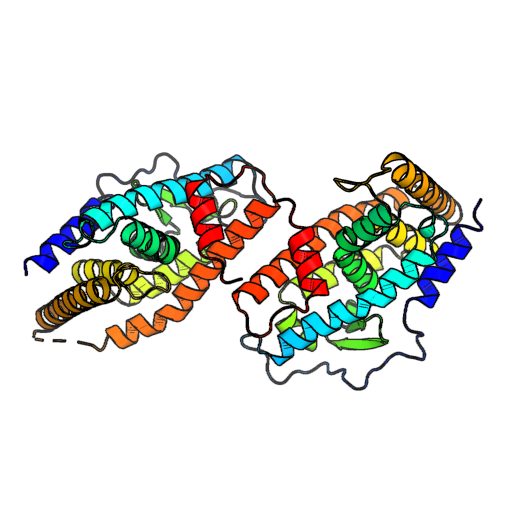.676 1.00 30.49 156 LEU A CA 1
ATOM 2828 C C . LEU B 1 137 ? -5.136 -21.841 -2.455 1.00 27.35 156 LEU A C 1
ATOM 2829 O O . LEU B 1 137 ? -5.311 -22.363 -1.358 1.00 29.64 156 LEU A O 1
ATOM 2834 N N . ALA B 1 138 ? -4.652 -22.527 -3.463 1.00 27.42 157 ALA A N 1
ATOM 2835 C CA . ALA B 1 138 ? -4.207 -23.925 -3.283 1.00 26.25 157 ALA A CA 1
ATOM 2836 C C . ALA B 1 138 ? -3.051 -24.001 -2.279 1.00 31.10 157 ALA A C 1
ATOM 2837 O O . ALA B 1 138 ? -3.001 -24.861 -1.405 1.00 26.45 157 ALA A O 1
ATOM 2839 N N . PHE B 1 139 ? -2.114 -23.062 -2.384 1.00 26.77 158 PHE A N 1
ATOM 2840 C CA . PHE B 1 139 ? -1.013 -23.049 -1.394 1.00 24.77 158 PHE A CA 1
ATOM 2841 C C . PHE B 1 139 ? -1.568 -22.698 0.012 1.00 32.19 158 PHE A C 1
ATOM 2842 O O . PHE B 1 139 ? -1.100 -23.225 1.006 1.00 28.14 158 PHE A O 1
ATOM 2850 N N . SER B 1 140 ? -2.574 -21.828 0.095 1.00 26.60 159 SER A N 1
ATOM 2851 C CA . SER B 1 140 ? -3.212 -21.531 1.343 1.00 29.28 159 SER A CA 1
ATOM 2852 C C . SER B 1 140 ? -3.699 -22.800 2.003 1.00 29.33 159 SER A C 1
ATOM 2853 O O . SER B 1 140 ? -3.516 -22.963 3.210 1.00 26.97 159 SER A O 1
ATOM 2856 N N . ARG B 1 141 ? -4.289 -23.708 1.220 1.00 25.78 160 ARG A N 1
ATOM 2857 C CA . ARG B 1 141 ? -4.791 -24.961 1.805 1.00 26.25 160 ARG A CA 1
ATOM 2858 C C . ARG B 1 141 ? -3.607 -25.807 2.206 1.00 32.44 160 ARG A C 1
ATOM 2859 O O . ARG B 1 141 ? -3.559 -26.386 3.297 1.00 29.04 160 ARG A O 1
ATOM 2867 N N . SER B 1 142 ? -2.590 -25.839 1.372 1.00 29.13 161 SER A N 1
ATOM 2868 C CA . SER B 1 142 ? -1.394 -26.583 1.722 1.00 33.35 161 SER A CA 1
ATOM 2869 C C . SER B 1 142 ? -0.745 -26.083 3.037 1.00 36.06 161 SER A C 1
ATOM 2870 O O . SER B 1 142 ? -0.428 -26.856 3.942 1.00 35.03 161 SER A O 1
ATOM 2873 N N . LEU B 1 143 ? -0.627 -24.789 3.191 1.00 29.78 162 LEU A N 1
ATOM 2874 C CA . LEU B 1 143 ? -0.014 -24.158 4.369 1.00 32.05 162 LEU A CA 1
ATOM 2875 C C . LEU B 1 143 ? -0.852 -24.388 5.574 1.00 33.37 162 LEU A C 1
ATOM 2876 O O . LEU B 1 143 ? -0.328 -24.721 6.629 1.00 31.60 162 LEU A O 1
ATOM 2881 N N . HIS B 1 144 ? -2.171 -24.193 5.440 1.00 32.50 163 HIS A N 1
ATOM 2882 C CA . HIS B 1 144 ? -3.063 -24.363 6.542 1.00 30.81 163 HIS A CA 1
ATOM 2883 C C . HIS B 1 144 ? -3.005 -25.853 7.110 1.00 34.33 163 HIS A C 1
ATOM 2884 O O . HIS B 1 144 ? -3.167 -26.063 8.311 1.00 39.28 163 HIS A O 1
ATOM 2891 N N . SER B 1 145 ? -2.824 -26.836 6.261 1.00 33.32 164 SER A N 1
ATOM 2892 C CA . SER B 1 145 ? -2.838 -28.233 6.695 1.00 32.49 164 SER A CA 1
ATOM 2893 C C . SER B 1 145 ? -1.604 -28.541 7.612 1.00 39.02 164 SER A C 1
ATOM 2894 O O . SER B 1 145 ? -1.604 -29.507 8.345 1.00 35.57 164 SER A O 1
ATOM 2897 N N . LEU B 1 146 ? -0.589 -27.694 7.563 1.00 38.71 165 LEU A N 1
ATOM 2898 C CA . LEU B 1 146 ? 0.581 -27.761 8.449 1.00 43.22 165 LEU A CA 1
ATOM 2899 C C . LEU B 1 146 ? 0.330 -27.222 9.857 1.00 43.79 165 LEU A C 1
ATOM 2900 O O . LEU B 1 146 ? 1.117 -27.469 10.763 1.00 38.63 165 LEU A O 1
ATOM 2905 N N . LEU B 1 147 ? -0.752 -26.472 10.020 1.00 36.40 166 LEU A N 1
ATOM 2906 C CA . LEU B 1 147 ? -1.104 -25.864 11.268 1.00 35.50 166 LEU A CA 1
ATOM 2907 C C . LEU B 1 147 ? 0.062 -25.093 11.927 1.00 39.02 166 LEU A C 1
ATOM 2908 O O . LEU B 1 147 ? 0.399 -25.301 13.061 1.00 33.46 166 LEU A O 1
ATOM 2913 N N . VAL B 1 148 ? 0.649 -24.161 11.207 1.00 35.47 167 VAL A N 1
ATOM 2914 C CA . VAL B 1 148 ? 1.711 -23.341 11.722 1.00 34.73 167 VAL A CA 1
ATOM 2915 C C . VAL B 1 148 ? 1.151 -22.320 12.650 1.00 35.30 167 VAL A C 1
ATOM 2916 O O . VAL B 1 148 ? 0.314 -21.513 12.230 1.00 35.59 167 VAL A O 1
ATOM 2920 N N . ASP B 1 149 ? 1.632 -22.284 13.900 1.00 34.78 168 ASP A N 1
ATOM 2921 C CA . ASP B 1 149 ? 1.081 -21.316 14.865 1.00 35.16 168 ASP A CA 1
ATOM 2922 C C . ASP B 1 149 ? 1.646 -19.914 14.633 1.00 35.18 168 ASP A C 1
ATOM 2923 O O . ASP B 1 149 ? 2.595 -19.766 13.876 1.00 33.10 168 ASP A O 1
ATOM 2928 N N . VAL B 1 150 ? 1.053 -18.905 15.232 1.00 31.49 169 VAL A N 1
ATOM 2929 C CA . VAL B 1 150 ? 1.388 -17.543 14.950 1.00 34.40 169 VAL A CA 1
ATOM 2930 C C . VAL B 1 150 ? 2.841 -17.222 15.244 1.00 33.53 169 VAL A C 1
ATOM 2931 O O . VAL B 1 150 ? 3.520 -16.613 14.435 1.00 34.23 169 VAL A O 1
ATOM 2935 N N . PRO B 1 151 ? 3.329 -17.625 16.400 1.00 34.87 170 PRO A N 1
ATOM 2936 C CA . PRO B 1 151 ? 4.742 -17.291 16.707 1.00 33.88 170 PRO A CA 1
ATOM 2937 C C . PRO B 1 151 ? 5.710 -17.946 15.741 1.00 30.29 170 PRO A C 1
ATOM 2938 O O . PRO B 1 151 ? 6.697 -17.315 15.372 1.00 31.65 170 PRO A O 1
ATOM 2942 N N . ALA B 1 152 ? 5.464 -19.201 15.369 1.00 32.04 171 ALA A N 1
ATOM 2943 C CA . ALA B 1 152 ? 6.313 -19.864 14.363 1.00 29.58 171 ALA A CA 1
ATOM 2944 C C . ALA B 1 152 ? 6.239 -19.124 13.005 1.00 29.62 171 ALA A C 1
ATOM 2945 O O . ALA B 1 152 ? 7.281 -18.888 12.372 1.00 31.14 171 ALA A O 1
ATOM 2947 N N . PHE B 1 153 ? 5.061 -18.666 12.642 1.00 29.39 172 PHE A N 1
ATOM 2948 C CA . PHE B 1 153 ? 4.870 -17.931 11.406 1.00 32.30 172 PHE A CA 1
ATOM 2949 C C . PHE B 1 153 ? 5.595 -16.604 11.464 1.00 30.70 172 PHE A C 1
ATOM 2950 O O . PHE B 1 153 ? 6.121 -16.158 10.455 1.00 30.23 172 PHE A O 1
ATOM 2958 N N . ALA B 1 154 ? 5.516 -15.926 12.598 1.00 28.57 173 ALA A N 1
ATOM 2959 C CA . ALA B 1 154 ? 6.151 -14.648 12.813 1.00 28.97 173 ALA A CA 1
ATOM 2960 C C . ALA B 1 154 ? 7.625 -14.801 12.592 1.00 24.51 173 ALA A C 1
ATOM 2961 O O . ALA B 1 154 ? 8.244 -13.914 12.015 1.00 28.36 173 ALA A O 1
ATOM 2963 N N . CYS B 1 155 ? 8.181 -15.885 13.052 1.00 26.02 174 CYS A N 1
ATOM 2964 C CA . CYS B 1 155 ? 9.595 -16.165 12.826 1.00 26.24 174 CYS A CA 1
ATOM 2965 C C . CYS B 1 155 ? 9.897 -16.549 11.359 1.00 29.73 174 CYS A C 1
ATOM 2966 O O . CYS B 1 155 ? 10.884 -16.107 10.789 1.00 25.94 174 CYS A O 1
ATOM 2969 N N . LEU B 1 156 ? 9.102 -17.443 10.781 1.00 28.36 175 LEU A N 1
ATOM 2970 C CA . LEU B 1 156 ? 9.381 -17.992 9.481 1.00 26.56 175 LEU A CA 1
ATOM 2971 C C . LEU B 1 156 ? 9.290 -16.908 8.416 1.00 28.16 175 LEU A C 1
ATOM 2972 O O . LEU B 1 156 ? 10.169 -16.814 7.613 1.00 28.48 175 LEU A O 1
ATOM 2977 N N . SER B 1 157 ? 8.285 -16.049 8.511 1.00 26.93 176 SER A N 1
ATOM 2978 C CA . SER B 1 157 ? 8.155 -14.888 7.655 1.00 28.34 176 SER A CA 1
ATOM 2979 C C . SER B 1 157 ? 9.346 -13.957 7.764 1.00 29.81 176 SER A C 1
ATOM 2980 O O . SER B 1 157 ? 9.892 -13.490 6.758 1.00 28.40 176 SER A O 1
ATOM 2983 N N . ALA B 1 158 ? 9.809 -13.706 8.969 1.00 26.18 177 ALA A N 1
ATOM 2984 C CA . ALA B 1 158 ? 11.006 -12.872 9.143 1.00 25.19 177 ALA A CA 1
ATOM 2985 C C . ALA B 1 158 ? 12.236 -13.499 8.506 1.00 21.92 177 ALA A C 1
ATOM 2986 O O . ALA B 1 158 ? 13.017 -12.785 7.886 1.00 28.06 177 ALA A O 1
ATOM 2988 N N . LEU B 1 159 ? 12.351 -14.795 8.578 1.00 23.60 178 LEU A N 1
ATOM 2989 C CA . LEU B 1 159 ? 13.451 -15.525 7.947 1.00 27.13 178 LEU A CA 1
ATOM 2990 C C . LEU B 1 159 ? 13.388 -15.552 6.407 1.00 30.14 178 LEU A C 1
ATOM 2991 O O . LEU B 1 159 ? 14.438 -15.687 5.711 1.00 25.95 178 LEU A O 1
ATOM 2996 N N . VAL B 1 160 ? 12.189 -15.380 5.884 1.00 27.31 179 VAL A N 1
ATOM 2997 C CA . VAL B 1 160 ? 12.035 -15.203 4.433 1.00 27.30 179 VAL A CA 1
ATOM 2998 C C . VAL B 1 160 ? 12.731 -13.934 3.985 1.00 26.68 179 VAL A C 1
ATOM 2999 O O . VAL B 1 160 ? 13.407 -13.915 2.965 1.00 25.91 179 VAL A O 1
ATOM 3003 N N . LEU B 1 161 ? 12.602 -12.895 4.763 1.00 26.14 180 LEU A N 1
ATOM 3004 C CA . LEU B 1 161 ? 13.188 -11.614 4.486 1.00 24.19 180 LEU A CA 1
ATOM 3005 C C . LEU B 1 161 ? 14.678 -11.563 4.860 1.00 24.85 180 LEU A C 1
ATOM 3006 O O . LEU B 1 161 ? 15.457 -11.010 4.106 1.00 23.92 180 LEU A O 1
ATOM 3011 N N . ILE B 1 162 ? 15.050 -12.044 6.058 1.00 27.38 181 ILE A N 1
ATOM 3012 C CA . ILE B 1 162 ? 16.442 -11.875 6.560 1.00 26.74 181 ILE A CA 1
ATOM 3013 C C . ILE B 1 162 ? 17.222 -13.109 6.096 1.00 27.44 181 ILE A C 1
ATOM 3014 O O . ILE B 1 162 ? 17.197 -14.204 6.729 1.00 29.83 181 ILE A O 1
ATOM 3019 N N . THR B 1 163 ? 17.886 -12.953 4.984 1.00 27.89 182 THR A N 1
ATOM 3020 C CA . THR B 1 163 ? 18.512 -14.088 4.344 1.00 26.84 182 THR A CA 1
ATOM 3021 C C . THR B 1 163 ? 19.575 -13.586 3.419 1.00 28.76 182 THR A C 1
ATOM 3022 O O . THR B 1 163 ? 19.541 -12.432 3.055 1.00 27.06 182 THR A O 1
ATOM 3026 N N . ASP B 1 164 ? 20.491 -14.481 2.983 1.00 27.76 183 ASP A N 1
ATOM 3027 C CA . ASP B 1 164 ? 21.551 -14.066 2.132 1.00 31.41 183 ASP A CA 1
ATOM 3028 C C . ASP B 1 164 ? 20.955 -13.569 0.791 1.00 29.83 183 ASP A C 1
ATOM 3029 O O . ASP B 1 164 ? 20.013 -14.179 0.266 1.00 27.36 183 ASP A O 1
ATOM 3034 N N . ARG B 1 165 ? 21.573 -12.531 0.225 1.00 28.58 184 ARG A N 1
ATOM 3035 C CA . ARG B 1 165 ? 21.254 -12.081 -1.137 1.00 28.67 184 ARG A CA 1
ATOM 3036 C C . ARG B 1 165 ? 22.518 -11.566 -1.798 1.00 31.19 184 ARG A C 1
ATOM 3037 O O . ARG B 1 165 ? 23.355 -10.929 -1.129 1.00 30.08 184 ARG A O 1
ATOM 3045 N N . HIS B 1 166 ? 22.671 -11.849 -3.087 1.00 28.78 185 HIS A N 1
ATOM 3046 C CA . HIS B 1 166 ? 23.804 -11.260 -3.828 1.00 32.52 185 HIS A CA 1
ATOM 3047 C C . HIS B 1 166 ? 23.697 -9.770 -3.784 1.00 30.81 185 HIS A C 1
ATOM 3048 O O . HIS B 1 166 ? 22.612 -9.210 -4.010 1.00 33.11 185 HIS A O 1
ATOM 3055 N N . GLY B 1 167 ? 24.802 -9.077 -3.487 1.00 33.29 186 GLY A N 1
ATOM 3056 C CA . GLY B 1 167 ? 24.756 -7.581 -3.449 1.00 33.80 186 GLY A CA 1
ATOM 3057 C C . GLY B 1 167 ? 24.522 -6.935 -2.082 1.00 33.43 186 GLY A C 1
ATOM 3058 O O . GLY B 1 167 ? 24.547 -5.712 -1.947 1.00 32.68 186 GLY A O 1
ATOM 3059 N N . LEU B 1 168 ? 24.318 -7.728 -1.039 1.00 29.66 187 LEU A N 1
ATOM 3060 C CA . LEU B 1 168 ? 24.351 -7.176 0.304 1.00 29.34 187 LEU A CA 1
ATOM 3061 C C . LEU B 1 168 ? 25.717 -6.526 0.621 1.00 31.44 187 LEU A C 1
ATOM 3062 O O . LEU B 1 168 ? 26.768 -7.114 0.318 1.00 30.89 187 LEU A O 1
ATOM 3067 N N . GLN B 1 169 ? 25.666 -5.359 1.243 1.00 32.45 188 GLN A N 1
ATOM 3068 C CA . GLN B 1 169 ? 26.874 -4.673 1.728 1.00 32.61 188 GLN A CA 1
ATOM 3069 C C . GLN B 1 169 ? 27.392 -5.347 3.012 1.00 34.23 188 GLN A C 1
ATOM 3070 O O . GLN B 1 169 ? 28.587 -5.502 3.187 1.00 34.12 188 GLN A O 1
ATOM 3076 N N . GLU B 1 170 ? 26.492 -5.798 3.869 1.00 29.45 189 GLU A N 1
ATOM 3077 C CA . GLU B 1 170 ? 26.888 -6.419 5.148 1.00 30.36 189 GLU A CA 1
ATOM 3078 C C . GLU B 1 170 ? 26.235 -7.778 5.370 1.00 29.45 189 GLU A C 1
ATOM 3079 O O . GLU B 1 170 ? 25.358 -7.959 6.253 1.00 28.51 189 GLU A O 1
ATOM 3085 N N . PRO B 1 171 ? 26.622 -8.748 4.542 1.00 29.93 190 PRO A N 1
ATOM 3086 C CA . PRO B 1 171 ? 26.013 -10.034 4.607 1.00 31.94 190 PRO A CA 1
ATOM 3087 C C . PRO B 1 171 ? 26.206 -10.730 5.927 1.00 33.06 190 PRO A C 1
ATOM 3088 O O . PRO B 1 171 ? 25.294 -11.467 6.340 1.00 29.68 190 PRO A O 1
ATOM 3092 N N . ARG B 1 172 ? 27.319 -10.482 6.623 1.00 30.63 191 ARG A N 1
ATOM 3093 C CA . ARG B 1 172 ? 27.482 -11.107 7.948 1.00 33.11 191 ARG A CA 1
ATOM 3094 C C . ARG B 1 172 ? 26.504 -10.571 8.952 1.00 33.87 191 ARG A C 1
ATOM 3095 O O . ARG B 1 172 ? 26.107 -11.321 9.852 1.00 30.17 191 ARG A O 1
ATOM 3103 N N . ARG B 1 173 ? 26.157 -9.272 8.877 1.00 30.18 192 ARG A N 1
ATOM 3104 C CA . ARG B 1 173 ? 25.170 -8.761 9.846 1.00 28.83 192 ARG A CA 1
ATOM 3105 C C . ARG B 1 173 ? 23.786 -9.371 9.543 1.00 26.04 192 ARG A C 1
ATOM 3106 O O . ARG B 1 173 ? 23.044 -9.671 10.429 1.00 24.42 192 ARG A O 1
ATOM 3114 N N . VAL B 1 174 ? 23.494 -9.613 8.285 1.00 26.39 193 VAL A N 1
ATOM 3115 C CA . VAL B 1 174 ? 22.224 -10.299 7.951 1.00 26.90 193 VAL A CA 1
ATOM 3116 C C . VAL B 1 174 ? 22.205 -11.733 8.428 1.00 26.57 193 VAL A C 1
ATOM 3117 O O . VAL B 1 174 ? 21.266 -12.182 9.062 1.00 29.93 193 VAL A O 1
ATOM 3121 N N . GLU B 1 175 ? 23.310 -12.452 8.204 1.00 27.12 194 GLU A N 1
ATOM 3122 C CA . GLU B 1 175 ? 23.472 -13.783 8.699 1.00 23.51 194 GLU A CA 1
ATOM 3123 C C . GLU B 1 175 ? 23.377 -13.860 10.225 1.00 25.03 194 GLU A C 1
ATOM 3124 O O . GLU B 1 175 ? 22.810 -14.751 10.776 1.00 26.34 194 GLU A O 1
ATOM 3130 N N . GLU B 1 176 ? 23.918 -12.881 10.935 1.00 28.12 195 GLU A N 1
ATOM 3131 C CA . GLU B 1 176 ? 23.784 -12.891 12.413 1.00 29.72 195 GLU A CA 1
ATOM 3132 C C . GLU B 1 176 ? 22.300 -12.761 12.830 1.00 28.46 195 GLU A C 1
ATOM 3133 O O . GLU B 1 176 ? 21.840 -13.434 13.685 1.00 29.23 195 GLU A O 1
ATOM 3139 N N . LEU B 1 177 ? 21.568 -11.887 12.166 1.00 28.68 196 LEU A N 1
ATOM 3140 C CA . LEU B 1 177 ? 20.200 -11.684 12.482 1.00 27.90 196 LEU A CA 1
ATOM 3141 C C . LEU B 1 177 ? 19.407 -12.958 12.109 1.00 32.60 196 LEU A C 1
ATOM 3142 O O . LEU B 1 177 ? 18.524 -13.364 12.849 1.00 31.17 196 LEU A O 1
ATOM 3147 N N . GLN B 1 178 ? 19.775 -13.609 11.001 1.00 28.64 197 GLN A N 1
ATOM 3148 C CA . GLN B 1 178 ? 19.157 -14.857 10.588 1.00 29.56 197 GLN A CA 1
ATOM 3149 C C . GLN B 1 178 ? 19.439 -15.901 11.653 1.00 30.96 197 GLN A C 1
ATOM 3150 O O . GLN B 1 178 ? 18.509 -16.616 12.033 1.00 29.75 197 GLN A O 1
ATOM 3156 N N . ASN B 1 179 ? 20.670 -15.968 12.164 1.00 27.22 198 ASN A N 1
ATOM 3157 C CA . ASN B 1 179 ? 20.997 -16.918 13.265 1.00 30.03 198 ASN A CA 1
ATOM 3158 C C . ASN B 1 179 ? 20.066 -16.640 14.433 1.00 28.95 198 ASN A C 1
ATOM 3159 O O . ASN B 1 179 ? 19.485 -17.538 15.019 1.00 30.19 198 ASN A O 1
ATOM 3164 N N . ARG B 1 180 ? 19.949 -15.375 14.813 1.00 33.37 199 ARG A N 1
ATOM 3165 C CA . ARG B 1 180 ? 19.152 -15.000 16.005 1.00 33.92 199 ARG A CA 1
ATOM 3166 C C . ARG B 1 180 ? 17.693 -15.405 15.901 1.00 35.85 199 ARG A C 1
ATOM 3167 O O . ARG B 1 180 ? 17.101 -15.931 16.868 1.00 27.42 199 ARG A O 1
ATOM 3175 N N . ILE B 1 181 ? 17.128 -15.242 14.700 1.00 32.45 200 ILE A N 1
ATOM 3176 C CA . ILE B 1 181 ? 15.742 -15.566 14.507 1.00 32.80 200 ILE A CA 1
ATOM 3177 C C . ILE B 1 181 ? 15.499 -17.054 14.452 1.00 31.69 200 ILE A C 1
ATOM 3178 O O . ILE B 1 181 ? 14.489 -17.543 14.948 1.00 29.48 200 ILE A O 1
ATOM 3183 N N . ALA B 1 182 ? 16.403 -17.760 13.817 1.00 30.52 201 ALA A N 1
ATOM 3184 C CA . ALA B 1 182 ? 16.331 -19.213 13.780 1.00 31.97 201 ALA A CA 1
ATOM 3185 C C . ALA B 1 182 ? 16.438 -19.796 15.202 1.00 33.60 201 ALA A C 1
ATOM 3186 O O . ALA B 1 182 ? 15.701 -20.721 15.544 1.00 32.53 201 ALA A O 1
ATOM 3188 N N . SER B 1 183 ? 17.328 -19.265 16.030 1.00 30.07 202 SER A N 1
ATOM 3189 C CA . SER B 1 183 ? 17.350 -19.710 17.484 1.00 32.63 202 SER A CA 1
ATOM 3190 C C . SER B 1 183 ? 16.046 -19.418 18.233 1.00 36.73 202 SER A C 1
ATOM 3191 O O . SER B 1 183 ? 15.555 -20.231 18.992 1.00 37.06 202 SER A O 1
ATOM 3194 N N . CYS B 1 184 ? 15.475 -18.245 18.008 1.00 32.78 203 CYS A N 1
ATOM 3195 C CA . CYS B 1 184 ? 14.204 -17.877 18.598 1.00 33.25 203 CYS A CA 1
ATOM 3196 C C . CYS B 1 184 ? 13.132 -18.872 18.181 1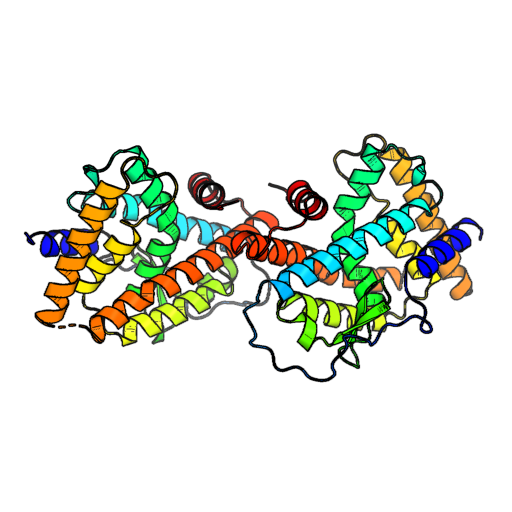.00 36.22 203 CYS A C 1
ATOM 3197 O O . CYS B 1 184 ? 12.378 -19.397 19.010 1.00 31.12 203 CYS A O 1
ATOM 3200 N N . LEU B 1 185 ? 13.103 -19.213 16.889 1.00 35.49 204 LEU A N 1
ATOM 3201 C CA . LEU B 1 185 ? 12.114 -20.163 16.399 1.00 36.32 204 LEU A CA 1
ATOM 3202 C C . LEU B 1 185 ? 12.354 -21.535 17.039 1.00 36.31 204 LEU A C 1
ATOM 3203 O O . LEU B 1 185 ? 11.393 -22.229 17.383 1.00 35.85 204 LEU A O 1
ATOM 3208 N N . LYS B 1 186 ? 13.601 -21.983 17.077 1.00 34.76 205 LYS A N 1
ATOM 3209 C CA . LYS B 1 186 ? 13.899 -23.288 17.645 1.00 37.90 205 LYS A CA 1
ATOM 3210 C C . LYS B 1 186 ? 13.372 -23.364 19.096 1.00 41.71 205 LYS A C 1
ATOM 3211 O O . LYS B 1 186 ? 12.768 -24.320 19.458 1.00 42.86 205 LYS A O 1
ATOM 3217 N N . GLU B 1 187 ? 13.619 -22.332 19.881 1.00 35.90 206 GLU A N 1
ATOM 3218 C CA . GLU B 1 187 ? 13.210 -22.275 21.277 1.00 43.32 206 GLU A CA 1
ATOM 3219 C C . GLU B 1 187 ? 11.684 -22.281 21.385 1.00 43.35 206 GLU A C 1
ATOM 3220 O O . GLU B 1 187 ? 11.126 -22.979 22.216 1.00 39.54 206 GLU A O 1
ATOM 3226 N N . HIS B 1 188 ? 10.993 -21.564 20.497 1.00 36.33 207 HIS A N 1
ATOM 3227 C CA . HIS B 1 188 ? 9.539 -21.658 20.403 1.00 40.14 207 HIS A CA 1
ATOM 3228 C C . HIS B 1 188 ? 8.993 -23.059 20.094 1.00 41.26 207 HIS A C 1
ATOM 3229 O O . HIS B 1 188 ? 8.080 -23.537 20.814 1.00 39.68 207 HIS A O 1
ATOM 3236 N N . VAL B 1 189 ? 9.513 -23.724 19.074 1.00 39.02 208 VAL A N 1
ATOM 3237 C CA . VAL B 1 189 ? 8.945 -25.020 18.740 1.00 46.09 208 VAL A CA 1
ATOM 3238 C C . VAL B 1 189 ? 9.252 -26.036 19.881 1.00 51.24 208 VAL A C 1
ATOM 3239 O O . VAL B 1 189 ? 8.432 -26.893 20.166 1.00 54.05 208 VAL A O 1
ATOM 3243 N N . ALA B 1 190 ? 10.400 -25.944 20.520 1.00 48.06 209 ALA A N 1
ATOM 3244 C CA . ALA B 1 190 ? 10.639 -26.773 21.736 1.00 53.19 209 ALA A CA 1
ATOM 3245 C C . ALA B 1 190 ? 9.564 -26.513 22.822 1.00 48.24 209 ALA A C 1
ATOM 3246 O O . ALA B 1 190 ? 9.016 -27.438 23.390 1.00 54.88 209 ALA A O 1
ATOM 3248 N N . ALA B 1 191 ? 9.289 -25.255 23.080 1.00 44.95 210 ALA A N 1
ATOM 3249 C CA . ALA B 1 191 ? 8.393 -24.875 24.141 1.00 48.95 210 ALA A CA 1
ATOM 3250 C C . ALA B 1 191 ? 6.990 -25.357 23.893 1.00 57.36 210 ALA A C 1
ATOM 3251 O O . ALA B 1 191 ? 6.282 -25.706 24.828 1.00 55.92 210 ALA A O 1
ATOM 3253 N N . VAL B 1 192 ? 6.585 -25.407 22.635 1.00 57.76 211 VAL A N 1
ATOM 3254 C CA . VAL B 1 192 ? 5.299 -25.974 22.296 1.00 58.06 211 VAL A CA 1
ATOM 3255 C C . VAL B 1 192 ? 5.360 -27.492 22.402 1.00 61.68 211 VAL A C 1
ATOM 3256 O O . VAL B 1 192 ? 4.412 -28.145 22.846 1.00 58.39 211 VAL A O 1
ATOM 3260 N N . ALA B 1 193 ? 6.463 -28.063 21.964 1.00 57.59 212 ALA A N 1
ATOM 3261 C CA . ALA B 1 193 ? 6.615 -29.512 22.010 1.00 63.55 212 ALA A CA 1
ATOM 3262 C C . ALA B 1 193 ? 6.753 -29.955 23.464 1.00 72.46 212 ALA A C 1
ATOM 3263 O O . ALA B 1 193 ? 6.197 -30.958 23.855 1.00 73.65 212 ALA A O 1
ATOM 3265 N N . GLY B 1 194 ? 7.513 -29.204 24.253 1.00 79.70 213 GLY A N 1
ATOM 3266 C CA . GLY B 1 194 ? 7.743 -29.547 25.656 1.00 79.61 213 GLY A CA 1
ATOM 3267 C C . GLY B 1 194 ? 8.827 -30.605 25.843 1.00 78.72 213 GLY A C 1
ATOM 3268 O O . GLY B 1 194 ? 9.729 -30.760 25.009 1.00 77.41 213 GLY A O 1
ATOM 3269 N N . ALA B 1 199 ? 12.730 -27.931 14.087 1.00 44.15 218 ALA A N 1
ATOM 3270 C CA . ALA B 1 199 ? 13.597 -29.052 13.543 1.00 68.07 218 ALA A CA 1
ATOM 3271 C C . ALA B 1 199 ? 12.991 -30.184 12.622 1.00 69.24 218 ALA A C 1
ATOM 3272 O O . ALA B 1 199 ? 13.726 -30.704 11.765 1.00 69.19 218 ALA A O 1
ATOM 3274 N N . SER B 1 200 ? 11.714 -30.580 12.765 1.00 91.09 219 SER A N 1
ATOM 3275 C CA . SER B 1 200 ? 11.116 -31.691 11.915 1.00 101.42 219 SER A CA 1
ATOM 3276 C C . SER B 1 200 ? 9.765 -31.482 11.139 1.00 102.21 219 SER A C 1
ATOM 3277 O O . SER B 1 200 ? 9.628 -31.904 9.971 1.00 87.26 219 SER A O 1
ATOM 3280 N N . CYS B 1 201 ? 8.756 -30.871 11.760 1.00 98.36 220 CYS A N 1
ATOM 3281 C CA . CYS B 1 201 ? 7.634 -30.313 10.976 1.00 94.88 220 CYS A CA 1
ATOM 3282 C C . CYS B 1 201 ? 8.255 -29.300 10.028 1.00 81.71 220 CYS A C 1
ATOM 3283 O O . CYS B 1 201 ? 7.654 -28.911 9.044 1.00 59.57 220 CYS A O 1
ATOM 3286 N N . LEU B 1 202 ? 9.436 -28.822 10.430 1.00 81.44 221 LEU A N 1
ATOM 3287 C CA . LEU B 1 202 ? 10.235 -27.943 9.629 1.00 65.51 221 LEU A CA 1
ATOM 3288 C C . LEU B 1 202 ? 10.520 -28.614 8.322 1.00 55.34 221 LEU A C 1
ATOM 3289 O O . LEU B 1 202 ? 10.260 -28.060 7.257 1.00 45.19 221 LEU A O 1
ATOM 3294 N N . SER B 1 203 ? 10.993 -29.852 8.394 1.00 48.80 222 SER A N 1
ATOM 3295 C CA . SER B 1 203 ? 11.186 -30.593 7.183 1.00 49.79 222 SER A CA 1
ATOM 3296 C C . SER B 1 203 ? 9.879 -30.615 6.408 1.00 49.54 222 SER A C 1
ATOM 3297 O O . SER B 1 203 ? 9.889 -30.483 5.187 1.00 50.26 222 SER A O 1
ATOM 3300 N N . ARG B 1 204 ? 8.766 -30.820 7.108 1.00 46.71 223 ARG A N 1
ATOM 3301 C CA . ARG B 1 204 ? 7.473 -30.941 6.429 1.00 52.54 223 ARG A CA 1
ATOM 3302 C C . ARG B 1 204 ? 7.091 -29.599 5.765 1.00 47.02 223 ARG A C 1
ATOM 3303 O O . ARG B 1 204 ? 6.727 -29.521 4.590 1.00 45.33 223 ARG A O 1
ATOM 3311 N N . LEU B 1 205 ? 7.329 -28.525 6.484 1.00 40.01 224 LEU A N 1
ATOM 3312 C CA . LEU B 1 205 ? 7.050 -27.240 5.933 1.00 41.51 224 LEU A CA 1
ATOM 3313 C C . LEU B 1 205 ? 7.971 -26.889 4.765 1.00 42.38 224 LEU A C 1
ATOM 3314 O O . LEU B 1 205 ? 7.509 -26.304 3.753 1.00 39.56 224 LEU A O 1
ATOM 3319 N N . LEU B 1 206 ? 9.235 -27.254 4.851 1.00 34.12 225 LEU A N 1
ATOM 3320 C CA . LEU B 1 206 ? 10.161 -26.976 3.785 1.00 37.60 225 LEU A CA 1
ATOM 3321 C C . LEU B 1 206 ? 9.785 -27.756 2.525 1.00 40.44 225 LEU A C 1
ATOM 3322 O O . LEU B 1 206 ? 10.083 -27.339 1.405 1.00 38.02 225 LEU A O 1
ATOM 3327 N N . GLY B 1 207 ? 9.090 -28.856 2.718 1.00 39.56 226 GLY A N 1
ATOM 3328 C CA . GLY B 1 207 ? 8.535 -29.614 1.579 1.00 44.89 226 GLY A CA 1
ATOM 3329 C C . GLY B 1 207 ? 7.528 -28.801 0.730 1.00 43.07 226 GLY A C 1
ATOM 3330 O O . GLY B 1 207 ? 7.139 -29.189 -0.335 1.00 37.88 226 GLY A O 1
ATOM 3331 N N . LYS B 1 208 ? 7.023 -27.712 1.260 1.00 41.26 227 LYS A N 1
ATOM 3332 C CA . LYS B 1 208 ? 6.019 -26.910 0.545 1.00 41.06 227 LYS A CA 1
ATOM 3333 C C . LYS B 1 208 ? 6.715 -25.761 -0.163 1.00 39.66 227 LYS A C 1
ATOM 3334 O O . LYS B 1 208 ? 6.095 -24.935 -0.793 1.00 40.27 227 LYS A O 1
ATOM 3340 N N . LEU B 1 209 ? 8.003 -25.632 0.035 1.00 37.87 228 LEU A N 1
ATOM 3341 C CA . LEU B 1 209 ? 8.718 -24.474 -0.501 1.00 32.22 228 LEU A CA 1
ATOM 3342 C C . LEU B 1 209 ? 8.698 -24.474 -2.047 1.00 34.71 228 LEU A C 1
ATOM 3343 O O . LEU B 1 209 ? 8.669 -23.430 -2.658 1.00 35.65 228 LEU A O 1
ATOM 3348 N N . PRO B 1 210 ? 8.757 -25.643 -2.678 1.00 41.13 229 PRO A N 1
ATOM 3349 C CA . PRO B 1 210 ? 8.779 -25.597 -4.166 1.00 42.11 229 PRO A CA 1
ATOM 3350 C C . PRO B 1 210 ? 7.470 -25.032 -4.697 1.00 38.95 229 PRO A C 1
ATOM 3351 O O . PRO B 1 210 ? 7.512 -24.297 -5.663 1.00 39.04 229 PRO A O 1
ATOM 3355 N N . GLU B 1 211 ? 6.362 -25.314 -4.040 1.00 38.36 230 GLU A N 1
ATOM 3356 C CA . GLU B 1 211 ? 5.066 -24.749 -4.438 1.00 34.49 230 GLU A CA 1
ATOM 3357 C C . GLU B 1 211 ? 5.137 -23.211 -4.298 1.00 35.51 230 GLU A C 1
ATOM 3358 O O . GLU B 1 211 ? 4.714 -22.481 -5.147 1.00 35.15 230 GLU A O 1
ATOM 3364 N N . LEU B 1 212 ? 5.695 -22.744 -3.186 1.00 38.41 231 LEU A N 1
ATOM 3365 C CA . LEU B 1 212 ? 5.864 -21.302 -2.965 1.00 35.42 231 LEU A CA 1
ATOM 3366 C C . LEU B 1 212 ? 6.757 -20.614 -3.995 1.00 36.08 231 LEU A C 1
ATOM 3367 O O . LEU B 1 212 ? 6.461 -19.490 -4.504 1.00 30.86 231 LEU A O 1
ATOM 3372 N N . ARG B 1 213 ? 7.829 -21.269 -4.352 1.00 33.47 232 ARG A N 1
ATOM 3373 C CA . ARG B 1 213 ? 8.754 -20.711 -5.344 1.00 34.73 232 ARG A CA 1
ATOM 3374 C C . ARG B 1 213 ? 8.089 -20.621 -6.669 1.00 29.51 232 ARG A C 1
ATOM 3375 O O . ARG B 1 213 ? 8.275 -19.692 -7.408 1.00 30.10 232 ARG A O 1
ATOM 3383 N N . THR B 1 214 ? 7.371 -21.687 -7.039 1.00 29.27 233 THR A N 1
ATOM 3384 C CA . THR B 1 214 ? 6.635 -21.646 -8.250 1.00 34.17 233 THR A CA 1
ATOM 3385 C C . THR B 1 214 ? 5.679 -20.461 -8.243 1.00 32.16 233 THR A C 1
ATOM 3386 O O . THR B 1 214 ? 5.523 -19.800 -9.282 1.00 28.34 233 THR A O 1
ATOM 3390 N N . LEU B 1 215 ? 5.106 -20.167 -7.080 1.00 28.59 234 LEU A N 1
ATOM 3391 C CA . LEU B 1 215 ? 4.187 -19.044 -6.977 1.00 29.72 234 LEU A CA 1
ATOM 3392 C C . LEU B 1 215 ? 4.887 -17.719 -7.140 1.00 28.11 234 LEU A C 1
ATOM 3393 O O . LEU B 1 215 ? 4.320 -16.777 -7.703 1.00 27.09 234 LEU A O 1
ATOM 3398 N N . CYS B 1 216 ? 6.091 -17.588 -6.669 1.00 27.02 235 CYS A N 1
ATOM 3399 C CA . CYS B 1 216 ? 6.830 -16.336 -6.896 1.00 28.48 235 CYS A CA 1
ATOM 3400 C C . CYS B 1 216 ? 7.067 -16.092 -8.372 1.00 30.76 235 CYS A C 1
ATOM 3401 O O . CYS B 1 216 ? 6.782 -14.988 -8.868 1.00 29.55 235 CYS A O 1
ATOM 3404 N N . THR B 1 217 ? 7.470 -17.166 -9.063 1.00 28.95 236 THR A N 1
ATOM 3405 C CA . THR B 1 217 ? 7.616 -17.130 -10.480 1.00 31.55 236 THR A CA 1
ATOM 3406 C C . THR B 1 217 ? 6.343 -16.738 -11.200 1.00 30.88 236 THR A C 1
ATOM 3407 O O . THR B 1 217 ? 6.438 -15.898 -12.103 1.00 28.25 236 THR A O 1
ATOM 3411 N N . GLN B 1 218 ? 5.209 -17.344 -10.840 1.00 28.19 237 GLN A N 1
ATOM 3412 C CA . GLN B 1 218 ? 3.970 -17.032 -11.428 1.00 30.77 237 GLN A CA 1
ATOM 3413 C C . GLN B 1 218 ? 3.594 -15.564 -11.260 1.00 27.11 237 GLN A C 1
ATOM 3414 O O . GLN B 1 218 ? 3.012 -15.007 -12.141 1.00 31.72 237 GLN A O 1
ATOM 3420 N N . GLY B 1 219 ? 3.964 -14.975 -10.125 1.00 31.34 238 GLY A N 1
ATOM 3421 C CA . GLY B 1 219 ? 3.716 -13.561 -9.888 1.00 28.26 238 GLY A CA 1
ATOM 3422 C C . GLY B 1 219 ? 4.497 -12.704 -10.883 1.00 33.11 238 GLY A C 1
ATOM 3423 O O . GLY B 1 219 ? 3.960 -11.796 -11.470 1.00 25.08 238 GLY A O 1
ATOM 3424 N N . LEU B 1 220 ? 5.760 -13.029 -11.082 1.00 30.41 239 LEU A N 1
ATOM 3425 C CA . LEU B 1 220 ? 6.578 -12.302 -12.070 1.00 31.22 239 LEU A CA 1
ATOM 3426 C C . LEU B 1 220 ? 5.984 -12.529 -13.469 1.00 29.83 239 LEU A C 1
ATOM 3427 O O . LEU B 1 220 ? 5.984 -11.590 -14.280 1.00 27.68 239 LEU A O 1
ATOM 3432 N N . GLN B 1 221 ? 5.516 -13.730 -13.757 1.00 25.69 240 GLN A N 1
ATOM 3433 C CA . GLN B 1 221 ? 4.915 -14.029 -15.063 1.00 28.64 240 GLN A CA 1
ATOM 3434 C C . GLN B 1 221 ? 3.659 -13.182 -15.276 1.00 30.08 240 GLN A C 1
ATOM 3435 O O . GLN B 1 221 ? 3.452 -12.664 -16.370 1.00 28.43 240 GLN A O 1
ATOM 3441 N N . ARG B 1 222 ? 2.854 -13.022 -14.230 1.00 27.52 241 ARG A N 1
ATOM 3442 C CA . ARG B 1 222 ? 1.668 -12.179 -14.333 1.00 28.93 241 ARG A CA 1
ATOM 3443 C C . ARG B 1 222 ? 1.987 -10.745 -14.559 1.00 26.24 241 ARG A C 1
ATOM 3444 O O . ARG B 1 222 ? 1.370 -10.095 -15.388 1.00 26.30 241 ARG A O 1
ATOM 3452 N N . ILE B 1 223 ? 2.965 -10.229 -13.851 1.00 26.77 242 ILE A N 1
ATOM 3453 C CA . ILE B 1 223 ? 3.371 -8.853 -14.005 1.00 27.11 242 ILE A CA 1
ATOM 3454 C C . ILE B 1 223 ? 3.996 -8.605 -15.374 1.00 26.30 242 ILE A C 1
ATOM 3455 O O . ILE B 1 223 ? 3.655 -7.606 -16.020 1.00 29.19 242 ILE A O 1
ATOM 3460 N N . PHE B 1 224 ? 4.766 -9.571 -15.872 1.00 25.26 243 PHE A N 1
ATOM 3461 C CA . PHE B 1 224 ? 5.268 -9.509 -17.257 1.00 26.27 243 PHE A CA 1
ATOM 3462 C C . PHE B 1 224 ? 4.136 -9.376 -18.267 1.00 28.69 243 PHE A C 1
ATOM 3463 O O . PHE B 1 224 ? 4.119 -8.512 -19.120 1.00 27.53 243 PHE A O 1
ATOM 3471 N N . TYR B 1 225 ? 3.132 -10.231 -18.139 1.00 28.51 244 TYR A N 1
ATOM 3472 C CA . TYR B 1 225 ? 2.025 -10.162 -19.042 1.00 29.66 244 TYR A CA 1
ATOM 3473 C C . TYR B 1 225 ? 1.273 -8.846 -18.958 1.00 30.39 244 TYR A C 1
ATOM 3474 O O . TYR B 1 225 ? 0.927 -8.229 -19.994 1.00 26.27 244 TYR A O 1
ATOM 3483 N N . LEU B 1 226 ? 1.022 -8.383 -17.747 1.00 23.22 245 LEU A N 1
ATOM 3484 C CA . LEU B 1 226 ? 0.336 -7.157 -17.637 1.00 25.81 245 LEU A CA 1
ATOM 3485 C C . LEU B 1 226 ? 1.152 -5.980 -18.157 1.00 28.27 245 LEU A C 1
ATOM 3486 O O . LEU B 1 226 ? 0.587 -4.996 -18.664 1.00 29.41 245 LEU A O 1
ATOM 3491 N N . LYS B 1 227 ? 2.468 -6.053 -18.037 1.00 27.97 246 LYS A N 1
ATOM 3492 C CA . LYS B 1 227 ? 3.304 -4.980 -18.583 1.00 30.17 246 LYS A CA 1
ATOM 3493 C C . LYS B 1 227 ? 3.284 -5.001 -20.097 1.00 32.79 246 LYS A C 1
ATOM 3494 O O . LYS B 1 227 ? 3.237 -3.948 -20.747 1.00 34.49 246 LYS A O 1
ATOM 3500 N N . LEU B 1 228 ? 3.270 -6.182 -20.673 1.00 31.94 247 LEU A N 1
ATOM 3501 C CA . LEU B 1 228 ? 3.123 -6.336 -22.116 1.00 36.33 247 LEU A CA 1
ATOM 3502 C C . LEU B 1 228 ? 1.856 -5.726 -22.603 1.00 36.48 247 LEU A C 1
ATOM 3503 O O . LEU B 1 228 ? 1.842 -5.031 -23.588 1.00 33.20 247 LEU A O 1
ATOM 3508 N N . GLU B 1 229 ? 0.784 -6.005 -21.881 1.00 37.29 248 GLU A N 1
ATOM 3509 C CA . GLU B 1 229 ? -0.502 -5.549 -22.276 1.00 34.90 248 GLU A CA 1
ATOM 3510 C C . GLU B 1 229 ? -0.630 -4.027 -21.997 1.00 36.69 248 GLU A C 1
ATOM 3511 O O . GLU B 1 229 ? -1.185 -3.283 -22.787 1.00 35.33 248 GLU A O 1
ATOM 3517 N N . ASP B 1 230 ? -0.130 -3.591 -20.862 1.00 29.06 249 ASP A N 1
ATOM 3518 C CA . ASP B 1 230 ? -0.021 -2.217 -20.461 1.00 28.94 249 ASP A CA 1
ATOM 3519 C C . ASP B 1 230 ? -1.341 -1.431 -20.462 1.00 38.42 249 ASP A C 1
ATOM 3520 O O . ASP B 1 230 ? -1.385 -0.320 -20.971 1.00 33.79 249 ASP A O 1
ATOM 3525 N N . LEU B 1 231 ? -2.425 -1.984 -19.916 1.00 30.66 250 LEU A N 1
ATOM 3526 C CA . LEU B 1 231 ? -3.632 -1.217 -19.807 1.00 31.97 250 LEU A CA 1
ATOM 3527 C C . LEU B 1 231 ? -3.380 -0.051 -18.907 1.00 34.56 250 LEU A C 1
ATOM 3528 O O . LEU B 1 231 ? -3.818 1.039 -19.194 1.00 34.21 250 LEU A O 1
ATOM 3533 N N . VAL B 1 232 ? -2.713 -0.282 -17.780 1.00 34.03 251 VAL A N 1
ATOM 3534 C CA . VAL B 1 232 ? -2.169 0.789 -16.933 1.00 33.03 251 VAL A CA 1
ATOM 3535 C C . VAL B 1 232 ? -0.789 0.330 -16.538 1.00 36.73 251 VAL A C 1
ATOM 3536 O O . VAL B 1 232 ? -0.547 -0.867 -16.397 1.00 40.20 251 VAL A O 1
ATOM 3540 N N . PRO B 1 233 ? 0.132 1.266 -16.381 1.00 36.55 252 PRO A N 1
ATOM 3541 C CA . PRO B 1 233 ? 1.481 0.894 -16.072 1.00 41.53 252 PRO A CA 1
ATOM 3542 C C . PRO B 1 233 ? 1.613 0.447 -14.607 1.00 38.03 252 PRO A C 1
ATOM 3543 O O . PRO B 1 233 ? 0.871 0.899 -13.750 1.00 31.91 252 PRO A O 1
ATOM 3547 N N . PRO B 1 234 ? 2.610 -0.374 -14.302 1.00 38.41 253 PRO A N 1
ATOM 3548 C CA . PRO B 1 234 ? 2.791 -0.707 -12.906 1.00 37.29 253 PRO A CA 1
ATOM 3549 C C . PRO B 1 234 ? 3.226 0.548 -12.197 1.00 36.36 253 PRO A C 1
ATOM 3550 O O . PRO B 1 234 ? 3.841 1.383 -12.807 1.00 36.38 253 PRO A O 1
ATOM 3554 N N . PRO B 1 235 ? 2.918 0.681 -10.905 1.00 31.55 254 PRO A N 1
ATOM 3555 C CA . PRO B 1 235 ? 3.487 1.778 -10.172 1.00 36.79 254 PRO A CA 1
ATOM 3556 C C . PRO B 1 235 ? 5.013 1.605 -10.035 1.00 34.62 254 PRO A C 1
ATOM 3557 O O . PRO B 1 235 ? 5.524 0.503 -10.058 1.00 33.42 254 PRO A O 1
ATOM 3561 N N . PRO B 1 236 ? 5.734 2.711 -9.990 1.00 33.80 255 PRO A N 1
ATOM 3562 C CA . PRO B 1 236 ? 7.191 2.675 -10.143 1.00 32.47 255 PRO A CA 1
ATOM 3563 C C . PRO B 1 236 ? 7.871 1.792 -9.141 1.00 29.78 255 PRO A C 1
ATOM 3564 O O . PRO B 1 236 ? 8.814 1.108 -9.500 1.00 34.68 255 PRO A O 1
ATOM 3568 N N . ILE B 1 237 ? 7.386 1.753 -7.909 1.00 34.21 256 ILE A N 1
ATOM 3569 C CA . ILE B 1 237 ? 8.085 0.979 -6.926 1.00 34.79 256 ILE A CA 1
ATOM 3570 C C . ILE B 1 237 ? 7.942 -0.499 -7.219 1.00 31.28 256 ILE A C 1
ATOM 3571 O O . ILE B 1 237 ? 8.876 -1.274 -7.059 1.00 31.78 256 ILE A O 1
ATOM 3576 N N . ILE B 1 238 ? 6.750 -0.913 -7.661 1.00 34.36 257 ILE A N 1
ATOM 3577 C CA . ILE B 1 238 ? 6.555 -2.329 -8.057 1.00 32.13 257 ILE A CA 1
ATOM 3578 C C . ILE B 1 238 ? 7.377 -2.662 -9.282 1.00 29.27 257 ILE A C 1
ATOM 3579 O O . ILE B 1 238 ? 7.995 -3.737 -9.383 1.00 30.10 257 ILE A O 1
ATOM 3584 N N . ASP B 1 239 ? 7.294 -1.770 -10.281 1.00 29.07 258 ASP A N 1
ATOM 3585 C CA . ASP B 1 239 ? 8.093 -1.967 -11.487 1.00 28.79 258 ASP A CA 1
ATOM 3586 C C . ASP B 1 239 ? 9.589 -2.129 -11.165 1.00 29.25 258 ASP A C 1
ATOM 3587 O O . ASP B 1 239 ? 10.294 -2.909 -11.779 1.00 29.92 258 ASP A O 1
ATOM 3592 N N . LYS B 1 240 ? 10.060 -1.405 -10.180 1.00 31.89 259 LYS A N 1
ATOM 3593 C CA . LYS B 1 240 ? 11.501 -1.511 -9.827 1.00 31.11 259 LYS A CA 1
ATOM 3594 C C . LYS B 1 240 ? 11.803 -2.868 -9.213 1.00 27.29 259 LYS A C 1
ATOM 3595 O O . LYS B 1 240 ? 12.839 -3.483 -9.480 1.00 26.75 259 LYS A O 1
ATOM 3601 N N . ILE B 1 241 ? 10.860 -3.374 -8.434 1.00 29.35 260 ILE A N 1
ATOM 3602 C CA . ILE B 1 241 ? 11.070 -4.703 -7.824 1.00 29.06 260 ILE A CA 1
ATOM 3603 C C . ILE B 1 241 ? 11.090 -5.726 -8.951 1.00 29.69 260 ILE A C 1
ATOM 3604 O O . ILE B 1 241 ? 11.953 -6.601 -8.980 1.00 28.86 260 ILE A O 1
ATOM 3609 N N . PHE B 1 242 ? 10.150 -5.607 -9.880 1.00 27.52 261 PHE A N 1
ATOM 3610 C CA . PHE B 1 242 ? 10.093 -6.527 -10.991 1.00 30.90 261 PHE A CA 1
ATOM 3611 C C . PHE B 1 242 ? 11.411 -6.521 -11.739 1.00 29.82 261 PHE A C 1
ATOM 3612 O O . PHE B 1 242 ? 12.008 -7.529 -11.948 1.00 33.42 261 PHE A O 1
ATOM 3620 N N . MET B 1 243 ? 11.854 -5.358 -12.160 1.00 34.84 262 MET A N 1
ATOM 3621 C CA . MET B 1 243 ? 13.070 -5.282 -12.950 1.00 35.78 262 MET A CA 1
ATOM 3622 C C . MET B 1 243 ? 14.307 -5.717 -12.121 1.00 34.13 262 MET A C 1
ATOM 3623 O O . MET B 1 243 ? 15.128 -6.476 -12.618 1.00 37.38 262 MET A O 1
ATOM 3628 N N . ASP B 1 244 ? 14.398 -5.307 -10.845 1.00 33.42 263 ASP A N 1
ATOM 3629 C CA . ASP B 1 244 ? 15.604 -5.640 -10.073 1.00 34.31 263 ASP A CA 1
ATOM 3630 C C . ASP B 1 244 ? 15.695 -7.114 -9.799 1.00 35.84 263 ASP A C 1
ATOM 3631 O O . ASP B 1 244 ? 16.795 -7.602 -9.579 1.00 36.01 263 ASP A O 1
ATOM 3636 N N . THR B 1 245 ? 14.573 -7.846 -9.811 1.00 33.17 264 THR A N 1
ATOM 3637 C CA . THR B 1 245 ? 14.644 -9.238 -9.433 1.00 30.91 264 THR A CA 1
ATOM 3638 C C . THR B 1 245 ? 14.646 -10.188 -10.620 1.00 35.43 264 THR A C 1
ATOM 3639 O O . THR B 1 245 ? 14.466 -11.373 -10.455 1.00 41.18 264 THR A O 1
ATOM 3643 N N . LEU B 1 246 ? 14.772 -9.660 -11.822 1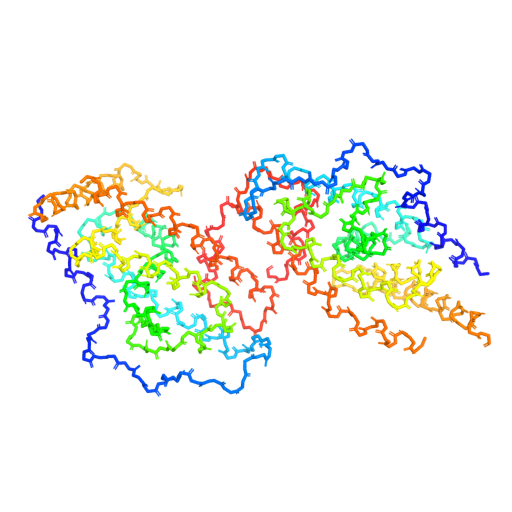.00 40.10 265 LEU A N 1
ATOM 3644 C CA . LEU B 1 246 ? 14.912 -10.496 -12.961 1.00 41.29 265 LEU A CA 1
ATOM 3645 C C . LEU B 1 246 ? 16.392 -10.885 -13.150 1.00 49.52 265 LEU A C 1
ATOM 3646 O O . LEU B 1 246 ? 17.197 -10.042 -13.615 1.00 44.90 265 LEU A O 1
ATOM 3651 N N . PRO B 1 247 ? 16.739 -12.156 -12.883 1.00 57.10 266 PRO A N 1
ATOM 3652 C CA . PRO B 1 247 ? 18.073 -12.692 -13.232 1.00 64.89 266 PRO A CA 1
ATOM 3653 C C . PRO B 1 247 ? 18.153 -12.892 -14.738 1.00 66.50 266 PRO A C 1
ATOM 3654 O O . PRO B 1 247 ? 17.604 -13.856 -15.268 1.00 84.68 266 PRO A O 1
ATOM 3658 N N . PHE B 1 248 ? 18.797 -11.937 -15.386 1.00 66.27 267 PHE A N 1
ATOM 3659 C CA . PHE B 1 248 ? 18.941 -11.804 -16.826 1.00 54.79 267 PHE A CA 1
ATOM 3660 C C . PHE B 1 248 ? 18.639 -10.335 -17.077 1.00 58.50 267 PHE A C 1
ATOM 3661 O O . PHE B 1 248 ? 18.763 -9.517 -16.153 1.00 59.64 267 PHE A O 1
#

Sequence (465 aa):
PANLLTSLVRAHLDSGPSTAKLDYSKFQELVLPHFGKEDAGDVQQFYDLLSGSLEVIRKWAEKIPGFAELSPADQDLLLEWAFLELFILRLAYRSKPGEGKLIFCSGLVLHRLQCARGFGDWIDSILAFSRSLHSLLVDVPAFACLSALVLITDRHGLQEPRRVEELQNRIASCLKEHVAAVASCLSRLLGKLPELRTLCTQGLQRIFYLKLEDLVPPPPIIDKIFMDTLPFANLLTSLVRAHLDSGPSTAKLDYSKFQELVLPHFGKEDAGDVQQFYDLLSGSLEVIRKWAEKIPGFAELSPADQDLLLEWAFLELFILRLAYRSKPGEGKLIFCSGLVLHRLQCARGFGDWIDSILAFSRSLHSLLVDVPAFACLSALVLITDRHGLQEPRRVEELQNRIASCLKEHVAAVAGASCLSRLLGKLPELRTLCTQGLQRIFYLKLEDLVPPPPIIDKIFMDTLPF

GO terms:
  GO:0005515 protein binding (F, IPI)
  GO:1990837 sequence-specific double-stranded DNA binding (F, IDA)
  GO:0045944 positive regulation of transcription by RNA polymerase II (P, IDA)
  GO:0005634 nucleus (C, EXP)
  GO:0004879 nuclear receptor activity (F, TAS)
  GO:0003677 DNA binding (F, TAS)
  GO:0007165 signal transduction (P, TAS)
  GO:0005654 nucleoplasm (C, TAS)
  GO:0002042 cell migration involved in sprouting angiogenesis (P, IDA)
  GO:0001938 positive regulation of endothelial cell proliferation (P, IMP)
  GO:0035767 endothelial cell chemotaxis (P, IMP)
  GO:0035924 cellular response to vascular endothelial growth factor stimulus (P, IMP)
  GO:0044344 cellular response to fibroblast growth factor stimulus (P, IMP)
  GO:0031965 nuclear membrane (C, IDA)
  GO:0001650 fibrillar center (C, IDA)
  GO:0005654 nucleoplasm (C, IDA)
  GO:0005829 cytosol (C, IDA)
  GO:0016607 nuclear speck (C, IDA)
  GO:0005634 nucleus (C, IDA)
  GO:0005739 mitochondrion (C, IDA)

Secondary structure (DSSP, 8-state):
-HHHHHHHHHHHTTS--STT-B-TT--S-----TT---HHHHHHHHHHHHHHHHHHHHHHHTSTTGGGS-HHHHHHHHHHHHHHHHHHHHHHH-BGGGTEEE-TTSBEEEHHHHHHHHTHHHHHHHHHHHHHHHTT--HHHHHHHHHHHHSS--TT-S-HHHHHHHHHHHHHHHHHHHHHHH---HHHHHHTTHHHHHHHHHHHHHHHHHHHHH-SSPPPHHHHHHHHHT---/--SHHHHHHHHHHTTS--GGG-B-TT--S--S---S---HHHHHHHHHHHHHHHHHHHHHHHTSTTGGGS-HHHHHHHHHHHHHHHHHHHHHHHSBGGGTEEE-TTSBEEEHHHHHHHHTTHHHHHHHHHHHHHHTT--HHHHHHHHHHHHSS--TT-S-HHHHHHHHHHHHHHHHHHHHH--HHHHHHHTHHHHHHHHHHHHHHHHHHHHHH-SSPPPHHHHHHHHHT---

InterPro domains:
  IPR000536 Nuclear hormone receptor, ligand-binding domain [PF00104] (402-578)
  IPR000536 Nuclear hormone receptor, ligand-binding domain [PS51843] (360-595)
  IPR000536 Nuclear hormone receptor, ligand-binding domain [SM00430] (408-566)
  IPR001628 Zinc finger, nuclear hormone receptor-type [PF00105] (266-334)
  IPR001628 Zinc finger, nuclear hormone receptor-type [PR00047] (267-283)
  IPR001628 Zinc finger, nuclear hormone receptor-type [PR00047] (283-298)
  IPR001628 Zinc finger, nuclear hormone receptor-type [PR00047] (316-324)
  IPR001628 Zinc finger, nuclear hormone receptor-type [PR00047] (324-332)
  IPR001628 Zinc finger, nuclear hormone receptor-type [PS00031] (267-293)
  IPR001628 Zinc finger, nuclear hormone receptor-type [PS51030] (264-339)
  IPR001628 Zinc finger, nuclear hormone receptor-type [SM00399] (264-335)
  IPR001723 Nuclear hormone receptor [PR00398] (328-338)
  IPR001723 Nuclear hormone receptor [PR00398] (409-430)
  IPR001723 Nuclear hormone receptor [PR00398] (430-446)
  IPR001723 Nuclear hormone receptor [PR00398] (496-511)
  IPR001723 Nuclear hormone receptor [PR00398] (554-571)
  IPR003070 Nuclear receptor subfamily 4 group A member 1-3 [PR01284] (24-41)
  IPR003070 Nuclear receptor subfamily 4 group A member 1-3 [PR01284] (46-59)
  IPR003070 Nuclear receptor subfamily 4 group A member 1-3 [PR01284] (140-155)
  IPR003070 Nuclear receptor subfamily 4 group A member 1-3 [PR01284] (339-354)

Solvent-accessible surface area: 22163 Å² total; per-residue (Å²): 164,60,113,20,40,95,34,2,29,130,2,28,84,76,13,28,32,65,119,99,140,47,53,100,80,127,34,99,96,157,51,166,87,49,187,60,130,14,64,56,48,18,1,82,51,0,0,74,22,0,36,40,8,31,102,40,4,104,118,4,0,113,99,2,52,20,3,56,119,6,20,106,54,1,32,67,40,0,15,30,53,0,6,7,5,0,6,0,0,9,1,0,46,47,0,96,30,83,105,9,30,0,9,8,14,81,0,34,0,4,24,66,53,38,1,20,68,1,1,18,119,6,0,64,31,0,15,64,11,0,177,42,1,62,79,45,155,16,57,52,35,5,0,1,0,0,0,0,12,4,0,0,20,100,21,168,59,18,112,66,55,175,82,1,91,87,3,52,74,114,0,40,69,11,1,132,123,22,25,85,82,136,104,78,59,28,70,129,5,63,32,13,42,84,80,1,106,81,10,18,41,54,0,10,52,35,2,4,40,1,11,26,42,89,70,17,87,17,41,112,105,3,36,120,15,2,84,59,12,23,97,94,86,121,40,24,84,31,2,29,170,1,24,103,94,7,25,25,54,117,97,132,34,53,101,95,118,32,93,125,120,51,149,23,118,124,79,86,17,70,49,49,30,0,72,51,0,0,80,22,0,40,34,7,9,72,38,0,79,110,2,0,115,77,1,56,26,3,44,118,8,19,106,52,1,37,85,32,0,8,24,90,0,1,16,18,0,7,0,16,9,1,0,43,50,3,93,15,81,93,12,27,0,5,6,18,79,0,16,0,3,29,78,25,39,2,13,30,5,3,19,113,5,0,54,33,0,1,42,5,0,121,19,8,62,79,24,156,18,56,51,35,12,2,1,0,26,0,0,36,27,0,0,30,74,58,182,55,19,113,65,53,195,99,0,61,74,6,49,90,122,0,46,72,10,12,136,109,21,50,54,80,99,87,98,101,83,57,39,71,163,26,92,52,66,53,87,62,7,134,76,3,24,39,40,0,19,54,33,3,4,44,1,11,27,60,79,76,24,93,16,34,110,100,2,36,124,12,3,86,56,13,23,79,104

CATH classification: 1.10.565.10

Organism: Homo sapiens (NCBI:txid9606)

Foldseek 3Di:
DPVLLVLLLVLLVVLADDPVQADCPVADPDDDDPPDAAALVLQVVLQVLLVVCLVSVLSSQVSNPCLVVFDPVLSVVLCLQLSQLLQLLSQLQPADLVQQWTQGRSNYIYHVSSNCNNLPCLSVLSSVLSVVLVVLVQDSSLSSLLSNLSRLDDDPPGPCNVSSVVSNVVSLVVNVVVVVVVVVSSVVSVVSNVVSVVSSVSVLVSLVVCCVVCSDHRDPVNVVSSVVNPPD/DVLLVLLLVLVVVLADDPVQQDCPPADLDDDDPFPAAADVLQVVLQVLLVSQLVSVLSSQCSNPLLVPFDPVQNLVLSLQLSLLLQLVVQLQPADLVSQWTQGRSNYIYHVVSNCRNQPCLSVLSSVVSVVVVVLVQDSSLVSLVSNLSRLADDPPGPCNVSSVVSNVVSVVVNVVVVCVVVCPPSVVVVVVSVVSSVVSSVSRLVSLVVCCVVCSDHRPPVNVVSSVVNDPD

B-factor: mean 40.61, std 15.17, range [16.95, 145.72]

Radius of gyration: 26.71 Å; Cα contacts (8 Å, |Δi|>4): 577; chains: 2; bounding box: 48×48×87 Å

Nearest PDB structures (foldseek):
  4rzf-assembly1_B  TM=1.004E+00  e=3.972E-34  Homo sapiens
  4ref-assembly3_B  TM=9.918E-01  e=7.427E-32  Homo sapiens
  3v3q-assembly1_B  TM=9.937E-01  e=4.247E-31  Homo sapiens
  8y7l-assembly1_A  TM=9.651E-01  e=2.529E-31  Homo sapiens
  4ref-assembly3_A  TM=9.669E-01  e=6.192E-31  Homo sapiens